Protein AF-A0A2G2WJI2-F1 (afdb_monomer)

Radius of gyration: 31.04 Å; Cα contacts (8 Å, |Δi|>4): 1264; chains: 1; bounding box: 67×62×105 Å

Foldseek 3Di:
DDDDDPVVVVVVVVVVVVPPDPPPDPWWKWFFADDDQQKTKTFTPPVDDAQFWKAWPVGWIWGFHDDDPGTTITGTQDDCPPGDGRTMMTTPPDHDDADADPVLQLFEAALNRHTPPVPDFLFEEEEEEAPPLCSVVVVLVVLLVCPPVQEAEEEFAAQAAPVVVVVSVVVCVVSVSVVRYHYQHDHVPHQLVSSLCRLVVSLVVQVVVLLVLTEYEYEANALQRNQVSQLVVCVVVVHQADPVRTDPCSLVSVLVRSVSFGFDDPVRRRGTYYYYHYYHDDQQDCVGPVNVSVCVNGPYYWYFYPVCCVVVNVNRTPDPDDDPVVPPPPPDDDDDDDDDDDDDDPPPPDDDDDADDDPDDAFAAEEEEEFDDDPPDRDDDLCLVLVVLLVLLVCVVSQEAEEEQAAQAAPVVLSVSSVSCVVSVSSSRYRYHDDHVPGRLVRSLSSLVSSLVNQVVVLLVLGEYEYEHNAVQNNQVSQLVSCVVVVHQADPVSGRPCSLVSLLVSCVSFAQDDVVSNRGGYHYYHYDYDYQQDCVDDVNVSNCVRTQWYWYRYRVQVVVPQPNRTDLVRTDGNCPCVSAQQLCCVQCVCLSVLLVVLVVLVVVVVVDPDDDPVSVLSVLLNLLSSLLNGDDRSPDDDPLLNSLSSNCSVVCVCSPPDSVCSNVLSVVLVVQCVPPPVVLVVCCSRVSHCDPVNVVSSVVSSVVSVVVSVVVVVD

Mean predicted aligned error: 16.75 Å

Solvent-accessible surface area (backbone atoms only — not comparable to full-atom values): 39321 Å² total; per-residue (Å²): 139,84,85,81,60,74,69,62,58,53,51,54,53,49,52,56,56,73,66,60,70,79,78,86,69,90,69,58,55,22,33,31,69,43,74,57,95,37,34,36,36,26,33,58,40,88,83,66,52,81,44,17,31,30,37,37,76,91,63,53,43,27,35,32,66,44,83,51,99,76,32,30,39,25,42,30,69,46,78,59,84,84,67,51,69,67,36,49,31,32,62,66,90,40,58,76,77,67,82,72,65,80,86,45,50,54,34,39,20,31,47,75,60,47,65,72,64,83,77,54,76,20,36,34,41,31,37,35,25,24,82,92,23,42,63,68,54,56,54,50,50,56,55,57,69,37,68,93,66,75,43,42,34,29,43,22,35,22,46,33,53,64,70,57,54,52,50,52,53,49,54,31,50,77,71,60,38,50,84,45,41,46,78,44,77,24,35,56,87,47,57,46,72,52,24,48,43,38,58,60,54,36,48,55,58,40,46,59,41,16,72,65,47,26,37,20,41,39,34,34,45,28,52,51,46,29,52,49,22,49,30,54,54,36,54,76,69,67,50,78,63,44,74,97,58,32,50,82,58,54,55,56,55,52,43,70,57,53,73,67,40,34,56,44,53,83,92,58,45,58,6,13,27,20,34,35,45,26,38,69,30,66,92,67,42,55,82,40,73,66,51,44,46,51,59,75,68,34,81,43,74,47,44,22,32,52,69,48,30,75,72,67,40,82,73,10,56,64,54,89,86,73,86,65,81,75,71,74,74,75,85,80,84,88,84,88,82,88,87,83,84,89,80,92,72,99,76,79,90,82,82,78,84,92,80,76,90,70,91,82,52,85,51,33,36,32,40,36,29,23,51,43,83,59,88,98,43,95,55,42,84,36,48,64,68,57,56,54,49,38,52,54,54,65,33,68,92,52,74,44,40,35,32,43,23,35,21,48,34,57,62,69,61,53,49,53,49,52,51,55,32,47,79,69,59,37,27,72,44,21,27,35,30,48,25,35,59,88,47,51,45,54,38,28,46,35,28,60,59,39,40,47,53,50,40,46,60,41,16,70,66,47,28,39,22,39,38,35,34,46,28,52,49,46,26,51,51,22,45,22,52,54,37,52,75,71,66,48,76,60,46,75,96,54,30,44,84,55,57,57,54,59,52,43,70,55,53,72,67,45,43,70,44,52,80,93,53,50,51,6,21,35,34,37,38,43,27,36,73,22,69,79,61,44,58,83,42,72,66,52,42,49,53,61,72,65,44,42,26,34,43,32,24,34,55,69,40,41,76,73,69,37,32,72,18,67,39,72,81,79,28,44,59,74,59,52,68,75,63,43,53,58,28,46,41,72,54,51,68,57,52,64,59,51,51,46,52,27,55,54,48,55,62,53,52,76,77,49,92,77,76,55,71,67,58,50,51,46,48,56,44,34,55,43,49,53,49,68,62,47,52,64,86,85,58,82,72,54,71,56,56,48,44,54,52,47,42,40,49,77,71,50,74,50,68,86,54,56,71,85,48,51,57,59,53,53,54,50,46,52,53,45,40,63,73,77,44,46,64,48,48,53,46,36,70,72,69,37,40,73,43,70,67,47,50,50,56,46,53,53,51,52,51,58,46,47,57,52,49,54,56,60,78,76,104

Sequence (715 aa):
MVTIRADEISNIICECIEQYNREVKIVNTGTVLQVGDAIARIHGLDEVMAGELVEFEEGTIGIALNLESNNVGVVLMGDGLLIQERSSVKEMGRIAQIPVSEAYLGRVVNALAKPIDGRGRGQRELIIGDRQTGKTAVATDTILNQQGQNVICVYVAIGQKASSVAQVVTTLQERGAMEYTIVVAETADSPATLQYLAPYTGAALAEYFMYRERHTLIIYDDLSKQAQAYRQMSLLLRRPPGREAYLGDVFYLHSRLLERDAKLSSSLGEGSMTALPIVETQSGDVSAYIPTNVISITDGQIFLSADLFNSGIRLAINVELEAFAQFASNLNKATQNQLARGQRLREFLKQSQLASLTVAEQIMTIYTGTNGYLDSLEVGQTGKTAVATDTILNQQGQNVICVYVAIGQKASSVAQVVTTLQERGAMEYTIVVAETADSPATLQYLAPYTGAALAEYFMYRERHTLIIYDDLSKQAQAYRQMSLLLRRPPGREAYPGDVFYLHSRLLERAAKLSSSLGEGSMTALPIVETQSGDVSAYIPTNVISITDGQIFLSADLFNSGIRPAINVGISVSRVGSAAQIKAMKQVAGKLKLELAQFAELEAFAQFASDLDKATQNQLARGQRLRELLKQSQSAPLTVAEQIMTIYTGTNGYLDSLEVGQVRKFLVELRTYLKTNKPQFQEIISSTKKFTEEAEALLKEAIQEQMDRFILQEQA

pLDDT: mean 78.1, std 19.61, range [19.11, 97.81]

Organism: Capsicum baccatum (NCBI:txid33114)

Nearest PDB structures (foldseek):
  7jg5-assembly1_A  TM=8.007E-01  e=1.938E-52  Mycolicibacterium smegmatis
  7jg6-assembly1_B  TM=8.075E-01  e=2.903E-51  Mycolicibacterium smegmatis
  7njs-assembly1_C  TM=8.031E-01  e=1.008E-50  Mycolicibacterium smegmatis MC2 155
  7njq-assembly1_C  TM=8.032E-01  e=1.733E-50  Mycolicibacterium smegmatis MC2 155
  8g0d-assembly1_B  TM=8.070E-01  e=2.531E-50  Mycolicibacterium smegmatis MC2 155

Secondary structure (DSSP, 8-state):
-----HHHHHHHHHHHHHT---------EEEEEEEETTEEEEEE-TTPPTTEEEEETTS-EEEEEEE-SS-EEEEESS--TTPPTT-EEEEEEEE------GGGTT-EE-TT--B-SS--TT-BEEEEEETTSSHHHHHHHHHHTTTTTTEEEEEEEEEE-HHHHHHHHHHHHHTTGGGSEEEEEEETTS-HHHHHHHHHHHHHHHHHHHTTT-EEEEEEETHHHHHHHHHHHHHHTTPPP-GGG--TTHHHHHHHHHTT--B--GGGTS-EEEEEEEEEESTT-TTSHHHHHHHTTSSEEEEE-HHHHHTT-SS-B-SSS-SSTTSSS--S-----------------S-------SS-S----EEEEEE-EETTEE----SHHHHHHHHHHTTTTTTEEEEEEEEEE-HHHHHHHHHHHHHTTGGGGEEEEEEETTS-HHHHHHHHHHHHHHHHHHHTTT-EEEEEEETHHHHHHHHHHHHHHTTPPB-GGG-BTTHHHHHHHHHTT--BPPGGGT--EEEEEEEEEEETT-TTSHHHHHHHHHSSEEEEEPHHHHHTT-SS-B-TTT-EESSGGGGS-HHHHHHHTTHHHHHHHHHHHHHHHTT-S---HHHHHHHHHHHHHHHHT---TT-PPPHHHHHHHHHHHHTTTTTTS-TTTHHHHHHHHHHHHHHH-THHHHHHHHH-S--HHHHHHHHHHHHHHHHHHHHHH--

Structure (mmCIF, N/CA/C/O backbone):
data_AF-A0A2G2WJI2-F1
#
_entry.id   AF-A0A2G2WJI2-F1
#
loop_
_atom_site.group_PDB
_atom_site.id
_atom_site.type_symbol
_atom_site.label_atom_id
_atom_site.label_alt_id
_atom_site.label_comp_id
_atom_site.label_asym_id
_atom_site.label_entity_id
_atom_site.label_seq_id
_atom_site.pdbx_PDB_ins_code
_atom_site.Cartn_x
_atom_site.Cartn_y
_atom_site.Cartn_z
_atom_site.occupancy
_atom_site.B_iso_or_equiv
_atom_site.auth_seq_id
_atom_site.auth_comp_id
_atom_site.auth_asym_id
_atom_site.auth_atom_id
_atom_site.pdbx_PDB_model_num
ATOM 1 N N . MET A 1 1 ? -21.566 -14.015 -47.306 1.00 33.00 1 MET A N 1
ATOM 2 C CA . MET A 1 1 ? -20.204 -13.882 -47.864 1.00 33.00 1 MET A CA 1
ATOM 3 C C . MET A 1 1 ? -20.125 -12.545 -48.573 1.00 33.00 1 MET A C 1
ATOM 5 O O . MET A 1 1 ? -20.773 -12.387 -49.597 1.00 33.00 1 MET A O 1
ATOM 9 N N . VAL A 1 2 ? -19.422 -11.575 -47.991 1.00 33.41 2 VAL A N 1
ATOM 10 C CA . VAL A 1 2 ? -19.117 -10.296 -48.647 1.00 33.41 2 VAL A CA 1
ATOM 11 C C . VAL A 1 2 ? -17.692 -10.430 -49.176 1.00 33.41 2 VAL A C 1
ATOM 13 O O . VAL A 1 2 ? -16.758 -10.585 -48.397 1.00 33.41 2 VAL A O 1
ATOM 16 N N . THR A 1 3 ? -17.542 -10.497 -50.494 1.00 36.81 3 THR A N 1
ATOM 17 C CA . THR A 1 3 ? -16.248 -10.549 -51.184 1.00 36.81 3 THR A CA 1
ATOM 18 C C . THR A 1 3 ? -15.599 -9.170 -51.149 1.00 36.81 3 THR A C 1
ATOM 20 O O . THR A 1 3 ? -16.089 -8.249 -51.801 1.00 36.81 3 THR A O 1
ATOM 23 N N . ILE A 1 4 ? -14.516 -9.046 -50.383 1.00 43.75 4 ILE A N 1
ATOM 24 C CA . ILE A 1 4 ? -13.667 -7.852 -50.305 1.00 43.75 4 ILE A CA 1
ATOM 25 C C . ILE A 1 4 ? -12.892 -7.716 -51.622 1.00 43.75 4 ILE A C 1
ATOM 27 O O . ILE A 1 4 ? -12.360 -8.704 -52.136 1.00 43.75 4 ILE A O 1
ATOM 31 N N . ARG A 1 5 ? -12.859 -6.506 -52.187 1.00 52.06 5 ARG A N 1
ATOM 32 C CA . ARG A 1 5 ? -12.122 -6.190 -53.420 1.00 52.06 5 ARG A CA 1
ATOM 33 C C . ARG A 1 5 ? -10.708 -5.725 -53.068 1.00 52.06 5 ARG A C 1
ATOM 35 O O . ARG A 1 5 ? -10.523 -4.988 -52.107 1.00 52.06 5 ARG A O 1
ATOM 42 N N . ALA A 1 6 ? -9.720 -6.144 -53.859 1.00 58.50 6 ALA A N 1
ATOM 43 C CA . ALA A 1 6 ? -8.302 -5.811 -53.664 1.00 58.50 6 ALA A CA 1
ATOM 44 C C . ALA A 1 6 ? -8.033 -4.292 -53.597 1.00 58.50 6 ALA A C 1
ATOM 46 O O . ALA A 1 6 ? -7.089 -3.847 -52.948 1.00 58.50 6 ALA A O 1
ATOM 47 N N . ASP A 1 7 ? -8.910 -3.510 -54.218 1.00 59.34 7 ASP A N 1
ATOM 48 C CA . ASP A 1 7 ? -8.833 -2.056 -54.324 1.00 59.34 7 ASP A CA 1
ATOM 49 C C . ASP A 1 7 ? -8.965 -1.358 -52.952 1.00 59.34 7 ASP A C 1
ATOM 51 O O . ASP A 1 7 ? -8.319 -0.341 -52.708 1.00 59.34 7 ASP A O 1
ATOM 55 N N . GLU A 1 8 ? -9.736 -1.929 -52.016 1.00 56.50 8 GLU A N 1
ATOM 56 C CA . GLU A 1 8 ? -9.908 -1.375 -50.660 1.00 56.50 8 GLU A CA 1
ATOM 57 C C . GLU A 1 8 ? -8.645 -1.547 -49.804 1.00 56.50 8 GLU A C 1
ATOM 59 O O . GLU A 1 8 ? -8.284 -0.658 -49.037 1.00 56.50 8 GLU A O 1
ATOM 64 N N . ILE A 1 9 ? -7.928 -2.661 -49.981 1.00 63.62 9 ILE A N 1
ATOM 65 C CA . ILE A 1 9 ? -6.676 -2.942 -49.263 1.00 63.62 9 ILE A CA 1
ATOM 66 C C . ILE A 1 9 ? -5.580 -1.978 -49.720 1.00 63.62 9 ILE A C 1
ATOM 68 O O . ILE A 1 9 ? -4.817 -1.469 -48.900 1.00 63.62 9 ILE A O 1
ATOM 72 N N . SER A 1 10 ? -5.516 -1.697 -51.023 1.00 60.59 10 SER A N 1
ATOM 73 C CA . SER A 1 10 ? -4.508 -0.787 -51.567 1.00 60.59 10 SER A CA 1
ATOM 74 C C . SER A 1 10 ? -4.698 0.644 -51.058 1.00 60.59 10 SER A C 1
ATOM 76 O O . SER A 1 10 ? -3.710 1.300 -50.741 1.00 60.59 10 SER A O 1
ATOM 78 N N . ASN A 1 11 ? -5.944 1.107 -50.918 1.00 67.31 11 ASN A N 1
ATOM 79 C CA . ASN A 1 11 ? -6.234 2.454 -50.420 1.00 67.31 11 ASN A CA 1
ATOM 80 C C . ASN A 1 11 ? -5.870 2.621 -48.939 1.00 67.31 11 ASN A C 1
ATOM 82 O O . ASN A 1 11 ? -5.268 3.627 -48.585 1.00 67.31 11 ASN A O 1
ATOM 86 N N . ILE A 1 12 ? -6.143 1.618 -48.097 1.00 69.25 12 ILE A N 1
ATOM 87 C CA . ILE A 1 12 ? -5.778 1.655 -46.669 1.00 69.25 12 ILE A CA 1
ATOM 88 C C . ILE A 1 12 ? -4.252 1.684 -46.496 1.00 69.25 12 ILE A C 1
ATOM 90 O O . ILE A 1 12 ? -3.728 2.427 -45.671 1.00 69.25 12 ILE A O 1
ATOM 94 N N . ILE A 1 13 ? -3.517 0.907 -47.299 1.00 71.50 13 ILE A N 1
ATOM 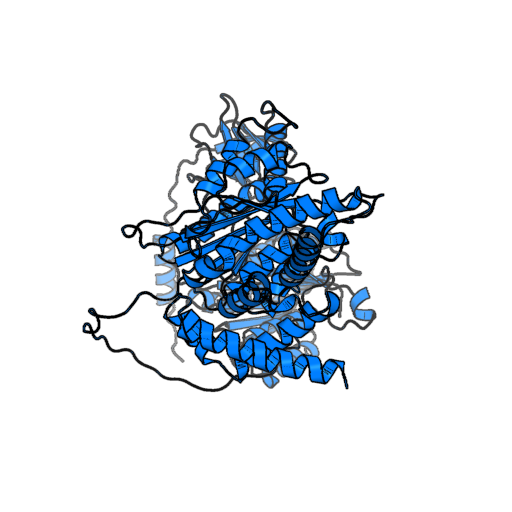95 C CA . ILE A 1 13 ? -2.048 0.914 -47.268 1.00 71.50 13 ILE A CA 1
ATOM 96 C C . ILE A 1 13 ? -1.506 2.271 -47.734 1.00 71.50 13 ILE A C 1
ATOM 98 O O . ILE A 1 13 ? -0.576 2.792 -47.120 1.00 71.50 13 ILE A O 1
ATOM 102 N N . CYS A 1 14 ? -2.092 2.862 -48.778 1.00 66.50 14 CYS A N 1
ATOM 103 C CA . CYS A 1 14 ? -1.733 4.206 -49.223 1.00 66.50 14 CYS A CA 1
ATOM 104 C C . CYS A 1 14 ? -2.005 5.257 -48.136 1.00 66.50 14 CYS A C 1
ATOM 106 O O . CYS A 1 14 ? -1.102 6.030 -47.840 1.00 66.50 14 CYS A O 1
ATOM 108 N N . GLU A 1 15 ? -3.163 5.226 -47.470 1.00 67.50 15 GLU A N 1
ATOM 109 C CA . GLU A 1 15 ? -3.482 6.144 -46.365 1.00 67.50 15 GLU A CA 1
ATOM 110 C C . GLU A 1 15 ? -2.514 5.992 -45.180 1.00 67.50 15 GLU A C 1
ATOM 112 O O . GLU A 1 15 ? -2.035 6.990 -44.643 1.00 67.50 15 GLU A O 1
ATOM 117 N N . CYS A 1 16 ? -2.154 4.763 -44.790 1.00 59.91 16 CYS A N 1
ATOM 118 C CA . CYS A 1 16 ? -1.183 4.533 -43.714 1.00 59.91 16 CYS A CA 1
ATOM 119 C C . CYS A 1 16 ? 0.234 5.009 -44.074 1.00 59.91 16 CYS A C 1
ATOM 121 O O . CYS A 1 16 ? 0.962 5.467 -43.194 1.00 59.91 16 CYS A O 1
ATOM 123 N N . ILE A 1 17 ? 0.637 4.907 -45.345 1.00 69.94 17 ILE A N 1
ATOM 124 C CA . ILE A 1 17 ? 1.936 5.407 -45.822 1.00 69.94 17 ILE A CA 1
ATOM 125 C C . ILE A 1 17 ? 1.921 6.938 -45.916 1.00 69.94 17 ILE A C 1
ATOM 127 O O . ILE A 1 17 ? 2.897 7.574 -45.526 1.00 69.94 17 ILE A O 1
ATOM 131 N N . GLU A 1 18 ? 0.818 7.535 -46.372 1.00 62.19 18 GLU A N 1
ATOM 132 C CA . GLU A 1 18 ? 0.636 8.992 -46.431 1.00 62.19 18 GLU A CA 1
ATOM 133 C C . GLU A 1 18 ? 0.606 9.632 -45.035 1.00 62.19 18 GLU A C 1
ATOM 135 O O . GLU A 1 18 ? 1.099 10.745 -44.856 1.00 62.19 18 GLU A O 1
ATOM 140 N N . GLN A 1 19 ? 0.093 8.919 -44.027 1.00 56.53 19 GLN A N 1
ATOM 141 C CA . GLN A 1 19 ? 0.108 9.355 -42.626 1.00 56.53 19 GLN A CA 1
ATOM 142 C C . GLN A 1 19 ? 1.445 9.096 -41.908 1.00 56.53 19 GLN A C 1
ATOM 144 O O . GLN A 1 19 ? 1.656 9.618 -40.811 1.00 56.53 19 GLN A O 1
ATOM 149 N N . TYR A 1 20 ? 2.372 8.334 -42.501 1.00 55.59 20 TYR A N 1
ATOM 150 C CA . TYR A 1 20 ? 3.681 8.037 -41.913 1.00 55.59 20 TYR A CA 1
ATOM 151 C C . TYR A 1 20 ? 4.663 9.205 -42.112 1.00 55.59 20 TYR A C 1
ATOM 153 O O . TYR A 1 20 ? 5.665 9.113 -42.822 1.00 55.59 20 TYR A O 1
ATOM 161 N N . ASN A 1 21 ? 4.387 10.332 -41.459 1.00 47.47 21 ASN A N 1
ATOM 162 C CA . ASN A 1 21 ? 5.330 11.441 -41.371 1.00 47.47 21 ASN A CA 1
ATOM 163 C C . ASN A 1 21 ? 6.411 11.116 -40.332 1.00 47.47 21 ASN A C 1
ATOM 165 O O . ASN A 1 21 ? 6.178 11.170 -39.126 1.00 47.47 21 ASN A O 1
ATOM 169 N N . ARG A 1 22 ? 7.630 10.812 -40.792 1.00 46.56 22 ARG A N 1
ATOM 170 C CA . ARG A 1 22 ? 8.820 10.892 -39.934 1.00 46.56 22 ARG A CA 1
ATOM 171 C C . ARG A 1 22 ? 9.129 12.363 -39.682 1.00 46.56 22 ARG A C 1
ATOM 173 O O . ARG A 1 22 ? 9.818 12.997 -40.477 1.00 46.56 22 ARG A O 1
ATOM 180 N N . GLU A 1 23 ? 8.652 12.898 -38.566 1.00 40.72 23 GLU A N 1
ATOM 181 C CA . GLU A 1 23 ? 9.215 14.132 -38.028 1.00 40.72 23 GLU A CA 1
ATOM 182 C C . GLU A 1 23 ? 10.673 13.859 -37.633 1.00 40.72 23 GLU A C 1
ATOM 184 O O . GLU A 1 23 ? 10.959 13.157 -36.662 1.00 40.72 23 GLU A O 1
ATOM 189 N N . VAL A 1 24 ? 11.622 14.375 -38.418 1.00 44.97 24 VAL A N 1
ATOM 190 C CA . VAL A 1 24 ? 13.041 14.377 -38.048 1.00 44.97 24 VAL A CA 1
ATOM 191 C C . VAL A 1 24 ? 13.217 15.438 -36.967 1.00 44.97 24 VAL A C 1
ATOM 193 O O . VAL A 1 24 ? 13.491 16.602 -37.252 1.00 44.97 24 VAL A O 1
ATOM 196 N N . LYS A 1 25 ? 12.996 15.045 -35.714 1.00 50.31 25 LYS A N 1
ATOM 197 C CA . LYS A 1 25 ? 13.274 15.888 -34.555 1.00 50.31 25 LYS A CA 1
ATOM 198 C C . LYS A 1 25 ? 14.765 15.770 -34.236 1.00 50.31 25 LYS A C 1
ATOM 200 O O . LYS A 1 25 ? 15.276 14.662 -34.091 1.00 50.31 25 LYS A O 1
ATOM 205 N N . ILE A 1 26 ? 15.473 16.896 -34.179 1.00 55.97 26 ILE A N 1
ATOM 206 C CA . ILE A 1 26 ? 16.844 16.932 -33.657 1.00 55.97 26 ILE A CA 1
ATOM 207 C C . ILE A 1 26 ? 16.716 16.634 -32.160 1.00 55.97 26 ILE A C 1
ATOM 209 O O . ILE A 1 26 ? 16.117 17.424 -31.438 1.00 55.97 26 ILE A O 1
ATOM 213 N N . VAL A 1 27 ? 17.167 15.455 -31.730 1.00 65.00 27 VAL A N 1
ATOM 214 C CA . VAL A 1 27 ? 17.128 15.027 -30.323 1.00 65.00 27 VAL A CA 1
ATOM 215 C C . VAL A 1 27 ? 18.495 15.302 -29.721 1.00 65.00 27 VAL A C 1
ATOM 217 O O . VAL A 1 27 ? 19.500 14.910 -30.321 1.00 65.00 27 VAL A O 1
ATOM 220 N N . ASN A 1 28 ? 18.551 15.956 -28.562 1.00 78.94 28 ASN A N 1
ATOM 221 C CA . ASN A 1 28 ? 19.806 16.099 -27.844 1.00 78.94 28 ASN A CA 1
ATOM 222 C C . ASN A 1 28 ? 20.250 14.729 -27.316 1.00 78.94 28 ASN A C 1
ATOM 224 O O . ASN A 1 28 ? 19.470 13.984 -26.713 1.00 78.94 28 ASN A O 1
ATOM 228 N N . THR A 1 29 ? 21.503 14.373 -27.573 1.00 86.88 29 THR A N 1
ATOM 229 C CA . THR A 1 29 ? 22.048 13.061 -27.221 1.00 86.88 29 THR A CA 1
ATOM 230 C C . THR A 1 29 ? 23.288 13.214 -26.363 1.00 86.88 29 THR A C 1
ATOM 232 O O . THR A 1 29 ? 24.150 14.040 -26.655 1.00 86.88 29 THR A O 1
ATOM 235 N N . GLY A 1 30 ? 23.404 12.376 -25.342 1.00 90.81 30 GLY A N 1
ATOM 236 C CA . GLY A 1 30 ? 24.598 12.231 -24.529 1.00 90.81 30 GLY A CA 1
ATOM 237 C C . GLY A 1 30 ? 25.306 10.901 -24.742 1.00 90.81 30 GLY A C 1
ATOM 238 O O . GLY A 1 30 ? 24.817 9.994 -25.417 1.00 90.81 30 GLY A O 1
ATOM 239 N N . THR A 1 31 ? 26.475 10.785 -24.126 1.00 92.69 31 THR A N 1
ATOM 240 C CA . THR A 1 31 ? 27.298 9.577 -24.109 1.00 92.69 31 THR A CA 1
ATOM 241 C C . THR A 1 31 ? 27.519 9.128 -22.674 1.00 92.69 31 THR A C 1
ATOM 243 O O . THR A 1 31 ? 27.943 9.921 -21.831 1.00 92.69 31 THR A O 1
ATOM 246 N N . VAL A 1 32 ? 27.271 7.851 -22.390 1.00 94.62 32 VAL A N 1
ATOM 247 C CA . VAL A 1 32 ? 27.538 7.263 -21.074 1.00 94.62 32 VAL A CA 1
ATOM 248 C C . VAL A 1 32 ? 29.041 7.303 -20.778 1.00 94.62 32 VAL A C 1
ATOM 250 O O . VAL A 1 32 ? 29.836 6.705 -21.498 1.00 94.62 32 VAL A O 1
ATOM 253 N N . LEU A 1 33 ? 29.445 7.990 -19.711 1.00 91.56 33 LEU A N 1
ATOM 254 C CA . LEU A 1 33 ? 30.828 8.010 -19.226 1.00 91.56 33 LEU A CA 1
ATOM 255 C C . LEU A 1 33 ? 31.111 6.868 -18.256 1.00 91.56 33 LEU A C 1
ATOM 257 O O . LEU A 1 33 ? 32.175 6.267 -18.313 1.00 91.56 33 LEU A O 1
ATOM 261 N N . GLN A 1 34 ? 30.179 6.627 -17.338 1.00 89.12 34 GLN A N 1
ATOM 262 C CA . GLN A 1 34 ? 30.317 5.658 -16.259 1.00 89.12 34 GLN A CA 1
ATOM 263 C C . GLN A 1 34 ? 28.932 5.160 -15.861 1.00 89.12 34 GLN A C 1
ATOM 265 O O . GLN A 1 34 ? 28.001 5.965 -15.801 1.00 89.12 34 GLN A O 1
ATOM 270 N N . VAL A 1 35 ? 28.822 3.875 -15.525 1.00 89.31 35 VAL A N 1
ATOM 271 C CA . VAL A 1 35 ? 27.631 3.276 -14.904 1.00 89.31 35 VAL A CA 1
ATOM 272 C C . VAL A 1 35 ? 28.052 2.437 -13.708 1.00 89.31 35 VAL A C 1
ATOM 274 O O . VAL A 1 35 ? 29.039 1.708 -13.772 1.00 89.31 35 VAL A O 1
ATOM 277 N N . GLY A 1 36 ? 27.315 2.545 -12.610 1.00 83.69 36 GLY A N 1
ATOM 278 C CA . GLY A 1 36 ? 27.488 1.696 -11.437 1.00 83.69 36 GLY A CA 1
ATOM 279 C C . GLY A 1 36 ? 26.389 1.944 -10.414 1.00 83.69 36 GLY A C 1
ATOM 280 O O . GLY A 1 36 ? 25.946 3.080 -10.255 1.00 83.69 36 GLY A O 1
ATOM 281 N N . ASP A 1 37 ? 25.947 0.881 -9.740 1.00 78.94 37 ASP A N 1
ATOM 282 C CA . ASP A 1 37 ? 24.975 0.932 -8.638 1.00 78.94 37 ASP A CA 1
ATOM 283 C C . ASP A 1 37 ? 23.715 1.764 -8.960 1.00 78.94 37 ASP A C 1
ATOM 285 O O . ASP A 1 37 ? 23.304 2.631 -8.191 1.00 78.94 37 ASP A O 1
ATOM 289 N N . ALA A 1 38 ? 23.109 1.523 -10.129 1.00 82.69 38 ALA A N 1
ATOM 290 C CA . ALA A 1 38 ? 21.939 2.249 -10.638 1.00 82.69 38 ALA A CA 1
ATOM 291 C C . ALA A 1 38 ? 22.155 3.760 -10.904 1.00 82.69 38 ALA A C 1
ATOM 293 O O . ALA A 1 38 ? 21.189 4.519 -11.008 1.00 82.69 38 ALA A O 1
ATOM 294 N N . ILE A 1 39 ? 23.402 4.219 -11.050 1.00 88.81 39 ILE A N 1
ATOM 295 C CA . ILE A 1 39 ? 23.738 5.597 -11.433 1.00 88.81 39 ILE A CA 1
ATOM 296 C C . ILE A 1 39 ? 24.586 5.606 -12.695 1.00 88.81 39 ILE A C 1
ATOM 298 O O . ILE A 1 39 ? 25.567 4.873 -12.807 1.00 88.81 39 ILE A O 1
ATOM 302 N N . ALA A 1 40 ? 24.240 6.500 -13.615 1.00 92.12 40 ALA A N 1
ATOM 303 C CA . ALA A 1 40 ? 25.021 6.789 -14.801 1.00 92.12 40 ALA A CA 1
ATOM 304 C C . ALA A 1 40 ? 25.496 8.248 -14.804 1.00 92.12 40 ALA A C 1
ATOM 306 O O . ALA A 1 40 ? 24.756 9.165 -14.447 1.00 92.12 40 ALA A O 1
ATOM 307 N N . ARG A 1 41 ? 26.737 8.474 -15.235 1.00 93.25 41 ARG A N 1
ATOM 308 C CA . ARG A 1 41 ? 27.253 9.810 -15.563 1.00 93.25 41 ARG A CA 1
ATOM 309 C C . ARG A 1 41 ? 27.263 9.961 -17.068 1.00 93.25 41 ARG A C 1
ATOM 311 O O . ARG A 1 41 ? 27.893 9.156 -17.748 1.00 93.25 41 ARG A O 1
ATOM 318 N N . ILE A 1 42 ? 26.589 10.979 -17.579 1.00 94.62 42 ILE A N 1
ATOM 319 C CA . ILE A 1 42 ? 26.400 11.192 -19.013 1.00 94.62 42 ILE A CA 1
ATOM 320 C C . ILE A 1 42 ? 27.120 12.469 -19.434 1.00 94.62 42 ILE A C 1
ATOM 322 O O . ILE A 1 42 ? 26.963 13.498 -18.794 1.00 94.62 42 ILE A O 1
ATOM 326 N N . HIS A 1 43 ? 27.916 12.423 -20.494 1.00 92.88 43 HIS A N 1
ATOM 327 C CA . HIS A 1 43 ? 28.468 13.617 -21.134 1.00 92.88 43 HIS A CA 1
ATOM 328 C C . HIS A 1 43 ? 27.509 14.130 -22.212 1.00 92.88 43 HIS A C 1
ATOM 330 O O . HIS A 1 43 ? 26.951 13.318 -22.948 1.00 92.88 43 HIS A O 1
ATOM 336 N N . GLY A 1 44 ? 27.372 15.448 -22.362 1.00 90.19 44 GLY A N 1
ATOM 337 C CA . GLY A 1 44 ? 26.375 16.068 -23.242 1.00 90.19 44 GLY A CA 1
ATOM 338 C C . GLY A 1 44 ? 25.025 16.202 -22.540 1.00 90.19 44 GLY A C 1
ATOM 339 O O . GLY A 1 44 ? 24.996 16.409 -21.328 1.00 90.19 44 GLY A O 1
ATOM 340 N N . LEU A 1 45 ? 23.923 16.041 -23.286 1.00 90.00 45 LEU A N 1
ATOM 341 C CA . LEU A 1 45 ? 22.570 16.373 -22.811 1.00 90.00 45 LEU A CA 1
ATOM 342 C C . LEU A 1 45 ? 22.472 17.836 -22.334 1.00 90.00 45 LEU A C 1
ATOM 344 O O . LEU A 1 45 ? 21.876 18.125 -21.303 1.00 90.00 45 LEU A O 1
ATOM 348 N N . ASP A 1 46 ? 23.065 18.767 -23.085 1.00 85.31 46 ASP A N 1
ATOM 349 C CA . ASP A 1 46 ? 23.239 20.171 -22.669 1.00 85.31 46 ASP A CA 1
ATOM 350 C C . ASP A 1 46 ? 21.919 20.939 -22.438 1.00 85.31 46 ASP A C 1
ATOM 352 O O . ASP A 1 46 ? 21.909 21.981 -21.783 1.00 85.31 46 ASP A O 1
ATOM 356 N N . GLU A 1 47 ? 20.808 20.430 -22.973 1.00 88.25 47 GLU A N 1
ATOM 357 C CA . GLU A 1 47 ? 19.470 21.031 -22.896 1.00 88.25 47 GLU A CA 1
ATOM 358 C C . GLU A 1 47 ? 18.536 20.275 -21.933 1.00 88.25 47 GLU A C 1
ATOM 360 O O . GLU A 1 47 ? 17.391 20.689 -21.747 1.00 88.25 47 GLU A O 1
ATOM 365 N N . VAL A 1 48 ? 19.021 19.210 -21.277 1.00 90.25 48 VAL A N 1
ATOM 366 C CA . VAL A 1 48 ? 18.190 18.384 -20.395 1.00 90.25 48 VAL A CA 1
ATOM 367 C C . VAL A 1 48 ? 17.766 19.153 -19.148 1.00 90.25 48 VAL A C 1
ATOM 369 O O . VAL A 1 48 ? 18.558 19.831 -18.486 1.00 90.25 48 VAL A O 1
ATOM 372 N N . MET A 1 49 ? 16.498 19.017 -18.779 1.00 90.31 49 MET A N 1
ATOM 373 C CA . MET A 1 49 ? 15.948 19.643 -17.585 1.00 90.31 49 MET A CA 1
ATOM 374 C C . MET A 1 49 ? 16.190 18.790 -16.332 1.00 90.31 49 MET A C 1
ATOM 376 O O . MET A 1 49 ? 16.249 17.559 -16.361 1.00 90.31 49 MET A O 1
ATOM 380 N N . ALA A 1 50 ? 16.267 19.445 -15.172 1.00 87.62 50 ALA A N 1
ATOM 381 C CA . ALA A 1 50 ? 16.304 18.739 -13.896 1.00 87.62 50 ALA A CA 1
ATOM 382 C C . ALA A 1 50 ? 14.983 17.977 -13.672 1.00 87.62 50 ALA A C 1
ATOM 384 O O . ALA A 1 50 ? 13.901 18.563 -13.714 1.00 87.62 50 ALA A O 1
ATOM 385 N N . GLY A 1 51 ? 15.071 16.672 -13.409 1.00 83.88 51 GLY A N 1
ATOM 386 C CA . GLY A 1 51 ? 13.920 15.775 -13.281 1.00 83.88 51 GLY A CA 1
ATOM 387 C C . GLY A 1 51 ? 13.392 15.225 -14.610 1.00 83.88 51 GLY A C 1
ATOM 388 O O . GLY A 1 51 ? 12.340 14.581 -14.620 1.00 83.88 51 GLY A O 1
ATOM 389 N N . GLU A 1 52 ? 14.087 15.470 -15.722 1.00 87.56 52 GLU A N 1
ATOM 390 C CA . GLU A 1 52 ? 13.725 14.929 -17.029 1.00 87.56 52 GLU A CA 1
ATOM 391 C C . GLU A 1 52 ? 14.014 13.433 -17.152 1.00 87.56 52 GLU A C 1
ATOM 393 O O . GLU A 1 52 ? 14.999 12.924 -16.607 1.00 87.56 52 GLU A O 1
ATOM 398 N N . LEU A 1 53 ? 13.132 12.731 -17.869 1.00 87.19 53 LEU A N 1
ATOM 399 C CA . LEU A 1 53 ? 13.359 11.350 -18.266 1.00 87.19 53 LEU A CA 1
ATOM 400 C C . LEU A 1 53 ? 14.374 11.291 -19.406 1.00 87.19 53 LEU A C 1
ATOM 402 O O . LEU A 1 53 ? 14.257 12.005 -20.402 1.00 87.19 53 LEU A O 1
ATOM 406 N N . VAL A 1 54 ? 15.322 10.375 -19.280 1.00 89.69 54 VAL A N 1
ATOM 407 C CA . VAL A 1 54 ? 16.283 10.044 -20.330 1.00 89.69 54 VAL A CA 1
ATOM 408 C C . VAL A 1 54 ? 16.172 8.564 -20.671 1.00 89.69 54 VAL A C 1
ATOM 410 O O . VAL A 1 54 ? 15.868 7.745 -19.803 1.00 89.69 54 VAL A O 1
ATOM 413 N N . GLU A 1 55 ? 16.397 8.223 -21.930 1.00 89.00 55 GLU A N 1
ATOM 414 C CA . GLU A 1 55 ? 16.337 6.857 -22.443 1.00 89.00 55 GLU A CA 1
ATOM 415 C C . GLU A 1 55 ? 17.727 6.420 -22.907 1.00 89.00 55 GLU A C 1
ATOM 417 O O . GLU A 1 55 ? 18.384 7.105 -23.696 1.00 89.00 55 GLU A O 1
ATOM 422 N N . PHE A 1 56 ? 18.187 5.289 -22.381 1.00 89.69 56 PHE A N 1
ATOM 423 C CA . PHE A 1 56 ? 19.451 4.662 -22.754 1.00 89.69 56 PHE A CA 1
ATOM 424 C C . PHE A 1 56 ? 19.285 3.841 -24.032 1.00 89.69 56 PHE A C 1
ATOM 426 O O . PHE A 1 56 ? 18.178 3.449 -24.392 1.00 89.69 56 PHE A O 1
ATOM 433 N N . GLU A 1 57 ? 20.389 3.560 -24.722 1.00 86.00 57 GLU A N 1
ATOM 434 C CA . GLU A 1 57 ? 20.378 2.838 -25.998 1.00 86.00 57 GLU A CA 1
ATOM 435 C C . GLU A 1 57 ? 19.702 1.459 -25.933 1.00 86.00 57 GLU A C 1
ATOM 437 O O . GLU A 1 57 ? 19.069 1.062 -26.911 1.00 86.00 57 GLU A O 1
ATOM 442 N N . GLU A 1 58 ? 19.773 0.747 -24.798 1.00 81.50 58 GLU A N 1
ATOM 443 C CA . GLU A 1 58 ? 19.067 -0.530 -24.634 1.00 81.50 58 GLU A CA 1
ATOM 444 C C . GLU A 1 58 ? 17.601 -0.399 -24.182 1.00 81.50 58 GLU A C 1
ATOM 446 O O . GLU A 1 58 ? 16.896 -1.404 -24.116 1.00 81.50 58 GLU A O 1
ATOM 451 N N . GLY A 1 59 ? 17.133 0.817 -23.882 1.00 79.19 59 GLY A N 1
ATOM 452 C CA . GLY A 1 59 ? 15.753 1.108 -23.479 1.00 79.19 59 GLY A CA 1
ATOM 453 C C . GLY A 1 59 ? 15.534 1.318 -21.977 1.00 79.19 59 GLY A C 1
ATOM 454 O O . GLY A 1 59 ? 14.405 1.592 -21.561 1.00 79.19 59 GLY A O 1
ATOM 455 N N . THR A 1 60 ? 16.574 1.231 -21.136 1.00 83.81 60 THR A N 1
ATOM 456 C CA . THR A 1 60 ? 16.449 1.625 -19.721 1.00 83.81 60 THR A CA 1
ATOM 457 C C . THR A 1 60 ? 16.091 3.104 -19.628 1.00 83.81 60 THR A C 1
ATOM 459 O O . THR A 1 60 ? 16.622 3.940 -20.357 1.00 83.81 60 THR A O 1
ATOM 462 N N . ILE A 1 61 ? 15.193 3.442 -18.704 1.00 84.25 61 ILE A N 1
ATOM 463 C CA . ILE A 1 61 ? 14.821 4.827 -18.415 1.00 84.25 61 ILE A CA 1
ATOM 464 C C . ILE A 1 61 ? 15.624 5.302 -17.206 1.00 84.25 61 ILE A C 1
ATOM 466 O O . ILE A 1 61 ? 15.782 4.573 -16.228 1.00 84.25 61 ILE A O 1
ATOM 470 N N . GLY A 1 62 ? 16.116 6.534 -17.254 1.00 86.75 62 GLY A N 1
ATOM 471 C CA . GLY A 1 62 ? 16.719 7.219 -16.119 1.00 86.75 62 GLY A CA 1
ATOM 472 C C . GLY A 1 62 ? 16.071 8.573 -15.856 1.00 86.75 62 GLY A C 1
ATOM 473 O O . GLY A 1 62 ? 15.323 9.092 -16.681 1.00 86.75 62 GLY A O 1
ATOM 474 N N . ILE A 1 63 ? 16.383 9.157 -14.702 1.00 88.50 63 ILE A N 1
ATOM 475 C CA . ILE A 1 63 ? 15.989 10.517 -14.328 1.00 88.50 63 ILE A CA 1
ATOM 476 C C . ILE A 1 63 ? 17.245 11.363 -14.149 1.00 88.50 63 ILE A C 1
ATOM 478 O O . ILE A 1 63 ? 18.114 11.027 -13.339 1.00 88.50 63 ILE A O 1
ATOM 482 N N . ALA A 1 64 ? 17.329 12.480 -14.871 1.00 90.44 64 ALA A N 1
ATOM 483 C CA . ALA A 1 64 ? 18.394 13.461 -14.704 1.00 90.44 64 ALA A CA 1
ATOM 484 C C . ALA A 1 64 ? 18.220 14.215 -13.375 1.00 90.44 64 ALA A C 1
ATOM 486 O O . ALA A 1 64 ? 17.213 14.892 -13.166 1.00 90.44 64 ALA A O 1
ATOM 487 N N . LEU A 1 65 ? 19.188 14.102 -12.456 1.00 87.94 65 LEU A N 1
ATOM 488 C CA . LEU A 1 65 ? 19.121 14.755 -11.139 1.00 87.94 65 LEU A CA 1
ATOM 489 C C . LEU A 1 65 ? 20.196 15.822 -10.944 1.00 87.94 65 LEU A C 1
ATOM 491 O O . LEU A 1 65 ? 19.878 16.933 -10.523 1.00 87.94 65 LEU A O 1
ATOM 495 N N . ASN A 1 66 ? 21.462 15.496 -11.212 1.00 89.38 66 ASN A N 1
ATOM 496 C CA . ASN A 1 66 ? 22.570 16.437 -11.047 1.00 89.38 66 ASN A CA 1
ATOM 497 C C . ASN A 1 66 ? 23.016 16.936 -12.421 1.00 89.38 66 ASN A C 1
ATOM 499 O O . ASN A 1 66 ? 23.592 16.165 -13.179 1.00 89.38 66 ASN A O 1
ATOM 503 N N . LEU A 1 67 ? 22.792 18.211 -12.728 1.00 92.31 67 LEU A N 1
ATOM 504 C CA . LEU A 1 67 ? 23.312 18.837 -13.945 1.00 92.31 67 LEU A CA 1
ATOM 505 C C . LEU A 1 67 ? 24.648 19.520 -13.603 1.00 92.31 67 LEU A C 1
ATOM 507 O O . LEU A 1 67 ? 24.664 20.660 -13.139 1.00 92.31 67 LEU A O 1
ATOM 511 N N . GLU A 1 68 ? 25.763 18.792 -13.714 1.00 90.81 68 GLU A N 1
ATOM 512 C CA . GLU A 1 68 ? 27.106 19.357 -13.519 1.00 90.81 68 GLU A CA 1
ATOM 513 C C . GLU A 1 68 ? 27.573 20.060 -14.807 1.00 90.81 68 GLU A C 1
ATOM 515 O O . GLU A 1 68 ? 27.040 19.831 -15.888 1.00 90.81 68 GLU A O 1
ATOM 520 N N . SER A 1 69 ? 28.614 20.895 -14.728 1.00 86.06 69 SER A N 1
ATOM 521 C CA . SER A 1 69 ? 29.101 21.644 -15.900 1.00 86.06 69 SER A CA 1
ATOM 522 C C . SER A 1 69 ? 29.629 20.761 -17.036 1.00 86.06 69 SER A C 1
ATOM 524 O O . SER A 1 69 ? 29.681 21.208 -18.176 1.00 86.06 69 SER A O 1
ATOM 526 N N . ASN A 1 70 ? 30.076 19.541 -16.715 1.00 84.81 70 ASN A N 1
ATOM 527 C CA . ASN A 1 70 ? 30.771 18.651 -17.650 1.00 84.81 70 ASN A CA 1
ATOM 528 C C . ASN A 1 70 ? 30.061 17.300 -17.835 1.00 84.81 70 ASN A C 1
ATOM 530 O O . ASN A 1 70 ? 30.491 16.494 -18.659 1.00 84.81 70 ASN A O 1
ATOM 534 N N . ASN A 1 71 ? 29.062 16.991 -17.004 1.00 91.69 71 ASN A N 1
ATOM 535 C CA . ASN A 1 71 ? 28.304 15.748 -17.077 1.00 91.69 71 ASN A CA 1
ATOM 536 C C . ASN A 1 71 ? 26.953 15.882 -16.362 1.00 91.69 71 ASN A C 1
ATOM 538 O O . ASN A 1 71 ? 26.757 16.749 -15.516 1.00 91.69 71 ASN A O 1
ATOM 542 N N . VAL A 1 72 ? 26.048 14.965 -16.668 1.00 93.50 72 VAL A N 1
ATOM 543 C CA . VAL A 1 72 ? 24.745 14.821 -16.037 1.00 93.50 72 VAL A CA 1
ATOM 544 C C . VAL A 1 72 ? 24.733 13.531 -15.224 1.00 93.50 72 VAL A C 1
ATOM 546 O O . VAL A 1 72 ? 24.966 12.441 -15.748 1.00 93.50 72 VAL A O 1
ATOM 549 N N . GLY A 1 73 ? 24.456 13.650 -13.929 1.00 92.62 73 GLY A N 1
ATOM 550 C CA . GLY A 1 73 ? 24.180 12.530 -13.041 1.00 92.62 73 GLY A CA 1
ATOM 551 C C . GLY A 1 73 ? 22.741 12.062 -13.217 1.00 92.62 73 GLY A C 1
ATOM 552 O O . GLY A 1 73 ? 21.802 12.741 -12.786 1.00 92.62 73 GLY A O 1
ATOM 553 N N . VAL A 1 74 ? 22.589 10.894 -13.833 1.00 91.81 74 VAL A N 1
ATOM 554 C CA . VAL A 1 74 ? 21.316 10.230 -14.100 1.00 91.81 74 VAL A CA 1
ATOM 555 C C . VAL A 1 74 ? 21.160 9.054 -13.151 1.00 91.81 74 VAL A C 1
ATOM 557 O O . VAL A 1 74 ? 22.064 8.232 -13.010 1.00 91.81 74 VAL A O 1
ATOM 560 N N . VAL A 1 75 ? 19.997 8.948 -12.520 1.00 89.75 75 VAL A N 1
ATOM 561 C CA . VAL A 1 75 ? 19.645 7.778 -11.716 1.00 89.75 75 VAL A CA 1
ATOM 562 C C . VAL A 1 75 ? 18.756 6.849 -12.540 1.00 89.75 75 VAL A C 1
ATOM 564 O O . VAL A 1 75 ? 17.765 7.290 -13.116 1.00 89.75 75 VAL A O 1
ATOM 567 N N . LEU A 1 76 ? 19.114 5.570 -12.598 1.00 89.19 76 LEU A N 1
ATOM 568 C CA . LEU A 1 76 ? 18.468 4.554 -13.423 1.00 89.19 76 LEU A CA 1
ATOM 569 C C . LEU A 1 76 ? 17.192 4.025 -12.761 1.00 89.19 76 LEU A C 1
ATOM 571 O O . LEU A 1 76 ? 17.153 3.787 -11.554 1.00 89.19 76 LEU A O 1
ATOM 575 N N . MET A 1 77 ? 16.148 3.816 -13.560 1.00 81.31 77 MET A N 1
ATOM 576 C CA . MET A 1 77 ? 14.863 3.224 -13.167 1.00 81.31 77 MET A CA 1
ATOM 577 C C . MET A 1 77 ? 14.817 1.728 -13.526 1.00 81.31 77 MET A C 1
ATOM 579 O O . MET A 1 77 ? 13.838 1.241 -14.087 1.00 81.31 77 MET A O 1
ATOM 583 N N . GLY A 1 78 ? 15.915 1.026 -13.248 1.00 77.81 78 GLY A N 1
ATOM 584 C CA . GLY A 1 78 ? 16.168 -0.378 -13.570 1.00 77.81 78 GLY A CA 1
ATOM 585 C C . GLY A 1 78 ? 17.603 -0.758 -13.191 1.00 77.81 78 GLY A C 1
ATOM 586 O O . GLY A 1 78 ? 18.362 0.091 -12.718 1.00 77.81 78 GLY A O 1
ATOM 587 N N . ASP A 1 79 ? 17.983 -2.016 -13.409 1.00 72.44 79 ASP A N 1
ATOM 588 C CA . ASP A 1 79 ? 19.245 -2.567 -12.887 1.00 72.44 79 ASP A CA 1
ATOM 589 C C . ASP A 1 79 ? 20.497 -2.062 -13.623 1.00 72.44 79 ASP A C 1
ATOM 591 O O . ASP A 1 79 ? 21.605 -2.127 -13.094 1.00 72.44 79 ASP A O 1
ATOM 595 N N . GLY A 1 80 ? 20.344 -1.554 -14.850 1.00 75.19 80 GLY A N 1
ATOM 596 C CA . GLY A 1 80 ? 21.432 -0.934 -15.615 1.00 75.19 80 GLY A CA 1
ATOM 597 C C . GLY A 1 80 ? 22.560 -1.878 -16.047 1.00 75.19 80 GLY A C 1
ATOM 598 O O . GLY A 1 80 ? 23.564 -1.413 -16.576 1.00 75.19 80 GLY A O 1
ATOM 599 N N . LEU A 1 81 ? 22.406 -3.194 -15.854 1.00 81.69 81 LEU A N 1
ATOM 600 C CA . LEU A 1 81 ? 23.432 -4.209 -16.142 1.00 81.69 81 LEU A CA 1
ATOM 601 C C . LEU A 1 81 ? 23.810 -4.302 -17.627 1.00 81.69 81 LEU A C 1
ATOM 603 O O . LEU A 1 81 ? 24.900 -4.761 -17.962 1.00 81.69 81 LEU A O 1
ATOM 607 N N . LEU A 1 82 ? 22.898 -3.900 -18.511 1.00 83.88 82 LEU A N 1
ATOM 608 C CA . LEU A 1 82 ? 23.080 -3.942 -19.961 1.00 83.88 82 LEU A CA 1
ATOM 609 C C . LEU A 1 82 ? 23.641 -2.631 -20.530 1.00 83.88 82 LEU A C 1
ATOM 611 O O . LEU A 1 82 ? 24.051 -2.610 -21.692 1.00 83.88 82 LEU A O 1
ATOM 615 N N . ILE A 1 83 ? 23.702 -1.563 -19.726 1.00 87.44 83 ILE A N 1
ATOM 616 C CA . ILE A 1 83 ? 24.197 -0.264 -20.180 1.00 87.44 83 ILE A CA 1
ATOM 617 C C . ILE A 1 83 ? 25.712 -0.345 -20.341 1.00 87.44 83 ILE A C 1
ATOM 619 O O . ILE A 1 83 ? 26.454 -0.605 -19.393 1.00 87.44 83 ILE A O 1
ATOM 623 N N . GLN A 1 84 ? 26.184 -0.065 -21.551 1.00 86.69 84 GLN A N 1
ATOM 624 C CA . GLN A 1 84 ? 27.610 -0.024 -21.847 1.00 86.69 84 GLN A CA 1
ATOM 625 C C . GLN A 1 84 ? 28.153 1.397 -21.710 1.00 86.69 84 GLN A C 1
ATOM 627 O O . GLN A 1 84 ? 27.518 2.368 -22.127 1.00 86.69 84 GLN A O 1
ATOM 632 N N . GLU A 1 85 ? 29.369 1.536 -21.185 1.00 90.25 85 GLU A N 1
ATOM 633 C CA . GLU A 1 85 ? 30.100 2.796 -21.315 1.00 90.25 85 GLU A CA 1
ATOM 634 C C . GLU A 1 85 ? 30.243 3.161 -22.796 1.00 90.25 85 GLU A C 1
ATOM 636 O O . GLU A 1 85 ? 30.451 2.301 -23.653 1.00 90.25 85 GLU A O 1
ATOM 641 N N . ARG A 1 86 ? 30.158 4.458 -23.090 1.00 89.31 86 ARG A N 1
ATOM 642 C CA . ARG A 1 86 ? 30.144 5.051 -24.434 1.00 89.31 86 ARG A CA 1
ATOM 643 C C . ARG A 1 86 ? 28.879 4.808 -25.259 1.00 89.31 86 ARG A C 1
ATOM 645 O O . ARG A 1 86 ? 28.817 5.318 -26.375 1.00 89.31 86 ARG A O 1
ATOM 652 N N . SER A 1 87 ? 27.886 4.092 -24.731 1.00 91.12 87 SER A N 1
ATOM 653 C CA . SER A 1 87 ? 26.566 4.015 -25.367 1.00 91.12 87 SER A CA 1
ATOM 654 C C . SER A 1 87 ? 25.875 5.380 -25.385 1.00 91.12 87 SER A C 1
ATOM 656 O O . SER A 1 87 ? 26.238 6.306 -24.643 1.00 91.12 87 SER A O 1
ATOM 658 N N . SER A 1 88 ? 24.909 5.519 -26.287 1.00 90.25 88 SER A N 1
ATOM 659 C CA . SER A 1 88 ? 24.139 6.748 -26.442 1.00 90.25 88 SER A CA 1
ATOM 660 C C . SER A 1 88 ? 22.990 6.841 -25.434 1.00 90.25 88 SER A C 1
ATOM 662 O O . SER A 1 88 ? 22.379 5.845 -25.052 1.00 90.25 88 SER A O 1
ATOM 664 N N . VAL A 1 89 ? 22.684 8.064 -25.006 1.00 92.56 89 VAL A N 1
ATOM 665 C CA . VAL A 1 89 ? 21.521 8.383 -24.167 1.00 92.56 89 VAL A CA 1
ATOM 666 C C . VAL A 1 89 ? 20.774 9.537 -24.806 1.00 92.56 89 VAL A C 1
ATOM 668 O O . VAL A 1 89 ? 21.394 10.465 -25.322 1.00 92.56 89 VAL A O 1
ATOM 671 N N . LYS A 1 90 ? 19.448 9.487 -24.794 1.00 91.56 90 LYS A N 1
ATOM 672 C CA . LYS A 1 90 ? 18.584 10.492 -25.415 1.00 91.56 90 LYS A CA 1
ATOM 673 C C . LYS A 1 90 ? 17.701 11.135 -24.361 1.00 91.56 90 LYS A C 1
ATOM 675 O O . LYS A 1 90 ? 17.198 10.451 -23.473 1.00 91.56 90 LYS A O 1
ATOM 680 N N . GLU A 1 91 ? 17.500 12.442 -24.460 1.00 88.56 91 GLU A N 1
ATOM 681 C CA . GLU A 1 91 ? 16.460 13.109 -23.676 1.00 88.56 91 GLU A CA 1
ATOM 682 C C . GLU A 1 91 ? 15.067 12.774 -24.231 1.00 88.56 91 GLU A C 1
ATOM 684 O O . GLU A 1 91 ? 14.892 12.578 -25.437 1.00 88.56 91 GLU A O 1
ATOM 689 N N . MET A 1 92 ? 14.064 12.703 -23.354 1.00 81.12 92 MET A N 1
ATOM 690 C CA . MET A 1 92 ? 12.683 12.391 -23.746 1.00 81.12 92 MET A CA 1
ATOM 691 C C . MET A 1 92 ? 11.807 13.640 -23.914 1.00 81.12 92 MET A C 1
ATOM 693 O O . MET A 1 92 ? 10.644 13.523 -24.311 1.00 81.12 92 MET A O 1
ATOM 697 N N . GLY A 1 93 ? 12.315 14.830 -23.584 1.00 81.00 93 GLY A N 1
ATOM 698 C CA . GLY A 1 93 ? 11.587 16.099 -23.634 1.00 81.00 93 GLY A CA 1
ATOM 699 C C . GLY A 1 93 ? 10.471 16.214 -22.594 1.00 81.00 93 GLY A C 1
ATOM 700 O O . GLY A 1 93 ? 9.567 17.038 -22.745 1.00 81.00 93 GLY A O 1
ATOM 701 N N . ARG A 1 94 ? 10.467 15.352 -21.567 1.00 78.12 94 ARG A N 1
ATOM 702 C CA . ARG A 1 94 ? 9.414 15.294 -20.543 1.00 78.12 94 ARG A CA 1
ATOM 703 C C . ARG A 1 94 ? 9.990 15.042 -19.153 1.00 78.12 94 ARG A C 1
ATOM 705 O O . ARG A 1 94 ? 10.686 14.056 -18.919 1.00 78.12 94 ARG A O 1
ATOM 712 N N . ILE A 1 95 ? 9.641 15.924 -18.217 1.00 81.19 95 ILE A N 1
ATOM 713 C CA . ILE A 1 95 ? 9.843 15.720 -16.773 1.00 81.19 95 ILE A CA 1
ATOM 714 C C . ILE A 1 95 ? 9.091 14.461 -16.350 1.00 81.19 95 ILE A C 1
ATOM 716 O O . ILE A 1 95 ? 8.040 14.197 -16.920 1.00 81.19 95 ILE A O 1
ATOM 720 N N . ALA A 1 96 ? 9.614 13.694 -15.389 1.00 74.50 96 ALA A N 1
ATOM 721 C CA . ALA A 1 96 ? 9.004 12.457 -14.895 1.00 74.50 96 ALA A CA 1
ATOM 722 C C . ALA A 1 96 ? 7.465 12.539 -14.802 1.00 74.50 96 ALA A C 1
ATOM 724 O O . ALA A 1 96 ? 6.911 13.328 -14.036 1.00 74.50 96 ALA A O 1
ATOM 725 N N . GLN A 1 97 ? 6.782 11.717 -15.606 1.00 71.31 97 GLN A N 1
ATOM 726 C CA . GLN A 1 97 ? 5.322 11.619 -15.657 1.00 71.31 97 GLN A CA 1
ATOM 727 C C . GLN A 1 97 ? 4.896 10.203 -15.314 1.00 71.31 97 GLN A C 1
ATOM 729 O O . GLN A 1 97 ? 5.608 9.241 -15.602 1.00 71.31 97 GLN A O 1
ATOM 734 N N . ILE A 1 98 ? 3.702 10.086 -14.748 1.00 74.94 98 ILE A N 1
ATOM 735 C CA . ILE A 1 98 ? 3.126 8.808 -14.354 1.00 74.94 98 ILE A CA 1
ATOM 736 C C . ILE A 1 98 ? 1.745 8.712 -14.998 1.00 74.94 98 ILE A C 1
ATOM 738 O O . ILE A 1 98 ? 0.954 9.652 -14.869 1.00 74.94 98 ILE A O 1
ATOM 742 N N . PRO A 1 99 ? 1.436 7.618 -15.712 1.00 72.19 99 PRO A N 1
ATOM 743 C CA . PRO A 1 99 ? 0.102 7.418 -16.249 1.00 72.19 99 PRO A CA 1
ATOM 744 C C . PRO A 1 99 ? -0.898 7.250 -15.100 1.00 72.19 99 PRO A C 1
ATOM 746 O O . PRO A 1 99 ? -0.727 6.383 -14.248 1.00 72.19 99 PRO A O 1
ATOM 749 N N . VAL A 1 100 ? -1.968 8.048 -15.102 1.00 74.00 100 VAL A N 1
ATOM 750 C CA . VAL A 1 100 ? -3.033 8.022 -14.087 1.00 74.00 100 VAL A CA 1
ATOM 751 C C . VAL A 1 100 ? -4.398 7.845 -14.750 1.00 74.00 100 VAL A C 1
ATOM 753 O O . VAL A 1 100 ? -4.682 8.442 -15.788 1.00 74.00 100 VAL A O 1
ATOM 756 N N . SER A 1 101 ? -5.241 6.982 -14.185 1.00 69.88 101 SER A N 1
ATOM 757 C CA . SER A 1 101 ? -6.604 6.732 -14.665 1.00 69.88 101 SER A CA 1
ATOM 758 C C . SER A 1 101 ? -7.421 5.943 -13.639 1.00 69.88 101 SER A C 1
ATOM 760 O O . SER A 1 101 ? -6.866 5.360 -12.709 1.00 69.88 101 SER A O 1
ATOM 762 N N . GLU A 1 102 ? -8.734 5.846 -13.847 1.00 75.62 102 GLU A N 1
ATOM 763 C CA . GLU A 1 102 ? -9.604 4.968 -13.049 1.00 75.62 102 GLU A CA 1
ATOM 764 C C . GLU A 1 102 ? -9.291 3.473 -13.249 1.00 75.62 102 GLU A C 1
ATOM 766 O O . GLU A 1 102 ? -9.604 2.661 -12.384 1.00 75.62 102 GLU A O 1
ATOM 771 N N . ALA A 1 103 ? -8.604 3.100 -14.337 1.00 73.06 103 ALA A N 1
ATOM 772 C CA . ALA A 1 103 ? -8.265 1.709 -14.653 1.00 73.06 103 ALA A CA 1
ATOM 773 C C . ALA A 1 103 ? -7.246 1.070 -13.687 1.00 73.06 103 ALA A C 1
ATOM 775 O O . ALA A 1 103 ? -6.987 -0.130 -13.781 1.00 73.06 103 ALA A O 1
ATOM 776 N N . TYR A 1 104 ? -6.661 1.860 -12.781 1.00 79.31 104 TYR A N 1
ATOM 777 C CA . TYR A 1 104 ? -5.760 1.374 -11.736 1.00 79.31 104 TYR A CA 1
ATOM 778 C C . TYR A 1 104 ? -6.481 0.861 -10.485 1.00 79.31 104 TYR A C 1
ATOM 780 O O . TYR A 1 104 ? -5.847 0.203 -9.663 1.00 79.31 104 TYR A O 1
ATOM 788 N N . LEU A 1 105 ? -7.784 1.122 -10.331 1.00 83.25 105 LEU A N 1
ATOM 789 C CA . LEU A 1 105 ? -8.565 0.569 -9.221 1.00 83.25 105 LEU A CA 1
ATOM 790 C C . LEU A 1 105 ? -8.547 -0.965 -9.267 1.00 83.25 105 LEU A C 1
ATOM 792 O O . LEU A 1 105 ? -8.783 -1.568 -10.314 1.00 83.25 105 LEU A O 1
ATOM 796 N N . GLY A 1 106 ? -8.227 -1.595 -8.136 1.00 83.94 106 GLY A N 1
ATOM 797 C CA . GLY A 1 106 ? -8.084 -3.046 -8.025 1.00 83.94 106 GLY A CA 1
ATOM 798 C C . GLY A 1 106 ? -6.807 -3.619 -8.621 1.00 83.94 106 GLY A C 1
ATOM 799 O O . GLY A 1 106 ? -6.724 -4.837 -8.793 1.00 83.94 106 GLY A O 1
ATOM 800 N N . ARG A 1 107 ? -5.823 -2.769 -8.938 1.00 82.56 107 ARG A N 1
ATOM 801 C CA . ARG A 1 107 ? -4.545 -3.180 -9.525 1.00 82.56 107 ARG A CA 1
ATOM 802 C C . ARG A 1 107 ? -3.396 -3.085 -8.532 1.00 82.56 107 ARG A C 1
ATOM 804 O O . ARG A 1 107 ? -3.374 -2.195 -7.679 1.00 82.56 107 ARG A O 1
ATOM 811 N N . VAL A 1 108 ? -2.419 -3.970 -8.714 1.00 87.38 108 VAL A N 1
ATOM 812 C CA . VAL A 1 108 ? -1.079 -3.833 -8.129 1.00 87.38 108 VAL A CA 1
ATOM 813 C C . VAL A 1 108 ? -0.138 -3.342 -9.223 1.00 87.38 108 VAL A C 1
ATOM 815 O O . VAL A 1 108 ? -0.026 -3.966 -10.281 1.00 87.38 108 VAL A O 1
ATOM 818 N N . VAL A 1 109 ? 0.516 -2.210 -8.987 1.00 86.44 109 VAL A N 1
ATOM 819 C CA . VAL A 1 109 ? 1.432 -1.562 -9.929 1.00 86.44 109 VAL A CA 1
ATOM 820 C C . VAL A 1 109 ? 2.776 -1.268 -9.279 1.00 86.44 109 VAL A C 1
ATOM 822 O O . VAL A 1 109 ? 2.866 -1.140 -8.063 1.00 86.44 109 VAL A O 1
ATOM 825 N N . ASN A 1 110 ? 3.813 -1.111 -10.091 1.00 87.94 110 ASN A N 1
ATOM 826 C CA . ASN A 1 110 ? 5.111 -0.612 -9.646 1.00 87.94 110 ASN A CA 1
ATOM 827 C C . ASN A 1 110 ? 5.150 0.938 -9.631 1.00 87.94 110 ASN A C 1
ATOM 829 O O . ASN A 1 110 ? 4.177 1.609 -9.986 1.00 87.94 110 ASN A O 1
ATOM 833 N N . ALA A 1 111 ? 6.280 1.534 -9.259 1.00 87.31 111 ALA A N 1
ATOM 834 C CA . ALA A 1 111 ? 6.527 2.980 -9.215 1.00 87.31 111 ALA A CA 1
ATOM 835 C C . ALA A 1 111 ? 6.532 3.655 -10.600 1.00 87.31 111 ALA A C 1
ATOM 837 O O . ALA A 1 111 ? 6.513 4.876 -10.703 1.00 87.31 111 ALA A O 1
ATOM 838 N N . LEU A 1 112 ? 6.529 2.879 -11.683 1.00 81.38 112 LEU A N 1
ATOM 839 C CA . LEU A 1 112 ? 6.304 3.375 -13.044 1.00 81.38 112 LEU A CA 1
ATOM 840 C C . LEU A 1 112 ? 4.826 3.293 -13.458 1.00 81.38 112 LEU A C 1
ATOM 842 O O . LEU A 1 112 ? 4.500 3.532 -14.620 1.00 81.38 112 LEU A O 1
ATOM 846 N N . ALA A 1 113 ? 3.940 2.926 -12.525 1.00 77.94 113 ALA A N 1
ATOM 847 C CA . ALA A 1 113 ? 2.540 2.588 -12.758 1.00 77.94 113 ALA A CA 1
ATOM 848 C C . ALA A 1 113 ? 2.341 1.469 -13.802 1.00 77.94 113 ALA A C 1
ATOM 850 O O . ALA A 1 113 ? 1.285 1.359 -14.425 1.00 77.94 113 ALA A O 1
ATOM 851 N N . LYS A 1 114 ? 3.338 0.594 -13.983 1.00 77.69 114 LYS A N 1
ATOM 852 C CA . LYS A 1 114 ? 3.178 -0.639 -14.760 1.00 77.69 114 LYS A CA 1
ATOM 853 C C . LYS A 1 114 ? 2.526 -1.699 -13.869 1.00 77.69 114 LYS A C 1
ATOM 855 O O . LYS A 1 114 ? 2.981 -1.876 -12.739 1.00 77.69 114 LYS A O 1
ATOM 860 N N . PRO A 1 115 ? 1.485 -2.407 -14.333 1.00 75.00 115 PRO A N 1
ATOM 861 C CA . PRO A 1 115 ? 0.882 -3.464 -13.537 1.00 75.00 115 PRO A CA 1
ATOM 862 C C . PRO A 1 115 ? 1.821 -4.650 -13.331 1.00 75.00 115 PRO A C 1
ATOM 864 O O . PRO A 1 115 ? 2.422 -5.127 -14.291 1.00 75.00 115 PRO A O 1
ATOM 867 N N . ILE A 1 116 ? 1.888 -5.130 -12.092 1.00 77.75 116 ILE A N 1
ATOM 868 C CA . ILE A 1 116 ? 2.707 -6.275 -11.658 1.00 77.75 116 ILE A CA 1
ATOM 869 C C . ILE A 1 116 ? 1.860 -7.400 -11.043 1.00 77.75 116 ILE A C 1
ATOM 871 O O . ILE A 1 116 ? 2.385 -8.389 -10.551 1.00 77.75 116 ILE A O 1
ATOM 875 N N . ASP A 1 117 ? 0.535 -7.260 -11.079 1.00 68.25 117 ASP A N 1
ATOM 876 C CA . ASP A 1 117 ? -0.438 -8.266 -10.633 1.00 68.25 117 ASP A CA 1
ATOM 877 C C . ASP A 1 117 ? -0.739 -9.352 -11.682 1.00 68.25 117 ASP A C 1
ATOM 879 O O . ASP A 1 117 ? -1.665 -10.142 -11.494 1.00 68.25 117 ASP A O 1
ATOM 883 N N . GLY A 1 118 ? -0.040 -9.355 -12.823 1.00 57.88 118 GLY A N 1
ATOM 884 C CA . GLY A 1 118 ? -0.313 -10.269 -13.938 1.00 57.88 118 GLY A CA 1
ATOM 885 C C . GLY A 1 118 ? -1.689 -10.072 -14.596 1.00 57.88 118 GLY A C 1
ATOM 886 O O . GLY A 1 118 ? -2.132 -10.913 -15.374 1.00 57.88 118 GLY A O 1
ATOM 887 N N . ARG A 1 119 ? -2.403 -8.971 -14.296 1.00 58.62 119 ARG A N 1
ATOM 888 C CA . ARG A 1 119 ? -3.724 -8.637 -14.876 1.00 58.62 119 ARG A CA 1
ATOM 889 C C . ARG A 1 119 ? -3.629 -7.587 -15.993 1.00 58.62 119 ARG A C 1
ATOM 891 O O . ARG A 1 119 ? -4.620 -6.934 -16.334 1.00 58.62 119 ARG A O 1
ATOM 898 N N . GLY A 1 120 ? -2.428 -7.300 -16.501 1.00 54.84 120 GLY A N 1
ATOM 899 C CA . GLY A 1 120 ? -2.199 -6.259 -17.503 1.00 54.84 120 GLY A CA 1
ATOM 900 C C . GLY A 1 120 ? -2.739 -6.632 -18.885 1.00 54.84 120 GLY A C 1
ATOM 901 O O . GLY A 1 120 ? -2.522 -7.724 -19.402 1.00 54.84 120 GLY A O 1
ATOM 902 N N . ARG A 1 121 ? -3.454 -5.692 -19.510 1.00 66.62 121 ARG A N 1
ATOM 903 C CA . ARG A 1 121 ? -3.867 -5.792 -20.916 1.00 66.62 121 ARG A CA 1
ATOM 904 C C . ARG A 1 121 ? -2.708 -5.354 -21.808 1.00 66.62 121 ARG A C 1
ATOM 906 O O . ARG A 1 121 ? -2.166 -4.278 -21.569 1.00 66.62 121 ARG A O 1
ATOM 913 N N . GLY A 1 122 ? -2.376 -6.140 -22.830 1.00 65.69 122 GLY A N 1
ATOM 914 C CA . GLY A 1 122 ? -1.229 -5.868 -23.702 1.00 65.69 122 GLY A CA 1
ATOM 915 C C . GLY A 1 122 ? 0.109 -6.407 -23.187 1.00 65.69 122 GLY A C 1
ATOM 916 O O . GLY A 1 122 ? 1.137 -5.932 -23.647 1.00 65.69 122 GLY A O 1
ATOM 917 N N . GLN A 1 123 ? 0.101 -7.303 -22.192 1.00 73.38 123 GLN A N 1
ATOM 918 C CA . GLN A 1 123 ? 1.313 -7.897 -21.609 1.00 73.38 123 GLN A CA 1
ATOM 919 C C . GLN A 1 123 ? 1.653 -9.248 -22.241 1.00 73.38 123 GLN A C 1
ATOM 921 O O . GLN A 1 123 ? 0.782 -9.931 -22.784 1.00 73.38 123 GLN A O 1
ATOM 926 N N . ARG A 1 124 ? 2.917 -9.645 -22.108 1.00 82.44 124 ARG A N 1
ATOM 927 C CA . ARG A 1 124 ? 3.459 -10.944 -22.510 1.00 82.44 124 ARG A CA 1
ATOM 928 C C . ARG A 1 124 ? 3.906 -11.693 -21.262 1.00 82.44 124 ARG A C 1
ATOM 930 O O . ARG A 1 124 ? 4.949 -11.371 -20.703 1.00 82.44 124 ARG A O 1
ATOM 937 N N . GLU A 1 125 ? 3.134 -12.683 -20.838 1.00 80.00 125 GLU A N 1
ATOM 938 C CA . GLU A 1 125 ? 3.414 -13.453 -19.623 1.00 80.00 125 GLU A CA 1
ATOM 939 C C . GLU A 1 125 ? 3.831 -14.882 -19.997 1.00 80.00 125 GLU A C 1
ATOM 941 O O . GLU A 1 125 ? 3.028 -15.683 -20.480 1.00 80.00 125 GLU A O 1
ATOM 946 N N . LEU A 1 126 ? 5.111 -15.203 -19.815 1.00 82.44 126 LEU A N 1
ATOM 947 C CA . LEU A 1 126 ? 5.682 -16.498 -20.180 1.00 82.44 126 LEU A CA 1
ATOM 948 C C . LEU A 1 126 ? 5.202 -17.608 -19.244 1.00 82.44 126 LEU A C 1
ATOM 950 O O . LEU A 1 126 ? 5.393 -17.517 -18.043 1.00 82.44 126 LEU A O 1
ATOM 954 N N . ILE A 1 127 ? 4.697 -18.723 -19.770 1.00 81.56 127 ILE A N 1
ATOM 955 C CA . ILE A 1 127 ? 4.508 -19.958 -18.996 1.00 81.56 127 ILE A CA 1
ATOM 956 C C . ILE A 1 127 ? 5.656 -20.908 -19.330 1.00 81.56 127 ILE A C 1
ATOM 958 O O . ILE A 1 127 ? 5.720 -21.467 -20.427 1.00 81.56 127 ILE A O 1
ATOM 962 N N . ILE A 1 128 ? 6.561 -21.126 -18.382 1.00 83.56 128 ILE A N 1
ATOM 963 C CA . ILE A 1 128 ? 7.767 -21.926 -18.590 1.00 83.56 128 ILE A CA 1
ATOM 964 C C . ILE A 1 128 ? 7.850 -23.078 -17.597 1.00 83.56 128 ILE A C 1
ATOM 966 O O . ILE A 1 128 ? 7.475 -22.946 -16.442 1.00 83.56 128 ILE A O 1
ATOM 970 N N . GLY A 1 129 ? 8.334 -24.235 -18.034 1.00 80.62 129 GLY A N 1
ATOM 971 C CA . GLY A 1 129 ? 8.595 -25.357 -17.138 1.00 80.62 129 GLY A CA 1
ATOM 972 C C . GLY A 1 129 ? 8.725 -26.680 -17.871 1.00 80.62 129 GLY A C 1
ATOM 973 O O . GLY A 1 129 ? 8.552 -26.763 -19.093 1.00 80.62 129 GLY A O 1
ATOM 974 N N . ASP A 1 130 ? 8.991 -27.739 -17.118 1.00 82.19 130 ASP A N 1
ATOM 975 C CA . ASP A 1 130 ? 9.289 -29.049 -17.693 1.00 82.19 130 ASP A CA 1
ATOM 976 C C . ASP A 1 130 ? 8.086 -29.696 -18.376 1.00 82.19 130 ASP A C 1
ATOM 978 O O . ASP A 1 130 ? 6.927 -29.281 -18.252 1.00 82.19 130 ASP A O 1
ATOM 982 N N . ARG A 1 131 ? 8.350 -30.737 -19.161 1.00 78.44 131 ARG A N 1
ATOM 983 C CA . ARG A 1 131 ? 7.291 -31.512 -19.800 1.00 78.44 131 ARG A CA 1
ATOM 984 C C . ARG A 1 131 ? 6.305 -32.042 -18.749 1.00 78.44 131 ARG A C 1
ATOM 986 O O . ARG A 1 131 ? 6.710 -32.542 -17.710 1.00 78.44 131 ARG A O 1
ATOM 993 N N . GLN A 1 132 ? 5.006 -31.965 -19.055 1.00 74.00 132 GLN A N 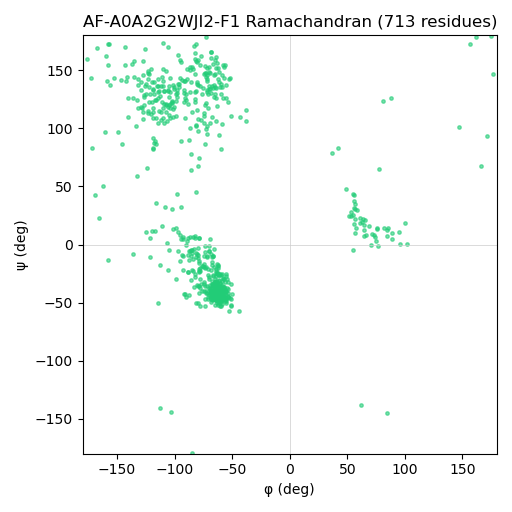1
ATOM 994 C CA . GLN A 1 132 ? 3.909 -32.450 -18.196 1.00 74.00 132 GLN A CA 1
ATOM 995 C C . GLN A 1 132 ? 3.720 -31.732 -16.841 1.00 74.00 132 GLN A C 1
ATOM 997 O O . GLN A 1 132 ? 3.024 -32.259 -15.987 1.00 74.00 132 GLN A O 1
ATOM 1002 N N . THR A 1 133 ? 4.209 -30.502 -16.658 1.00 72.12 133 THR A N 1
ATOM 1003 C CA . THR A 1 133 ? 4.022 -29.730 -15.406 1.00 72.12 133 THR A CA 1
ATOM 1004 C C . THR A 1 133 ? 2.705 -28.946 -15.292 1.00 72.12 133 THR A C 1
ATOM 1006 O O . THR A 1 133 ? 2.516 -28.191 -14.344 1.00 72.12 133 THR A O 1
ATOM 1009 N N . GLY A 1 134 ? 1.775 -29.102 -16.243 1.00 75.81 134 GLY A N 1
ATOM 1010 C CA . GLY A 1 134 ? 0.472 -28.415 -16.224 1.00 75.81 134 GLY A CA 1
ATOM 1011 C C . GLY A 1 134 ? 0.394 -27.100 -17.014 1.00 75.81 134 GLY A C 1
ATOM 1012 O O . GLY A 1 134 ? -0.620 -26.416 -16.930 1.00 75.81 134 GLY A O 1
ATOM 1013 N N . LYS A 1 135 ? 1.401 -26.763 -17.836 1.00 83.94 135 LYS A N 1
ATOM 1014 C CA . LYS A 1 135 ? 1.446 -25.518 -18.643 1.00 83.94 135 LYS A CA 1
ATOM 1015 C C . LYS A 1 135 ? 0.178 -25.272 -19.471 1.00 83.94 135 LYS A C 1
ATOM 1017 O O . LYS A 1 135 ? -0.449 -24.224 -19.358 1.00 83.94 135 LYS A O 1
ATOM 1022 N N . THR A 1 136 ? -0.249 -26.268 -20.247 1.00 85.19 136 THR A N 1
ATOM 1023 C CA . THR A 1 136 ? -1.476 -26.191 -21.057 1.00 85.19 136 THR A CA 1
ATOM 1024 C C . THR A 1 136 ? -2.739 -26.076 -20.198 1.00 85.19 136 THR A C 1
ATOM 1026 O O . THR A 1 136 ? -3.705 -25.452 -20.627 1.00 85.19 136 THR A O 1
ATOM 1029 N N . ALA A 1 137 ? -2.748 -26.639 -18.984 1.00 76.62 137 ALA A N 1
ATOM 1030 C CA . ALA A 1 137 ? -3.883 -26.511 -18.071 1.00 76.62 137 ALA A CA 1
ATOM 1031 C C . ALA A 1 137 ? -4.019 -25.067 -17.574 1.00 76.62 137 ALA A C 1
ATOM 1033 O O . ALA A 1 137 ? -5.102 -24.507 -17.689 1.00 76.62 137 ALA A O 1
ATOM 1034 N N . VAL A 1 138 ? -2.910 -24.437 -17.161 1.00 72.75 138 VAL A N 1
ATOM 1035 C CA . VAL A 1 138 ? -2.875 -23.006 -16.806 1.00 72.75 138 VAL A CA 1
ATOM 1036 C C . VAL A 1 138 ? -3.393 -22.157 -17.966 1.00 72.75 138 VAL A C 1
ATOM 1038 O O . VAL A 1 138 ? -4.280 -21.334 -17.780 1.00 72.75 138 VAL A O 1
ATOM 1041 N N . ALA A 1 139 ? -2.903 -22.401 -19.183 1.00 79.62 139 ALA A N 1
ATOM 1042 C CA . ALA A 1 139 ? -3.334 -21.646 -20.354 1.00 79.62 139 ALA A CA 1
ATOM 1043 C C . ALA A 1 139 ? -4.829 -21.842 -20.682 1.00 79.62 139 ALA A C 1
ATOM 1045 O O . ALA A 1 139 ? -5.534 -20.878 -20.978 1.00 79.62 139 ALA A O 1
ATOM 1046 N N . THR A 1 140 ? -5.331 -23.076 -20.589 1.00 82.88 140 THR A N 1
ATOM 1047 C CA . THR A 1 140 ? -6.752 -23.382 -20.820 1.00 82.88 140 THR A CA 1
ATOM 1048 C C . THR A 1 140 ? -7.631 -22.736 -19.749 1.00 82.88 140 THR A C 1
ATOM 1050 O O . THR A 1 140 ? -8.642 -22.125 -20.084 1.00 82.88 140 THR A O 1
ATOM 1053 N N . ASP A 1 141 ? -7.230 -22.792 -18.478 1.00 73.81 141 ASP A N 1
ATOM 1054 C CA . ASP A 1 141 ? -7.944 -22.132 -17.384 1.00 73.81 141 ASP A CA 1
ATOM 1055 C C . ASP A 1 141 ? -7.977 -20.612 -17.579 1.00 73.81 141 ASP A C 1
ATOM 1057 O O . ASP A 1 141 ? -9.027 -19.996 -17.389 1.00 73.81 141 ASP A O 1
ATOM 1061 N N . THR A 1 142 ? -6.891 -19.992 -18.054 1.00 74.06 142 THR A N 1
ATOM 1062 C CA . THR A 1 142 ? -6.898 -18.554 -18.355 1.00 74.06 142 THR A CA 1
ATOM 1063 C C . THR A 1 142 ? -7.929 -18.186 -19.425 1.00 74.06 142 THR A C 1
ATOM 1065 O O . THR A 1 142 ? -8.592 -17.159 -19.271 1.00 74.06 142 THR A O 1
ATOM 1068 N N . ILE A 1 143 ? -8.131 -19.023 -20.455 1.00 80.12 143 ILE A N 1
ATOM 1069 C CA . ILE A 1 143 ? -9.205 -18.845 -21.455 1.00 80.12 143 ILE A CA 1
ATOM 1070 C C . ILE A 1 143 ? -10.583 -18.960 -20.799 1.00 80.12 143 ILE A C 1
ATOM 1072 O O . ILE A 1 143 ? -11.457 -18.120 -21.026 1.00 80.12 143 ILE A O 1
ATOM 1076 N N . LEU A 1 144 ? -10.798 -19.992 -19.979 1.00 76.12 144 LEU A N 1
ATOM 1077 C CA . LEU A 1 144 ? -12.075 -20.204 -19.290 1.00 76.12 144 LEU A CA 1
ATOM 1078 C C . LEU A 1 144 ? -12.443 -18.995 -18.414 1.00 76.12 144 LEU A C 1
ATOM 1080 O O . LEU A 1 144 ? -13.598 -18.579 -18.376 1.00 76.12 144 LEU A O 1
ATOM 1084 N N . ASN A 1 145 ? -11.450 -18.363 -17.790 1.00 73.38 145 ASN A N 1
ATOM 1085 C CA . ASN A 1 145 ? -11.648 -17.191 -16.938 1.00 73.38 145 ASN A CA 1
ATOM 1086 C C . ASN A 1 145 ? -11.999 -15.900 -17.691 1.00 73.38 145 ASN A C 1
ATOM 1088 O O . ASN A 1 145 ? -12.399 -14.927 -17.055 1.00 73.38 145 ASN A O 1
ATOM 1092 N N . GLN A 1 146 ? -11.893 -15.870 -19.023 1.00 75.62 146 GLN A N 1
ATOM 1093 C CA . GLN A 1 146 ? -12.314 -14.713 -19.823 1.00 75.62 146 GLN A CA 1
ATOM 1094 C C . GLN A 1 146 ? -13.831 -14.650 -20.057 1.00 75.62 146 GLN A C 1
ATOM 1096 O O . GLN A 1 146 ? -14.329 -13.690 -20.656 1.00 75.62 146 GLN A O 1
ATOM 1101 N N . GLN A 1 147 ? -14.589 -15.644 -19.585 1.00 76.81 147 GLN A N 1
ATOM 1102 C CA . GLN A 1 147 ? -16.035 -15.692 -19.761 1.00 76.81 147 GLN A CA 1
ATOM 1103 C C . GLN A 1 147 ? -16.711 -14.422 -19.215 1.00 76.81 147 GLN A C 1
ATOM 1105 O O . GLN A 1 147 ? -16.514 -14.022 -18.070 1.00 76.81 147 GLN A O 1
ATOM 1110 N N . GLY A 1 148 ? -17.518 -13.766 -20.055 1.00 72.94 148 GLY A N 1
ATOM 1111 C CA . GLY A 1 148 ? -18.233 -12.536 -19.696 1.00 72.94 148 GLY A CA 1
ATOM 1112 C C . GLY A 1 148 ? -17.380 -11.259 -19.672 1.00 72.94 148 GLY A C 1
ATOM 1113 O O . GLY A 1 148 ? -17.933 -10.185 -19.451 1.00 72.94 148 GLY A O 1
ATOM 1114 N N . GLN A 1 149 ? -16.072 -11.333 -19.952 1.00 70.88 149 GLN A N 1
ATOM 1115 C CA . GLN A 1 149 ? -15.163 -10.175 -19.909 1.00 70.88 149 GLN A CA 1
ATOM 1116 C C . GLN A 1 149 ? -14.999 -9.447 -21.256 1.00 70.88 149 GLN A C 1
ATOM 1118 O O . GLN A 1 149 ? -14.213 -8.506 -21.358 1.00 70.88 149 GLN A O 1
ATOM 1123 N N . ASN A 1 150 ? -15.746 -9.856 -22.291 1.00 81.25 150 ASN A N 1
ATOM 1124 C CA . ASN A 1 150 ? -15.656 -9.315 -23.656 1.00 81.25 150 ASN A CA 1
ATOM 1125 C C . ASN A 1 150 ? -14.225 -9.382 -24.242 1.00 81.25 150 ASN A C 1
ATOM 1127 O O . ASN A 1 150 ? -13.741 -8.428 -24.854 1.00 81.25 150 ASN A O 1
ATOM 1131 N N . VAL A 1 151 ? -13.552 -10.519 -24.040 1.00 85.31 151 VAL A N 1
ATOM 1132 C CA . VAL A 1 151 ? -12.215 -10.820 -24.574 1.00 85.31 151 VAL A CA 1
ATOM 1133 C C . VAL A 1 151 ? -12.327 -11.956 -25.592 1.00 85.31 151 VAL A C 1
ATOM 1135 O O . VAL A 1 151 ? -12.952 -12.976 -25.307 1.00 85.31 151 VAL A O 1
ATOM 1138 N N . ILE A 1 152 ? -11.722 -11.797 -26.771 1.00 95.12 152 ILE A N 1
ATOM 1139 C CA . ILE A 1 152 ? -11.606 -12.880 -27.759 1.00 95.12 152 ILE A CA 1
ATOM 1140 C C . ILE A 1 152 ? -10.315 -13.653 -27.499 1.00 95.12 152 ILE A C 1
ATOM 1142 O O . ILE A 1 152 ? -9.230 -13.077 -27.477 1.00 95.12 152 ILE A O 1
ATOM 1146 N N . CYS A 1 153 ? -10.422 -14.962 -27.311 1.00 94.69 153 CYS A N 1
ATOM 1147 C CA . CYS A 1 153 ? -9.274 -15.822 -27.063 1.00 94.69 153 CYS A CA 1
ATOM 1148 C C . CYS A 1 153 ? -8.786 -16.471 -28.364 1.00 94.69 153 CYS A C 1
ATOM 1150 O O . CYS A 1 153 ? -9.589 -16.865 -29.209 1.00 94.69 153 CYS A O 1
ATOM 1152 N N . VAL A 1 154 ? -7.474 -16.624 -28.522 1.00 97.56 154 VAL A N 1
ATOM 1153 C CA . VAL A 1 154 ? -6.843 -17.360 -29.623 1.00 97.56 154 VAL A CA 1
ATOM 1154 C C . VAL A 1 154 ? -5.881 -18.383 -29.027 1.00 97.56 154 VAL A C 1
ATOM 1156 O O . VAL A 1 154 ? -4.886 -18.018 -28.414 1.00 97.56 154 VAL A O 1
ATOM 1159 N N . TYR A 1 155 ? -6.161 -19.671 -29.195 1.00 97.69 155 TYR A N 1
ATOM 1160 C CA . TYR A 1 155 ? -5.283 -20.752 -28.749 1.00 97.69 155 TYR A CA 1
ATOM 1161 C C . TYR A 1 155 ? -4.541 -21.344 -29.948 1.00 97.69 155 TYR A C 1
ATOM 1163 O O . TYR A 1 155 ? -5.167 -21.881 -30.865 1.00 97.69 155 TYR A O 1
ATOM 1171 N N . VAL A 1 156 ? -3.212 -21.241 -29.951 1.00 97.81 156 VAL A N 1
ATOM 1172 C CA . VAL A 1 156 ? -2.349 -21.733 -31.028 1.00 97.81 156 VAL A CA 1
ATOM 1173 C C . VAL A 1 156 ? -1.614 -22.990 -30.574 1.00 97.81 156 VAL A C 1
ATOM 1175 O O . VAL A 1 156 ? -0.657 -22.911 -29.809 1.00 97.81 156 VAL A O 1
ATOM 1178 N N . ALA A 1 157 ? -2.020 -24.149 -31.083 1.00 96.69 157 ALA A N 1
ATOM 1179 C CA . ALA A 1 157 ? -1.319 -25.410 -30.872 1.00 96.69 157 ALA A CA 1
ATOM 1180 C C . ALA A 1 157 ? -0.236 -25.616 -31.943 1.00 96.69 157 ALA A C 1
ATOM 1182 O O . ALA A 1 157 ? -0.539 -25.688 -33.135 1.00 96.69 157 ALA A O 1
ATOM 1183 N N . ILE A 1 158 ? 1.017 -25.753 -31.510 1.00 96.50 158 ILE A N 1
ATOM 1184 C CA . ILE A 1 158 ? 2.213 -25.845 -32.354 1.00 96.50 158 ILE A CA 1
ATOM 1185 C C . ILE A 1 158 ? 2.904 -27.176 -32.074 1.00 96.50 158 ILE A C 1
ATOM 1187 O O . ILE A 1 158 ? 3.392 -27.411 -30.972 1.00 96.50 158 ILE A O 1
ATOM 1191 N N . GLY A 1 159 ? 2.922 -28.088 -33.043 1.00 92.56 159 GLY A N 1
ATOM 1192 C CA . GLY A 1 159 ? 3.544 -29.407 -32.894 1.00 92.56 159 GLY A CA 1
ATOM 1193 C C . GLY A 1 159 ? 2.984 -30.225 -31.715 1.00 92.56 159 GLY A C 1
ATOM 1194 O O . GLY A 1 159 ? 3.665 -31.101 -31.170 1.00 92.56 159 GLY A O 1
ATOM 1195 N N . GLN A 1 160 ? 1.770 -29.924 -31.242 1.00 92.75 160 GLN A N 1
ATOM 1196 C CA . GLN A 1 160 ? 1.120 -30.670 -30.160 1.00 92.75 160 GLN A CA 1
ATOM 1197 C C . GLN A 1 160 ? 0.533 -31.983 -30.680 1.00 92.75 160 GLN A C 1
ATOM 1199 O O . GLN A 1 160 ? 0.208 -32.123 -31.860 1.00 92.75 160 GLN A O 1
ATOM 1204 N N . LYS A 1 161 ? 0.383 -32.976 -29.796 1.00 92.00 161 LYS A N 1
ATOM 1205 C CA . LYS A 1 161 ? -0.290 -34.229 -30.166 1.00 92.00 161 LYS A CA 1
ATOM 1206 C C . LYS A 1 161 ? -1.752 -33.934 -30.493 1.00 92.00 161 LYS A C 1
ATOM 1208 O O . LYS A 1 161 ? -2.417 -33.259 -29.709 1.00 92.00 161 LYS A O 1
ATOM 1213 N N . ALA A 1 162 ? -2.273 -34.507 -31.578 1.00 91.44 162 ALA A N 1
ATOM 1214 C CA . ALA A 1 162 ? -3.672 -34.327 -31.973 1.00 91.44 162 ALA A CA 1
ATOM 1215 C C . ALA A 1 162 ? -4.655 -34.664 -30.834 1.00 91.44 162 ALA A C 1
ATOM 1217 O O . ALA A 1 162 ? -5.617 -33.936 -30.607 1.00 91.44 162 ALA A O 1
ATOM 1218 N N . SER A 1 163 ? -4.363 -35.707 -30.046 1.00 92.06 163 SER A N 1
ATOM 1219 C CA . SER A 1 163 ? -5.155 -36.078 -28.866 1.00 92.06 163 SER A CA 1
ATOM 1220 C C . SER A 1 163 ? -5.171 -35.000 -27.776 1.00 92.06 163 SER A C 1
ATOM 1222 O O . SER A 1 163 ? -6.195 -34.807 -27.131 1.00 92.06 163 SER A O 1
ATOM 1224 N N . SER A 1 164 ? -4.056 -34.294 -27.566 1.00 88.88 164 SER A N 1
ATOM 1225 C CA . SER A 1 164 ? -3.952 -33.220 -26.570 1.00 88.88 164 SER A CA 1
ATOM 1226 C C . SER A 1 164 ? -4.728 -31.983 -27.013 1.00 88.88 164 SER A C 1
ATOM 1228 O O . SER A 1 164 ? -5.472 -31.416 -26.221 1.00 88.88 164 SER A O 1
ATOM 1230 N N . VAL A 1 165 ? -4.638 -31.616 -28.295 1.00 92.94 165 VAL A N 1
ATOM 1231 C CA . VAL A 1 165 ? -5.433 -30.510 -28.855 1.00 92.94 165 VAL A CA 1
ATOM 1232 C C . VAL A 1 165 ? -6.929 -30.824 -28.774 1.00 92.94 165 VAL A C 1
ATOM 1234 O O . VAL A 1 165 ? -7.713 -29.983 -28.343 1.00 92.94 165 VAL A O 1
ATOM 1237 N N . ALA A 1 166 ? -7.334 -32.055 -29.108 1.00 91.75 166 ALA A N 1
ATOM 1238 C CA . ALA A 1 166 ? -8.727 -32.487 -29.000 1.00 91.75 166 ALA A CA 1
ATOM 1239 C C . ALA A 1 166 ? -9.264 -32.407 -27.559 1.00 91.75 166 ALA A C 1
ATOM 1241 O O . ALA A 1 166 ? -10.411 -32.011 -27.356 1.00 91.75 166 ALA A O 1
ATOM 1242 N N . GLN A 1 167 ? -8.443 -32.731 -26.554 1.00 90.38 167 GLN A N 1
ATOM 1243 C CA . GLN A 1 167 ? -8.809 -32.582 -25.140 1.00 90.38 167 GLN A CA 1
ATOM 1244 C C . GLN A 1 167 ? -9.024 -31.116 -24.744 1.00 90.38 167 GLN A C 1
ATOM 1246 O O . GLN A 1 167 ? -10.005 -30.817 -24.061 1.00 90.38 167 GLN A O 1
ATOM 1251 N N . VAL A 1 168 ? -8.161 -30.201 -25.201 1.00 92.75 168 VAL A N 1
ATOM 1252 C CA . VAL A 1 168 ? -8.331 -28.755 -24.967 1.00 92.75 168 VAL A CA 1
ATOM 1253 C C . VAL A 1 168 ? -9.635 -28.266 -25.597 1.00 92.75 168 VAL A C 1
ATOM 1255 O O . VAL A 1 168 ? -10.457 -27.672 -24.907 1.00 92.75 168 VAL A O 1
ATOM 1258 N N . VAL A 1 169 ? -9.883 -28.592 -26.871 1.00 95.06 169 VAL A N 1
ATOM 1259 C CA . VAL A 1 169 ? -11.119 -28.203 -27.578 1.00 95.06 169 VAL A CA 1
ATOM 1260 C C . VAL A 1 169 ? -12.362 -28.749 -26.874 1.00 95.06 169 VAL A C 1
ATOM 1262 O O . VAL A 1 169 ? -13.323 -28.012 -26.675 1.00 95.06 169 VAL A O 1
ATOM 1265 N N . THR A 1 170 ? -12.333 -30.013 -26.445 1.00 94.19 170 THR A N 1
ATOM 1266 C CA . THR A 1 170 ? -13.445 -30.633 -25.707 1.00 94.19 170 THR A CA 1
ATOM 1267 C C . THR A 1 170 ? -13.703 -29.894 -24.394 1.00 94.19 170 THR A C 1
ATOM 1269 O O . THR A 1 170 ? -14.840 -29.532 -24.113 1.00 94.19 170 THR A O 1
ATOM 1272 N N . THR A 1 171 ? -12.648 -29.575 -23.637 1.00 89.44 171 THR A N 1
ATOM 1273 C CA . THR A 1 171 ? -12.751 -28.821 -22.375 1.00 89.44 171 THR A CA 1
ATOM 1274 C C . THR A 1 171 ? -13.361 -27.436 -22.597 1.00 89.44 171 THR A C 1
ATOM 1276 O O . THR A 1 171 ? -14.269 -27.029 -21.872 1.00 89.44 171 THR A O 1
ATOM 1279 N N . LEU A 1 172 ? -12.898 -26.715 -23.623 1.00 92.25 172 LEU A N 1
ATOM 1280 C CA . LEU A 1 172 ? -13.440 -25.404 -23.977 1.00 92.25 172 LEU A CA 1
ATOM 1281 C C . LEU A 1 172 ? -14.903 -25.500 -24.426 1.00 92.25 172 LEU A C 1
ATOM 1283 O O . LEU A 1 172 ? -15.696 -24.614 -24.118 1.00 92.25 172 LEU A O 1
ATOM 1287 N N . GLN A 1 173 ? -15.285 -26.562 -25.137 1.00 94.44 173 GLN A N 1
ATOM 1288 C CA . GLN A 1 173 ? -16.653 -26.760 -25.607 1.00 94.44 173 GLN A CA 1
ATOM 1289 C C . GLN A 1 173 ? -17.608 -27.103 -24.457 1.00 94.44 173 GLN A C 1
ATOM 1291 O O . GLN A 1 173 ? -18.665 -26.487 -24.341 1.00 94.44 173 GLN A O 1
ATOM 1296 N N . GLU A 1 174 ? -17.227 -28.033 -23.579 1.00 90.62 174 GLU A N 1
ATOM 1297 C CA . GLU A 1 174 ? -18.021 -28.439 -22.410 1.00 90.62 174 GLU A CA 1
ATOM 1298 C C . GLU A 1 174 ? -18.275 -27.279 -21.444 1.00 90.62 174 GLU A C 1
ATOM 1300 O O . GLU A 1 174 ? -19.333 -27.207 -20.820 1.00 90.62 174 GLU A O 1
ATOM 1305 N N . ARG A 1 175 ? -17.321 -26.347 -21.339 1.00 88.44 175 ARG A N 1
ATOM 1306 C CA . ARG A 1 175 ? -17.430 -25.166 -20.474 1.00 88.44 175 ARG A CA 1
ATOM 1307 C C . ARG A 1 175 ? -17.937 -23.908 -21.185 1.00 88.44 175 ARG A C 1
ATOM 1309 O O . ARG A 1 175 ? -17.922 -22.836 -20.591 1.00 88.44 175 ARG A O 1
ATOM 1316 N N . GLY A 1 176 ? -18.388 -24.020 -22.437 1.00 90.25 176 GLY A N 1
ATOM 1317 C CA . GLY A 1 176 ? -18.961 -22.906 -23.206 1.00 90.25 176 GLY A CA 1
ATOM 1318 C C . GLY A 1 176 ? -17.955 -21.843 -23.672 1.00 90.25 176 GLY A C 1
ATOM 1319 O O . GLY A 1 176 ? -18.353 -20.807 -24.194 1.00 90.25 176 GLY A O 1
ATOM 1320 N N . ALA A 1 177 ? -16.652 -22.082 -23.530 1.00 90.56 177 ALA A N 1
ATOM 1321 C CA . ALA A 1 177 ? -15.603 -21.139 -23.910 1.00 90.56 177 ALA A CA 1
ATOM 1322 C C . ALA A 1 177 ? -15.293 -21.102 -25.415 1.00 90.56 177 ALA A C 1
ATOM 1324 O O . ALA A 1 177 ? -14.701 -20.139 -25.906 1.00 90.56 177 ALA A O 1
ATOM 1325 N N . MET A 1 178 ? -15.731 -22.112 -26.175 1.00 95.38 178 MET A N 1
ATOM 1326 C CA . MET A 1 178 ? -15.618 -22.111 -27.642 1.00 95.38 178 MET A CA 1
ATOM 1327 C C . MET A 1 178 ? -16.409 -20.977 -28.317 1.00 95.38 178 MET A C 1
ATOM 1329 O O . MET A 1 178 ? -16.118 -20.652 -29.463 1.00 95.38 178 MET A O 1
ATOM 1333 N N . GLU A 1 179 ? -17.369 -20.340 -27.633 1.00 92.88 179 GLU A N 1
ATOM 1334 C CA . GLU A 1 179 ? -18.123 -19.199 -28.182 1.00 92.88 179 GLU A CA 1
ATOM 1335 C C . GLU A 1 179 ? -17.258 -17.951 -28.408 1.00 92.88 179 GLU A C 1
ATOM 1337 O O . GLU A 1 179 ? -17.566 -17.128 -29.271 1.00 92.88 179 GLU A O 1
ATOM 1342 N N . TYR A 1 180 ? -16.172 -17.809 -27.647 1.00 92.88 180 TYR A N 1
ATOM 1343 C CA . TYR A 1 180 ? -15.274 -16.654 -27.701 1.00 92.88 180 TYR A CA 1
ATOM 1344 C C . TYR A 1 180 ? -13.810 -17.045 -27.948 1.00 92.88 180 TYR A C 1
ATOM 1346 O O . TYR A 1 180 ? -12.928 -16.192 -27.842 1.00 92.88 180 TYR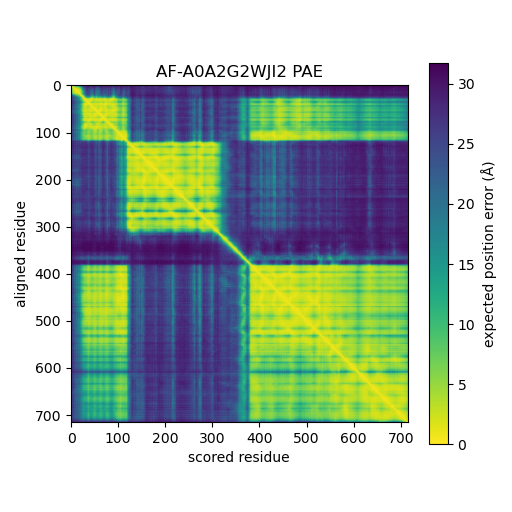 A O 1
ATOM 1354 N N . THR A 1 181 ? -13.543 -18.307 -28.301 1.00 96.94 181 THR A N 1
ATOM 1355 C CA . THR A 1 181 ? -12.187 -18.824 -28.533 1.00 96.94 181 THR A CA 1
ATOM 1356 C C . THR A 1 181 ? -12.004 -19.314 -29.966 1.00 96.94 181 THR A C 1
ATOM 1358 O O . THR A 1 181 ? -12.806 -20.091 -30.478 1.00 96.94 181 THR A O 1
ATOM 1361 N N . ILE A 1 182 ? -10.906 -18.906 -30.599 1.00 97.81 182 ILE A N 1
ATOM 1362 C CA . ILE A 1 182 ? -10.450 -19.397 -31.900 1.00 97.81 182 ILE A CA 1
ATOM 1363 C C . ILE A 1 182 ? -9.274 -20.343 -31.672 1.00 97.81 182 ILE A C 1
ATOM 1365 O O . ILE A 1 182 ? -8.331 -19.996 -30.966 1.00 97.81 182 ILE A O 1
ATOM 1369 N N . VAL A 1 183 ? -9.304 -21.527 -32.282 1.00 97.06 183 VAL A N 1
ATOM 1370 C CA . VAL A 1 183 ? -8.214 -22.506 -32.185 1.00 97.06 183 VAL A CA 1
ATOM 1371 C C . VAL A 1 183 ? -7.484 -22.595 -33.521 1.00 97.06 183 VAL A C 1
ATOM 1373 O O . VAL A 1 183 ? -8.084 -22.941 -34.538 1.00 97.06 183 VAL A O 1
ATOM 1376 N N . VAL A 1 184 ? -6.184 -22.304 -33.512 1.00 97.12 184 VAL A N 1
ATOM 1377 C CA . VAL A 1 184 ? -5.262 -22.529 -34.633 1.00 97.12 184 VAL A CA 1
ATOM 1378 C C . VAL A 1 184 ? -4.417 -23.743 -34.275 1.00 97.12 184 VAL A C 1
ATOM 1380 O O . VAL A 1 184 ? -3.741 -23.728 -33.252 1.00 97.12 184 VAL A O 1
ATOM 1383 N N . ALA A 1 185 ? -4.456 -24.810 -35.068 1.00 95.38 185 ALA A N 1
ATOM 1384 C CA . ALA A 1 185 ? -3.792 -26.057 -34.700 1.00 95.38 185 ALA A CA 1
ATOM 1385 C C . ALA A 1 185 ? -2.951 -26.625 -35.841 1.00 95.38 185 ALA A C 1
ATOM 1387 O O . ALA A 1 185 ? -3.486 -27.050 -36.860 1.00 95.38 185 ALA A O 1
ATOM 1388 N N . GLU A 1 186 ? -1.644 -26.714 -35.607 1.00 97.19 186 GLU A N 1
ATOM 1389 C CA . GLU A 1 186 ? -0.705 -27.485 -36.416 1.00 97.19 186 GLU A CA 1
ATOM 1390 C C . GLU A 1 186 ? -0.077 -28.554 -35.527 1.00 97.19 186 GLU A C 1
ATOM 1392 O O . GLU A 1 186 ? 0.674 -28.262 -34.598 1.00 97.19 186 GLU A O 1
ATOM 1397 N N . THR A 1 187 ? -0.446 -29.811 -35.758 1.00 93.44 187 THR A N 1
ATOM 1398 C CA . THR A 1 187 ? -0.101 -30.921 -34.857 1.00 93.44 187 THR A CA 1
ATOM 1399 C C . THR A 1 187 ? 1.315 -31.445 -35.098 1.00 93.44 187 THR A C 1
ATOM 1401 O O . THR A 1 187 ? 1.985 -31.057 -36.051 1.00 93.44 187 THR A O 1
ATOM 1404 N N . ALA A 1 188 ? 1.786 -32.350 -34.238 1.00 89.75 188 ALA A N 1
ATOM 1405 C CA . ALA A 1 188 ? 3.102 -32.982 -34.363 1.00 89.75 188 ALA A CA 1
ATOM 1406 C C . ALA A 1 188 ? 3.331 -33.675 -35.723 1.00 89.75 188 ALA A C 1
ATOM 1408 O O . ALA A 1 188 ? 4.473 -33.753 -36.169 1.00 89.75 188 ALA A O 1
ATOM 1409 N N . ASP A 1 189 ? 2.258 -34.130 -36.380 1.00 90.38 189 ASP A N 1
ATOM 1410 C CA . ASP A 1 189 ? 2.306 -34.780 -37.696 1.00 90.38 189 ASP A CA 1
ATOM 1411 C C . ASP A 1 189 ? 2.288 -33.771 -38.864 1.00 90.38 189 ASP A C 1
ATOM 1413 O O . ASP A 1 189 ? 2.516 -34.146 -40.016 1.00 90.38 189 ASP A O 1
ATOM 1417 N N . SER A 1 190 ? 2.035 -32.483 -38.589 1.00 93.44 190 SER A N 1
ATOM 1418 C CA . SER A 1 190 ? 2.074 -31.422 -39.599 1.00 93.44 190 SER A CA 1
ATOM 1419 C C . SER A 1 190 ? 3.512 -31.165 -40.081 1.00 93.44 190 SER A C 1
ATOM 1421 O O . SER A 1 190 ? 4.453 -31.233 -39.286 1.00 93.44 190 SER A O 1
ATOM 1423 N N . PRO A 1 191 ? 3.717 -30.781 -41.356 1.00 94.38 191 PRO A N 1
ATOM 1424 C CA . PRO A 1 191 ? 5.010 -30.309 -41.842 1.00 94.38 191 PRO A CA 1
ATOM 1425 C C . PRO A 1 191 ? 5.584 -29.168 -40.988 1.00 94.38 191 PRO A C 1
ATOM 1427 O O . PRO A 1 191 ? 4.858 -28.255 -40.590 1.00 94.38 191 PRO A O 1
ATOM 1430 N N . ALA A 1 192 ? 6.908 -29.162 -40.789 1.00 91.56 192 ALA A N 1
ATOM 1431 C CA . ALA A 1 192 ? 7.612 -28.122 -40.026 1.00 91.56 192 ALA A CA 1
ATOM 1432 C C . ALA A 1 192 ? 7.326 -26.698 -40.547 1.00 91.56 192 ALA A C 1
ATOM 1434 O O . ALA A 1 192 ? 7.288 -25.744 -39.777 1.00 91.56 192 ALA A O 1
ATOM 1435 N N . THR A 1 193 ? 7.058 -26.556 -41.848 1.00 92.69 193 THR A N 1
ATOM 1436 C CA . THR A 1 193 ? 6.671 -25.285 -42.473 1.00 92.69 193 THR A CA 1
ATOM 1437 C C . THR A 1 193 ? 5.348 -24.734 -41.947 1.00 92.69 193 THR A C 1
ATOM 1439 O O . THR A 1 193 ? 5.233 -23.525 -41.766 1.00 92.69 193 THR A O 1
ATOM 1442 N N . LEU A 1 194 ? 4.364 -25.590 -41.663 1.00 94.62 194 LEU A N 1
ATOM 1443 C CA . LEU A 1 194 ? 3.085 -25.169 -41.091 1.00 94.62 194 LEU A CA 1
ATOM 1444 C C . LEU A 1 194 ? 3.199 -24.915 -39.587 1.00 94.62 194 LEU A C 1
ATOM 1446 O O . LEU A 1 194 ? 2.736 -23.880 -39.116 1.00 94.62 194 LEU A O 1
ATOM 1450 N N . GLN A 1 195 ? 3.912 -25.777 -38.851 1.00 94.31 195 GLN A N 1
ATOM 1451 C CA . GLN A 1 195 ? 4.193 -25.551 -37.425 1.00 94.31 195 GLN A CA 1
ATOM 1452 C C . GLN A 1 195 ? 4.906 -24.206 -37.192 1.00 94.31 195 GLN A C 1
ATOM 1454 O O . GLN A 1 195 ? 4.595 -23.486 -36.248 1.00 94.31 195 GLN A O 1
ATOM 1459 N N . TYR A 1 196 ? 5.815 -23.826 -38.093 1.00 93.56 196 TYR A N 1
ATOM 1460 C CA . TYR A 1 196 ? 6.475 -22.522 -38.086 1.00 93.56 196 TYR A CA 1
ATOM 1461 C C . TYR A 1 196 ? 5.505 -21.338 -38.284 1.00 93.56 196 TYR A C 1
ATOM 1463 O O . TYR A 1 196 ? 5.673 -20.298 -37.644 1.00 93.56 196 TYR A O 1
ATOM 1471 N N . LEU A 1 197 ? 4.497 -21.482 -39.157 1.00 94.44 197 LEU A N 1
ATOM 1472 C CA . LEU A 1 197 ? 3.540 -20.424 -39.518 1.00 94.44 197 LEU A CA 1
ATOM 1473 C C . LEU A 1 197 ? 2.346 -20.294 -38.561 1.00 94.44 197 LEU A C 1
ATOM 1475 O O . LEU A 1 197 ? 1.725 -19.228 -38.515 1.00 94.44 197 LEU A O 1
ATOM 1479 N N . ALA A 1 198 ? 2.011 -21.344 -37.810 1.00 95.56 198 ALA A N 1
ATOM 1480 C CA . ALA A 1 198 ? 0.845 -21.366 -36.923 1.00 95.56 198 ALA A CA 1
ATOM 1481 C C . ALA A 1 198 ? 0.795 -20.158 -35.957 1.00 95.56 198 ALA A C 1
ATOM 1483 O O . ALA A 1 198 ? -0.246 -19.499 -35.890 1.00 95.56 198 ALA A O 1
ATOM 1484 N N . PRO A 1 199 ? 1.902 -19.779 -35.282 1.00 96.44 199 PRO A N 1
ATOM 1485 C CA . PRO A 1 199 ? 1.916 -18.632 -34.365 1.00 96.44 199 PRO A CA 1
ATOM 1486 C C . PRO A 1 199 ? 1.623 -17.303 -35.046 1.00 96.44 199 PRO A C 1
ATOM 1488 O O . PRO A 1 199 ? 0.832 -16.518 -34.536 1.00 96.44 199 PRO A O 1
ATOM 1491 N N . TYR A 1 200 ? 2.164 -17.081 -36.245 1.00 95.50 200 TYR A N 1
ATOM 1492 C CA . TYR A 1 200 ? 1.868 -15.877 -37.025 1.00 95.50 200 TYR A CA 1
ATOM 1493 C C . TYR A 1 200 ? 0.403 -15.808 -37.458 1.00 95.50 200 TYR A C 1
ATOM 1495 O O . TYR A 1 200 ? -0.181 -14.728 -37.494 1.00 95.50 200 TYR A O 1
ATOM 1503 N N . THR A 1 201 ? -0.201 -16.960 -37.754 1.00 96.12 201 THR A N 1
ATOM 1504 C CA . THR A 1 201 ? -1.629 -17.048 -38.090 1.00 96.12 201 THR A CA 1
ATOM 1505 C C . THR A 1 201 ? -2.492 -16.692 -36.882 1.00 96.12 201 THR A C 1
ATOM 1507 O O . THR A 1 201 ? -3.424 -15.902 -37.006 1.00 96.12 201 THR A O 1
ATOM 1510 N N . GLY A 1 202 ? -2.158 -17.228 -35.704 1.00 95.69 202 GLY A N 1
ATOM 1511 C CA . GLY A 1 202 ? -2.825 -16.863 -34.457 1.00 95.69 202 GLY A CA 1
ATOM 1512 C C . GLY A 1 202 ? -2.690 -15.377 -34.142 1.00 95.69 202 GLY A C 1
ATOM 1513 O O . GLY A 1 202 ? -3.693 -14.724 -33.857 1.00 95.69 202 GLY A O 1
ATOM 1514 N N . ALA A 1 203 ? -1.478 -14.832 -34.267 1.00 93.94 203 ALA A N 1
ATOM 1515 C CA . ALA A 1 203 ? -1.212 -13.424 -34.005 1.00 93.94 203 ALA A CA 1
ATOM 1516 C C . ALA A 1 203 ? -2.057 -12.511 -34.904 1.00 93.94 203 ALA A C 1
ATOM 1518 O O . ALA A 1 203 ? -2.749 -11.631 -34.405 1.00 93.94 203 ALA A O 1
ATOM 1519 N N . ALA A 1 204 ? -2.102 -12.789 -36.211 1.00 95.50 204 ALA A N 1
ATOM 1520 C CA . ALA A 1 204 ? -2.912 -12.021 -37.156 1.00 95.50 204 ALA A CA 1
ATOM 1521 C C . ALA A 1 204 ? -4.420 -12.055 -36.826 1.00 95.50 204 ALA A C 1
ATOM 1523 O O . ALA A 1 204 ? -5.127 -11.063 -37.009 1.00 95.50 204 ALA A O 1
ATOM 1524 N N . LEU A 1 205 ? -4.928 -13.189 -36.327 1.00 95.75 205 LEU A N 1
ATOM 1525 C CA . LEU A 1 205 ? -6.323 -13.310 -35.895 1.00 95.75 205 LEU A CA 1
ATOM 1526 C C . LEU A 1 205 ? -6.607 -12.479 -34.641 1.00 95.75 205 LEU A C 1
ATOM 1528 O O . LEU A 1 205 ? -7.646 -11.826 -34.578 1.00 95.75 205 LEU A O 1
ATOM 1532 N N . ALA A 1 206 ? -5.703 -12.486 -33.661 1.00 93.44 206 ALA A N 1
ATOM 1533 C CA . ALA A 1 206 ? -5.833 -11.677 -32.453 1.00 93.44 206 ALA A CA 1
ATOM 1534 C C . ALA A 1 206 ? -5.752 -10.171 -32.773 1.00 93.44 206 ALA A C 1
ATOM 1536 O O . ALA A 1 206 ? -6.635 -9.403 -32.382 1.00 93.44 206 ALA A O 1
ATOM 1537 N N . GLU A 1 207 ? -4.779 -9.765 -33.591 1.00 92.12 207 GLU A N 1
ATOM 1538 C CA . GLU A 1 207 ? -4.612 -8.383 -34.056 1.00 92.12 207 GLU A CA 1
ATOM 1539 C C . GLU A 1 207 ? -5.867 -7.839 -34.741 1.00 92.12 207 GLU A C 1
ATOM 1541 O O . GLU A 1 207 ? -6.269 -6.703 -34.497 1.00 92.12 207 GLU A O 1
ATOM 1546 N N . TYR A 1 208 ? -6.541 -8.649 -35.561 1.00 93.75 208 TYR A N 1
ATOM 1547 C CA . TYR A 1 208 ? -7.780 -8.234 -36.218 1.00 93.75 208 TYR A CA 1
ATOM 1548 C C . TYR A 1 208 ? -8.850 -7.751 -35.224 1.00 93.75 208 TYR A C 1
ATOM 1550 O O . TYR A 1 208 ? -9.558 -6.778 -35.498 1.00 93.75 208 TYR A O 1
ATOM 1558 N N . PHE A 1 209 ? -8.989 -8.414 -34.073 1.00 91.81 209 PHE A N 1
ATOM 1559 C CA . PHE A 1 209 ? -9.927 -7.980 -33.037 1.00 91.81 209 PHE A CA 1
ATOM 1560 C C . PHE A 1 209 ? -9.361 -6.832 -32.197 1.00 91.81 209 PHE A C 1
ATOM 1562 O O . PHE A 1 209 ? -10.125 -5.932 -31.850 1.00 91.81 209 PHE A O 1
ATOM 1569 N N . MET A 1 210 ? -8.049 -6.819 -31.934 1.00 90.44 210 MET A N 1
ATOM 1570 C CA . MET A 1 210 ? -7.357 -5.704 -31.277 1.00 90.44 210 MET A CA 1
ATOM 1571 C C . MET A 1 210 ? -7.591 -4.379 -32.012 1.00 90.44 210 MET A C 1
ATOM 1573 O O . MET A 1 210 ? -8.051 -3.417 -31.404 1.00 90.44 210 MET A O 1
ATOM 1577 N N . TYR A 1 211 ? -7.384 -4.340 -33.330 1.00 87.31 211 TYR A N 1
ATOM 1578 C CA . TYR A 1 211 ? -7.614 -3.149 -34.160 1.00 87.31 211 TYR A CA 1
ATOM 1579 C C . TYR A 1 211 ? -9.094 -2.778 -34.338 1.00 87.31 211 TYR A C 1
ATOM 1581 O O . TYR A 1 211 ? -9.410 -1.746 -34.922 1.00 87.31 211 TYR A O 1
ATOM 1589 N N . ARG A 1 212 ? -10.017 -3.601 -33.833 1.00 87.94 212 ARG A N 1
ATOM 1590 C CA . ARG A 1 212 ? -11.458 -3.319 -33.780 1.00 87.94 212 ARG A CA 1
ATOM 1591 C C . ARG A 1 212 ? -11.933 -3.029 -32.363 1.00 87.94 212 ARG A C 1
ATOM 1593 O O . ARG A 1 212 ? -13.061 -3.369 -32.010 1.00 87.94 212 ARG A O 1
ATOM 1600 N N . GLU A 1 213 ? -11.057 -2.431 -31.563 1.00 85.44 213 GLU A N 1
ATOM 1601 C CA . GLU A 1 213 ? -11.370 -1.954 -30.214 1.00 85.44 213 GLU A CA 1
ATOM 1602 C C . GLU A 1 213 ? -11.753 -3.072 -29.235 1.00 85.44 213 GLU A C 1
ATOM 1604 O O . GLU A 1 213 ? -12.429 -2.843 -28.232 1.00 85.44 213 GLU A O 1
ATOM 1609 N N . ARG A 1 214 ? -11.347 -4.317 -29.517 1.00 84.94 214 ARG A N 1
ATOM 1610 C CA . ARG A 1 214 ? -11.606 -5.462 -28.636 1.00 84.94 214 ARG A CA 1
ATOM 1611 C C . ARG A 1 214 ? -10.329 -5.956 -27.987 1.00 84.94 214 ARG A C 1
ATOM 1613 O O . ARG A 1 214 ? -9.234 -5.836 -28.525 1.00 84.94 214 ARG A O 1
ATOM 1620 N N . HIS A 1 215 ? -10.475 -6.523 -26.800 1.00 89.31 215 HIS A N 1
ATOM 1621 C CA . HIS A 1 215 ? -9.362 -7.143 -26.098 1.00 89.31 215 HIS A CA 1
ATOM 1622 C C . HIS A 1 215 ? -9.215 -8.586 -26.561 1.00 89.31 215 HIS A C 1
ATOM 1624 O O . HIS A 1 215 ? -10.207 -9.292 -26.757 1.00 89.31 215 HIS A O 1
ATOM 1630 N N . THR A 1 216 ? -7.975 -9.019 -26.726 1.00 91.75 216 THR A N 1
ATOM 1631 C CA . THR A 1 216 ? -7.629 -10.376 -27.116 1.00 91.75 216 THR A CA 1
ATOM 1632 C C . THR A 1 216 ? -6.626 -10.991 -26.162 1.00 91.75 216 THR A C 1
ATOM 1634 O O . THR A 1 216 ? -5.766 -10.301 -25.612 1.00 91.75 216 THR A O 1
ATOM 1637 N N . LEU A 1 217 ? -6.773 -12.297 -25.968 1.00 92.44 217 LEU A N 1
ATOM 1638 C CA . LEU A 1 217 ? -5.836 -13.148 -25.251 1.00 92.44 217 LEU A CA 1
ATOM 1639 C C . LEU A 1 217 ? -5.331 -14.205 -26.231 1.00 92.44 217 LEU A C 1
ATOM 1641 O O . LEU A 1 217 ? -6.130 -15.004 -26.713 1.00 92.44 217 LEU A O 1
ATOM 1645 N N . ILE A 1 218 ? -4.034 -14.233 -26.518 1.00 96.50 218 ILE A N 1
ATOM 1646 C CA . ILE A 1 218 ? -3.422 -15.258 -27.364 1.00 96.50 218 ILE A CA 1
ATOM 1647 C C . ILE A 1 218 ? -2.539 -16.197 -26.540 1.00 96.50 218 ILE A C 1
ATOM 1649 O O . ILE A 1 218 ? -1.782 -15.761 -25.682 1.00 96.50 218 ILE A O 1
ATOM 1653 N N . ILE A 1 219 ? -2.628 -17.499 -26.795 1.00 95.81 219 ILE A N 1
ATOM 1654 C CA . ILE A 1 219 ? -1.777 -18.529 -26.189 1.00 95.81 219 ILE A CA 1
ATOM 1655 C C . ILE A 1 219 ? -0.981 -19.217 -27.290 1.00 95.81 219 ILE A C 1
ATOM 1657 O O . ILE A 1 219 ? -1.568 -19.696 -28.262 1.00 95.81 219 ILE A O 1
ATOM 1661 N N . TYR A 1 220 ? 0.335 -19.327 -27.106 1.00 96.94 220 TYR A N 1
ATOM 1662 C CA . TYR A 1 220 ? 1.219 -20.072 -28.005 1.00 96.94 220 TYR A CA 1
ATOM 1663 C C . TYR A 1 220 ? 1.710 -21.353 -27.318 1.00 96.94 220 TYR A C 1
ATOM 1665 O O . TYR A 1 220 ? 2.584 -21.286 -26.460 1.00 96.94 220 TYR A O 1
ATOM 1673 N N . ASP A 1 221 ? 1.168 -22.516 -27.691 1.00 94.94 221 ASP A N 1
ATOM 1674 C CA . ASP A 1 221 ? 1.434 -23.824 -27.070 1.00 94.94 221 ASP A CA 1
ATOM 1675 C C . ASP A 1 221 ? 2.120 -24.788 -28.063 1.00 94.94 221 ASP A C 1
ATOM 1677 O O . ASP A 1 221 ? 1.466 -25.563 -28.758 1.00 94.94 221 ASP A O 1
ATOM 1681 N N . ASP A 1 222 ? 3.443 -24.802 -28.213 1.00 91.00 222 ASP A N 1
ATOM 1682 C CA . ASP A 1 222 ? 4.448 -24.036 -27.467 1.00 91.00 222 ASP A CA 1
ATOM 1683 C C . ASP A 1 222 ? 5.522 -23.456 -28.413 1.00 91.00 222 ASP A C 1
ATOM 1685 O O . ASP A 1 222 ? 5.756 -23.966 -29.516 1.00 91.00 222 ASP A O 1
ATOM 1689 N N . LEU A 1 223 ? 6.174 -22.363 -28.004 1.00 93.94 223 LEU A N 1
ATOM 1690 C CA . LEU A 1 223 ? 7.206 -21.699 -28.813 1.00 93.94 223 LEU A CA 1
ATOM 1691 C C . LEU A 1 223 ? 8.501 -22.520 -28.906 1.00 93.94 223 LEU A C 1
ATOM 1693 O O . LEU A 1 223 ? 9.257 -22.369 -29.870 1.00 93.94 223 LEU A O 1
ATOM 1697 N N . SER A 1 224 ? 8.747 -23.446 -27.970 1.00 92.62 224 SER A N 1
ATOM 1698 C CA . SER A 1 224 ? 9.877 -24.379 -28.074 1.00 92.62 224 SER A CA 1
ATOM 1699 C C . SER A 1 224 ? 9.767 -25.231 -29.341 1.00 92.62 224 SER A C 1
ATOM 1701 O O . SER A 1 224 ? 10.760 -25.431 -30.044 1.00 92.62 224 SER A O 1
ATOM 1703 N N . LYS A 1 225 ? 8.562 -25.684 -29.696 1.00 93.25 225 LYS A N 1
ATOM 1704 C CA . LYS A 1 225 ? 8.308 -26.446 -30.925 1.00 93.25 225 LYS A CA 1
ATOM 1705 C C . LYS A 1 225 ? 8.339 -25.592 -32.183 1.00 93.25 225 LYS A C 1
ATOM 1707 O O . LYS A 1 225 ? 8.811 -26.075 -33.212 1.00 93.25 225 LYS A O 1
ATOM 1712 N N . GLN A 1 226 ? 7.935 -24.323 -32.111 1.00 94.50 226 GLN A N 1
ATOM 1713 C CA . GLN A 1 226 ? 8.128 -23.400 -33.235 1.00 94.50 226 GLN A CA 1
ATOM 1714 C C . GLN A 1 226 ? 9.622 -23.249 -33.566 1.00 94.50 226 GLN A C 1
ATOM 1716 O O . GLN A 1 226 ? 10.021 -23.366 -34.729 1.00 94.50 226 GLN A O 1
ATOM 1721 N N . ALA A 1 227 ? 10.465 -23.069 -32.545 1.00 91.56 227 ALA A N 1
ATOM 1722 C CA . ALA A 1 227 ? 11.912 -22.998 -32.721 1.00 91.56 227 ALA A CA 1
ATOM 1723 C C . ALA A 1 227 ? 12.490 -24.302 -33.297 1.00 91.56 227 ALA A C 1
ATOM 1725 O O . ALA A 1 227 ? 13.356 -24.262 -34.176 1.00 91.56 227 ALA A O 1
ATOM 1726 N N . GLN A 1 228 ? 12.004 -25.467 -32.848 1.00 91.56 228 GLN A N 1
ATOM 1727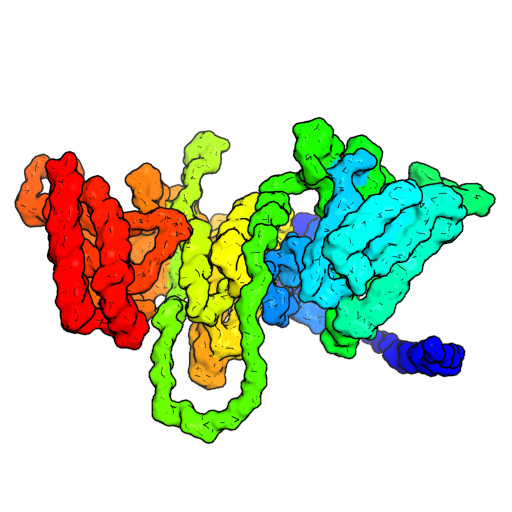 C CA . GLN A 1 228 ? 12.409 -26.770 -33.395 1.00 91.56 228 GLN A CA 1
ATOM 1728 C C . GLN A 1 228 ? 12.039 -26.916 -34.877 1.00 91.56 228 GLN A C 1
ATOM 1730 O O . GLN A 1 228 ? 12.872 -27.355 -35.674 1.00 91.56 228 GLN A O 1
ATOM 1735 N N . ALA A 1 229 ? 10.832 -26.501 -35.263 1.00 92.44 229 ALA A N 1
ATOM 1736 C CA . ALA A 1 229 ? 10.387 -26.508 -36.652 1.00 92.44 229 ALA A CA 1
ATOM 1737 C C . ALA A 1 229 ? 11.259 -25.589 -37.528 1.00 92.44 229 ALA A C 1
ATOM 1739 O O . ALA A 1 229 ? 11.739 -26.002 -38.590 1.00 92.44 229 ALA A O 1
ATOM 1740 N N . TYR A 1 230 ? 11.563 -24.379 -37.045 1.00 92.25 230 TYR A N 1
ATOM 1741 C CA . TYR A 1 230 ? 12.454 -23.446 -37.739 1.00 92.25 230 TYR A CA 1
ATOM 1742 C C . TYR A 1 230 ? 13.879 -23.999 -37.891 1.00 92.25 230 TYR A C 1
ATOM 1744 O O . TYR A 1 230 ? 14.486 -23.911 -38.966 1.00 92.25 230 TYR A O 1
ATOM 1752 N N . ARG A 1 231 ? 14.401 -24.646 -36.843 1.00 90.31 231 ARG A N 1
ATOM 1753 C CA . ARG A 1 231 ? 15.686 -25.354 -36.875 1.00 90.31 231 ARG A CA 1
ATOM 1754 C C . ARG A 1 231 ? 15.693 -26.453 -37.935 1.00 90.31 231 ARG A C 1
ATOM 1756 O O . ARG A 1 231 ? 16.632 -26.516 -38.727 1.00 90.31 231 ARG A O 1
ATOM 1763 N N . GLN A 1 232 ? 14.659 -27.294 -37.989 1.00 89.88 232 GLN A N 1
ATOM 1764 C CA . GLN A 1 232 ? 14.558 -28.371 -38.978 1.00 89.88 232 GLN A CA 1
ATOM 1765 C C . GLN A 1 232 ? 14.579 -27.823 -40.409 1.00 89.88 232 GLN A C 1
ATOM 1767 O O . GLN A 1 232 ? 15.356 -28.302 -41.238 1.00 89.88 232 GLN A O 1
ATOM 1772 N N . MET A 1 233 ? 13.776 -26.792 -40.692 1.00 90.25 233 MET A N 1
ATOM 1773 C CA . MET A 1 233 ? 13.763 -26.133 -42.002 1.00 90.25 233 MET A CA 1
ATOM 1774 C C . MET A 1 233 ? 15.147 -25.597 -42.374 1.00 90.25 233 MET A C 1
ATOM 1776 O O . MET A 1 233 ? 15.630 -25.797 -43.486 1.00 90.25 233 MET A O 1
ATOM 1780 N N . SER A 1 234 ? 15.813 -24.949 -41.426 1.00 88.00 234 SER A N 1
ATOM 1781 C CA . SER A 1 234 ? 17.100 -24.309 -41.661 1.00 88.00 234 SER A CA 1
ATOM 1782 C C . SER A 1 234 ? 18.239 -25.296 -41.910 1.00 88.00 234 SER A C 1
ATOM 1784 O O . SER A 1 234 ? 19.075 -25.060 -42.783 1.00 88.00 234 SER A O 1
ATOM 1786 N N . LEU A 1 235 ? 18.243 -26.428 -41.200 1.00 85.81 235 LEU A N 1
ATOM 1787 C CA . LEU A 1 235 ? 19.198 -27.514 -41.433 1.00 85.81 235 LEU A CA 1
ATOM 1788 C C . LEU A 1 235 ? 19.011 -28.142 -42.820 1.00 85.81 235 LEU A C 1
ATOM 1790 O O . LEU A 1 235 ? 19.997 -28.396 -43.512 1.00 85.81 235 LEU A O 1
ATOM 1794 N N . LEU A 1 236 ? 17.763 -28.329 -43.269 1.00 88.25 236 LEU A N 1
ATOM 1795 C CA . LEU A 1 236 ? 17.466 -28.798 -44.630 1.00 88.25 236 LEU A CA 1
ATOM 1796 C C . LEU A 1 236 ? 17.943 -27.805 -45.699 1.00 88.25 236 LEU A C 1
ATOM 1798 O O . LEU A 1 236 ? 18.450 -28.212 -46.743 1.00 88.25 236 LEU A O 1
ATOM 1802 N N . LEU A 1 237 ? 17.852 -26.505 -45.407 1.00 88.19 237 LEU A N 1
ATOM 1803 C CA . LEU A 1 237 ? 18.373 -25.424 -46.248 1.00 88.19 237 LEU A CA 1
ATOM 1804 C C . LEU A 1 237 ? 19.892 -25.217 -46.114 1.00 88.19 237 LEU A C 1
ATOM 1806 O O . LEU A 1 237 ? 20.433 -24.284 -46.705 1.00 88.19 237 LEU A O 1
ATOM 1810 N N . ARG A 1 238 ? 20.588 -26.078 -45.358 1.00 87.75 238 ARG A N 1
ATOM 1811 C CA . ARG A 1 238 ? 22.040 -26.023 -45.115 1.00 87.75 238 ARG A CA 1
ATOM 1812 C C . ARG A 1 238 ? 22.513 -24.690 -44.528 1.00 87.75 238 ARG A C 1
ATOM 1814 O O . ARG A 1 238 ? 23.640 -24.263 -44.780 1.00 87.75 238 ARG A O 1
ATOM 1821 N N . ARG A 1 239 ? 21.666 -24.026 -43.737 1.00 84.25 239 ARG A N 1
ATOM 1822 C CA . ARG A 1 239 ? 22.074 -22.846 -42.971 1.00 84.25 239 ARG A CA 1
ATOM 1823 C C . ARG A 1 239 ? 22.982 -23.268 -41.806 1.00 84.25 239 ARG A C 1
ATOM 1825 O O . ARG A 1 239 ? 22.718 -24.300 -41.186 1.00 84.25 239 ARG A O 1
ATOM 1832 N N . PRO A 1 240 ? 24.042 -22.499 -41.503 1.00 79.94 240 PRO A N 1
ATOM 1833 C CA . PRO A 1 240 ? 24.969 -22.843 -40.433 1.00 79.94 240 PRO A CA 1
ATOM 1834 C C . PRO A 1 240 ? 24.261 -22.813 -39.064 1.00 79.94 240 PRO A C 1
ATOM 1836 O O . PRO A 1 240 ? 23.591 -21.826 -38.752 1.00 79.94 240 PRO A O 1
ATOM 1839 N N . PRO A 1 241 ? 24.387 -23.874 -38.246 1.00 79.38 241 PRO A N 1
ATOM 1840 C CA . PRO A 1 241 ? 23.823 -23.908 -36.902 1.00 79.38 241 PRO A CA 1
ATOM 1841 C C . PRO A 1 241 ? 24.640 -23.047 -35.924 1.00 79.38 241 PRO A C 1
ATOM 1843 O O . PRO A 1 241 ? 25.862 -22.964 -36.030 1.00 79.38 241 PRO A O 1
ATOM 1846 N N . GLY A 1 242 ? 23.963 -22.439 -34.952 1.00 76.94 242 GLY A N 1
ATOM 1847 C CA . GLY A 1 242 ? 24.549 -21.743 -33.8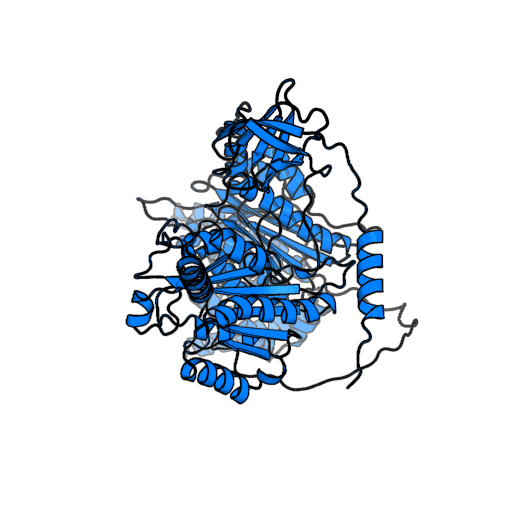05 1.00 76.94 242 GLY A CA 1
ATOM 1848 C C . GLY A 1 242 ? 24.476 -22.576 -32.518 1.00 76.94 242 GLY A C 1
ATOM 1849 O O . GLY A 1 242 ? 24.611 -23.804 -32.544 1.00 76.94 242 GLY A O 1
ATOM 1850 N N . ARG A 1 243 ? 24.265 -21.910 -31.373 1.00 75.19 243 ARG A N 1
ATOM 1851 C CA . ARG A 1 243 ? 24.161 -22.553 -30.048 1.00 75.19 243 ARG A CA 1
ATOM 1852 C C . ARG A 1 243 ? 23.011 -23.568 -30.025 1.00 75.19 243 ARG A C 1
ATOM 1854 O O . ARG A 1 243 ? 21.938 -23.305 -30.559 1.00 75.19 243 ARG A O 1
ATOM 1861 N N . GLU A 1 244 ? 23.258 -24.748 -29.446 1.00 68.44 244 GLU A N 1
ATOM 1862 C CA . GLU A 1 244 ? 22.286 -25.862 -29.370 1.00 68.44 244 GLU A CA 1
ATOM 1863 C C . GLU A 1 244 ? 21.699 -26.271 -30.740 1.00 68.44 244 GLU A C 1
ATOM 1865 O O . GLU A 1 244 ? 20.617 -26.847 -30.846 1.00 68.44 244 GLU A O 1
ATOM 1870 N N . ALA A 1 245 ? 22.445 -25.990 -31.815 1.00 74.00 245 ALA A N 1
ATOM 1871 C CA . ALA A 1 245 ? 22.055 -26.189 -33.205 1.00 74.00 245 ALA A CA 1
ATOM 1872 C C . ALA A 1 245 ? 20.817 -25.398 -33.672 1.00 74.00 245 ALA A C 1
ATOM 1874 O O . ALA A 1 245 ? 20.245 -25.738 -34.710 1.00 74.00 245 ALA A O 1
ATOM 1875 N N . TYR A 1 246 ? 20.432 -24.343 -32.954 1.00 80.06 246 TYR A N 1
ATOM 1876 C CA . TYR A 1 246 ? 19.498 -23.314 -33.413 1.00 80.06 246 TYR A CA 1
ATOM 1877 C C . TYR A 1 246 ? 20.245 -22.217 -34.178 1.00 80.06 246 TYR A C 1
ATOM 1879 O O . TYR A 1 246 ? 21.430 -21.993 -33.935 1.00 80.06 246 TYR A O 1
ATOM 1887 N N . LEU A 1 247 ? 19.585 -21.518 -35.107 1.00 75.75 247 LEU A N 1
ATOM 1888 C CA . LEU A 1 247 ? 20.188 -20.312 -35.678 1.00 75.75 247 LEU A CA 1
ATOM 1889 C C . LEU A 1 247 ? 20.164 -19.151 -34.681 1.00 75.75 247 LEU A C 1
ATOM 1891 O O . LEU A 1 247 ? 19.264 -19.048 -33.852 1.00 75.75 247 LEU A O 1
ATOM 1895 N N . GLY A 1 248 ? 21.121 -18.233 -34.838 1.00 70.62 248 GLY A N 1
ATOM 1896 C CA . GLY A 1 248 ? 21.190 -17.003 -34.047 1.00 70.62 248 GLY A CA 1
ATOM 1897 C C . GLY A 1 248 ? 19.999 -16.052 -34.235 1.00 70.62 248 GLY A C 1
ATOM 1898 O O . GLY A 1 248 ? 19.791 -15.181 -33.399 1.00 70.62 248 GLY A O 1
ATOM 1899 N N . ASP A 1 249 ? 19.199 -16.217 -35.293 1.00 79.31 249 ASP A N 1
ATOM 1900 C CA . ASP A 1 249 ? 18.016 -15.396 -35.587 1.00 79.31 249 ASP A CA 1
ATOM 1901 C C . ASP A 1 249 ? 16.717 -15.936 -34.956 1.00 79.31 249 ASP A C 1
ATOM 1903 O O . ASP A 1 249 ? 15.661 -15.334 -35.131 1.00 79.31 249 ASP A O 1
ATOM 1907 N N . VAL A 1 250 ? 16.762 -17.017 -34.167 1.00 82.25 250 VAL A N 1
ATOM 1908 C CA . VAL A 1 250 ? 15.578 -17.511 -33.429 1.00 82.25 250 VAL A CA 1
ATOM 1909 C C . VAL A 1 250 ? 15.112 -16.505 -32.373 1.00 82.25 250 VAL A C 1
ATOM 1911 O O . VAL A 1 250 ? 13.912 -16.352 -32.164 1.00 82.25 250 VAL A O 1
ATOM 1914 N N . PHE A 1 251 ? 16.033 -15.756 -31.759 1.00 78.75 251 PHE A N 1
ATOM 1915 C CA . PHE A 1 251 ? 15.669 -14.615 -30.913 1.00 78.75 251 PHE A CA 1
ATOM 1916 C C . PHE A 1 251 ? 14.812 -13.604 -31.691 1.00 78.75 251 PHE A C 1
ATOM 1918 O O . PHE A 1 251 ? 13.758 -13.179 -31.229 1.00 78.75 251 PHE A O 1
ATOM 1925 N N . TYR A 1 252 ? 15.227 -13.290 -32.922 1.00 80.06 252 TYR A N 1
ATOM 1926 C CA . TYR A 1 252 ? 14.520 -12.361 -33.798 1.00 80.06 252 TYR A CA 1
ATOM 1927 C C . TYR A 1 252 ? 13.157 -12.889 -34.267 1.00 80.06 252 TYR A C 1
ATOM 1929 O O . TYR A 1 252 ? 12.224 -12.117 -34.485 1.00 80.06 252 TYR A O 1
ATOM 1937 N N . LEU A 1 253 ? 13.032 -14.211 -34.414 1.00 86.56 253 LEU A N 1
ATOM 1938 C CA . LEU A 1 253 ? 11.775 -14.877 -34.739 1.00 86.56 253 LEU A CA 1
ATOM 1939 C C . LEU A 1 253 ? 10.717 -14.629 -33.658 1.00 86.56 253 LEU A C 1
ATOM 1941 O O . LEU A 1 253 ? 9.613 -14.179 -33.972 1.00 86.56 253 LEU A O 1
ATOM 1945 N N . HIS A 1 254 ? 11.063 -14.914 -32.399 1.00 91.25 254 HIS A N 1
ATOM 1946 C CA . HIS A 1 254 ? 10.147 -14.761 -31.271 1.00 91.25 254 HIS A CA 1
ATOM 1947 C C . HIS A 1 254 ? 9.921 -13.293 -30.912 1.00 91.25 254 HIS A C 1
ATOM 1949 O O . HIS A 1 254 ? 8.788 -12.933 -30.608 1.00 91.25 254 HIS A O 1
ATOM 1955 N N . SER A 1 255 ? 10.932 -12.424 -31.024 1.00 81.69 255 SER A N 1
ATOM 1956 C CA . SER A 1 255 ? 10.741 -10.993 -30.759 1.00 81.69 255 SER A CA 1
ATOM 1957 C C . SER A 1 255 ? 9.782 -10.362 -31.763 1.00 81.69 255 SER A C 1
ATOM 1959 O O . SER A 1 255 ? 8.831 -9.707 -31.363 1.00 81.69 255 SER A O 1
ATOM 1961 N N . ARG A 1 256 ? 9.912 -10.656 -33.064 1.00 84.69 256 ARG A N 1
ATOM 1962 C CA . ARG A 1 256 ? 8.944 -10.196 -34.078 1.00 84.69 256 ARG A CA 1
ATOM 1963 C C . ARG A 1 256 ? 7.523 -10.708 -33.867 1.00 84.69 256 ARG A C 1
ATOM 1965 O O . ARG A 1 256 ? 6.595 -10.114 -34.411 1.00 84.69 256 ARG A O 1
ATOM 1972 N N . LEU A 1 257 ? 7.365 -11.850 -33.206 1.00 90.44 257 LEU A N 1
ATOM 1973 C CA . LEU A 1 257 ? 6.057 -12.416 -32.906 1.00 90.44 257 LEU A CA 1
ATOM 1974 C C . LEU A 1 257 ? 5.448 -11.740 -31.673 1.00 90.44 257 LEU A C 1
ATOM 1976 O O . LEU A 1 257 ? 4.311 -11.294 -31.752 1.00 90.44 257 LEU A O 1
ATOM 1980 N N . LEU A 1 258 ? 6.207 -11.649 -30.579 1.00 88.12 258 LEU A N 1
ATOM 1981 C CA . LEU A 1 258 ? 5.718 -11.178 -29.283 1.00 88.12 258 LEU A CA 1
ATOM 1982 C C . LEU A 1 258 ? 5.684 -9.648 -29.165 1.00 88.12 258 LEU A C 1
ATOM 1984 O O . LEU A 1 258 ? 4.821 -9.113 -28.494 1.00 88.12 258 LEU A O 1
ATOM 1988 N N . GLU A 1 259 ? 6.534 -8.895 -29.869 1.00 81.62 259 GLU A N 1
ATOM 1989 C CA . GLU A 1 259 ? 6.448 -7.415 -29.916 1.00 81.62 259 GLU A CA 1
ATOM 1990 C C . GLU A 1 259 ? 5.171 -6.891 -30.603 1.00 81.62 259 GLU A C 1
ATOM 1992 O O . GLU A 1 259 ? 4.930 -5.688 -30.667 1.00 81.62 259 GLU A O 1
ATOM 1997 N N . ARG A 1 260 ? 4.341 -7.789 -31.141 1.00 84.38 260 ARG A N 1
ATOM 1998 C CA . ARG A 1 260 ? 3.014 -7.464 -31.680 1.00 84.38 260 ARG A CA 1
ATOM 1999 C C . ARG A 1 260 ? 1.974 -7.311 -30.568 1.00 84.38 260 ARG A C 1
ATOM 2001 O O . ARG A 1 260 ? 0.964 -6.639 -30.765 1.00 84.38 260 ARG A O 1
ATOM 2008 N N . ASP A 1 261 ? 2.227 -7.921 -29.412 1.00 83.12 261 ASP A N 1
ATOM 2009 C CA . ASP A 1 261 ? 1.358 -7.879 -28.244 1.00 83.12 261 ASP A CA 1
ATOM 2010 C C . ASP A 1 261 ? 1.473 -6.507 -27.570 1.00 83.12 261 ASP A C 1
ATOM 2012 O O . ASP A 1 261 ? 2.527 -6.128 -27.063 1.00 83.12 261 ASP A O 1
ATOM 2016 N N . ALA A 1 262 ? 0.391 -5.729 -27.595 1.00 78.25 262 ALA A N 1
ATOM 2017 C CA . ALA A 1 262 ? 0.368 -4.391 -27.018 1.00 78.25 262 ALA A CA 1
ATOM 2018 C C . ALA A 1 262 ? -1.054 -3.946 -26.660 1.00 78.25 262 ALA A C 1
ATOM 2020 O O . ALA A 1 262 ? -2.054 -4.583 -27.003 1.00 78.25 262 ALA A O 1
ATOM 2021 N N . LYS A 1 263 ? -1.163 -2.802 -25.979 1.00 77.69 263 LYS A N 1
ATOM 2022 C CA . LYS A 1 263 ? -2.420 -2.063 -25.820 1.00 77.69 263 LYS A CA 1
ATOM 2023 C C . LYS A 1 263 ? -2.399 -0.832 -26.725 1.00 77.69 263 LYS A C 1
ATOM 2025 O O . LYS A 1 263 ? -1.476 -0.024 -26.641 1.00 77.69 263 LYS A O 1
ATOM 2030 N N . LEU A 1 264 ? -3.424 -0.678 -27.560 1.00 71.25 264 LEU A N 1
ATOM 2031 C CA . LEU A 1 264 ? -3.597 0.501 -28.404 1.00 71.25 264 LEU A CA 1
ATOM 2032 C C . LEU A 1 264 ? -3.835 1.751 -27.550 1.00 71.25 264 LEU A C 1
ATOM 2034 O O . LEU A 1 264 ? -4.458 1.700 -26.485 1.00 71.25 264 LEU A O 1
ATOM 2038 N N . SER A 1 265 ? -3.349 2.894 -28.036 1.00 63.50 265 SER A N 1
ATOM 2039 C CA . SER A 1 265 ? -3.630 4.196 -27.434 1.00 63.50 265 SER A CA 1
ATOM 2040 C C . SER A 1 265 ? -5.122 4.532 -27.522 1.00 63.50 265 SER A C 1
ATOM 2042 O O . SER A 1 265 ? -5.858 4.002 -28.356 1.00 63.50 265 SER A O 1
ATOM 2044 N N . SER A 1 266 ? -5.573 5.477 -26.697 1.00 55.78 266 SER A N 1
ATOM 2045 C CA . SER A 1 266 ? -6.959 5.968 -26.723 1.00 55.78 266 SER A CA 1
ATOM 2046 C C . SER A 1 266 ? -7.368 6.562 -28.079 1.00 55.78 266 SER A C 1
ATOM 2048 O O . SER A 1 266 ? -8.541 6.528 -28.430 1.00 55.78 266 SER A O 1
ATOM 2050 N N . SER A 1 267 ? -6.413 7.054 -28.874 1.00 54.25 267 SER A N 1
ATOM 2051 C CA . SER A 1 267 ? -6.637 7.538 -30.244 1.00 54.25 267 SER A CA 1
ATOM 2052 C C . SER A 1 267 ? -6.857 6.433 -31.285 1.00 54.25 267 SER A C 1
ATOM 2054 O O . SER A 1 267 ? -7.325 6.732 -32.378 1.00 54.25 267 SER A O 1
ATOM 2056 N N . LEU A 1 268 ? -6.505 5.184 -30.966 1.00 55.12 268 LEU A N 1
ATOM 2057 C CA . LEU A 1 268 ? -6.547 4.027 -31.870 1.00 55.12 268 LEU A CA 1
ATOM 2058 C C . LEU A 1 268 ? -7.534 2.942 -31.397 1.00 55.12 268 LEU A C 1
ATOM 2060 O O . LEU A 1 268 ? -7.516 1.835 -31.928 1.00 55.12 268 LEU A O 1
ATOM 2064 N N . GLY A 1 269 ? -8.390 3.249 -30.412 1.00 58.44 269 GLY A N 1
ATOM 2065 C CA . GLY A 1 269 ? -9.540 2.409 -30.066 1.00 58.44 269 GLY A CA 1
ATOM 2066 C C . GLY A 1 269 ? -9.393 1.486 -28.850 1.00 58.44 269 GLY A C 1
ATOM 2067 O O . GLY A 1 269 ? -10.149 0.537 -28.724 1.00 58.44 269 GLY A O 1
ATOM 2068 N N . GLU A 1 270 ? -8.441 1.721 -27.940 1.00 73.75 270 GLU A N 1
ATOM 2069 C CA . GLU A 1 270 ? -8.245 0.996 -26.656 1.00 73.75 270 GLU A CA 1
ATOM 2070 C C . GLU A 1 270 ? -8.089 -0.544 -26.696 1.00 73.75 270 GLU A C 1
ATOM 2072 O O . GLU A 1 270 ? -7.807 -1.151 -25.655 1.00 73.75 270 GLU A O 1
ATOM 2077 N N . GLY A 1 271 ? -8.222 -1.189 -27.858 1.00 81.31 271 GLY A N 1
ATOM 2078 C CA . GLY A 1 271 ? -8.056 -2.629 -28.029 1.00 81.31 271 GLY A CA 1
ATOM 2079 C C . GLY A 1 271 ? -6.680 -3.105 -27.569 1.00 81.31 271 GLY A C 1
ATOM 2080 O O . GLY A 1 271 ? -5.704 -2.354 -27.552 1.00 81.31 271 GLY A O 1
ATOM 2081 N N . SER A 1 272 ? -6.586 -4.363 -27.151 1.00 85.62 272 SER A N 1
ATOM 2082 C CA . SER A 1 272 ? -5.327 -4.911 -26.635 1.00 85.62 272 SER A CA 1
ATOM 2083 C C . SER A 1 272 ? -5.126 -6.356 -27.041 1.00 85.62 272 SER A C 1
ATOM 2085 O O . SER A 1 272 ? -6.099 -7.088 -27.205 1.00 85.62 272 SER A O 1
ATOM 2087 N N . MET A 1 273 ? -3.874 -6.781 -27.101 1.00 90.56 273 MET A N 1
ATOM 2088 C CA . MET A 1 273 ? -3.476 -8.164 -27.318 1.00 90.56 273 MET A CA 1
ATOM 2089 C C . MET A 1 273 ? -2.509 -8.577 -26.217 1.00 90.56 273 MET A C 1
ATOM 2091 O O . MET A 1 273 ? -1.397 -8.073 -26.143 1.00 90.56 273 MET A O 1
ATOM 2095 N N . THR A 1 274 ? -2.985 -9.428 -25.309 1.00 87.19 274 THR A N 1
ATOM 2096 C CA . THR A 1 274 ? -2.181 -10.033 -24.240 1.00 87.19 274 THR A CA 1
ATOM 2097 C C . THR A 1 274 ? -1.755 -11.427 -24.689 1.00 87.19 274 THR A C 1
ATOM 2099 O O . THR A 1 274 ? -2.611 -12.197 -25.130 1.00 87.19 274 THR A O 1
ATOM 2102 N N . ALA A 1 275 ? -0.480 -11.779 -24.535 1.00 90.81 275 ALA A N 1
ATOM 2103 C CA . ALA A 1 275 ? 0.048 -13.082 -24.921 1.00 90.81 275 ALA A CA 1
ATOM 2104 C C . ALA A 1 275 ? 0.524 -13.929 -23.746 1.00 90.81 275 ALA A C 1
ATOM 2106 O O . ALA A 1 275 ? 1.178 -13.444 -22.827 1.00 90.81 275 ALA A O 1
ATOM 2107 N N . LEU A 1 276 ? 0.263 -15.230 -23.856 1.00 90.25 276 LEU A N 1
ATOM 2108 C CA . LEU A 1 276 ? 0.788 -16.286 -23.001 1.00 90.25 276 LEU A CA 1
ATOM 2109 C C . LEU A 1 276 ? 1.620 -17.266 -23.838 1.00 90.25 276 LEU A C 1
ATOM 2111 O O . LEU A 1 276 ? 1.101 -18.296 -24.294 1.00 90.25 276 LEU A O 1
ATOM 2115 N N . PRO A 1 277 ? 2.899 -16.959 -24.110 1.00 93.12 277 PRO A N 1
ATOM 2116 C CA . PRO A 1 277 ? 3.789 -17.927 -24.726 1.00 93.12 277 PRO A CA 1
ATOM 2117 C C . PRO A 1 277 ? 4.107 -19.062 -23.752 1.00 93.12 277 PRO A C 1
ATOM 2119 O O . PRO A 1 277 ? 4.444 -18.824 -22.597 1.00 93.12 277 PRO A O 1
ATOM 2122 N N . ILE A 1 278 ? 4.036 -20.305 -24.226 1.00 93.56 278 ILE A N 1
ATOM 2123 C CA . ILE A 1 278 ? 4.466 -21.484 -23.476 1.00 93.56 278 ILE A CA 1
ATOM 2124 C C . ILE A 1 278 ? 5.853 -21.905 -23.961 1.00 93.56 278 ILE A C 1
ATOM 2126 O O . ILE A 1 278 ? 6.097 -21.992 -25.166 1.00 93.56 278 ILE A O 1
ATOM 2130 N N . VAL A 1 279 ? 6.757 -22.196 -23.026 1.00 92.06 279 VAL A N 1
ATOM 2131 C CA . VAL A 1 279 ? 8.095 -22.734 -23.302 1.00 92.06 279 VAL A CA 1
ATOM 2132 C C . VAL A 1 279 ? 8.343 -23.969 -22.443 1.00 92.06 279 VAL A C 1
ATOM 2134 O O . VAL A 1 279 ? 8.089 -23.998 -21.239 1.00 92.06 279 VAL A O 1
ATOM 2137 N N . GLU A 1 280 ? 8.843 -25.025 -23.075 1.00 88.31 280 GLU A N 1
ATOM 2138 C CA . GLU A 1 280 ? 9.276 -26.240 -22.387 1.00 88.31 280 GLU A CA 1
ATOM 2139 C C . GLU A 1 280 ? 10.767 -26.167 -22.029 1.00 88.31 280 GLU A C 1
ATOM 2141 O O . GLU A 1 280 ? 11.595 -25.878 -22.897 1.00 88.31 280 GLU A O 1
ATOM 2146 N N . THR A 1 281 ? 11.093 -26.458 -20.767 1.00 84.44 281 THR A N 1
ATOM 2147 C CA . THR A 1 281 ? 12.464 -26.669 -20.270 1.00 84.44 281 THR A CA 1
ATOM 2148 C C . THR A 1 281 ? 12.806 -28.156 -20.211 1.00 84.44 281 THR A C 1
ATOM 2150 O O . THR A 1 281 ? 11.927 -29.022 -20.250 1.00 84.44 281 THR A O 1
ATOM 2153 N N . GLN A 1 282 ? 14.102 -28.458 -20.125 1.00 78.00 282 GLN A N 1
ATOM 2154 C CA . GLN A 1 282 ? 14.599 -29.798 -19.816 1.00 78.00 282 GLN A CA 1
ATOM 2155 C C . GLN A 1 282 ? 15.205 -29.775 -18.413 1.00 78.00 282 GLN A C 1
ATOM 2157 O O . GLN A 1 282 ? 16.182 -29.067 -18.186 1.00 78.00 282 GLN A O 1
ATOM 2162 N N . SER A 1 283 ? 14.635 -30.542 -17.482 1.00 71.06 283 SER A N 1
ATOM 2163 C CA . SER A 1 283 ? 15.112 -30.643 -16.091 1.00 71.06 283 SER A CA 1
ATOM 2164 C C . SER A 1 283 ? 15.182 -29.296 -15.351 1.00 71.06 283 SER A C 1
ATOM 2166 O O . SER A 1 283 ? 16.105 -29.054 -14.578 1.00 71.06 283 SER A O 1
ATOM 2168 N N . GLY A 1 284 ? 14.245 -28.393 -15.631 1.00 65.31 284 GLY A N 1
ATOM 2169 C CA . GLY A 1 284 ? 14.159 -27.059 -15.045 1.00 65.31 284 GLY A CA 1
ATOM 2170 C C . GLY A 1 284 ? 15.210 -26.069 -15.549 1.00 65.31 284 GLY A C 1
ATOM 2171 O O . GLY A 1 284 ? 15.301 -24.970 -15.006 1.00 65.31 284 GLY A O 1
ATOM 2172 N N . ASP A 1 285 ? 16.002 -26.421 -16.569 1.00 74.06 285 ASP A N 1
ATOM 2173 C CA . ASP A 1 285 ? 17.065 -25.552 -17.074 1.00 74.06 285 ASP A CA 1
ATOM 2174 C C . ASP A 1 285 ? 16.509 -24.352 -17.859 1.00 74.06 285 ASP A C 1
ATOM 2176 O O . ASP A 1 285 ? 16.172 -24.439 -19.044 1.00 74.06 285 ASP A O 1
ATOM 2180 N N . VAL A 1 286 ? 16.441 -23.205 -17.182 1.00 73.56 286 VAL A N 1
ATOM 2181 C CA . VAL A 1 286 ? 16.073 -21.902 -17.760 1.00 73.56 286 VAL A CA 1
ATOM 2182 C C . VAL A 1 286 ? 17.239 -21.197 -18.468 1.00 73.56 286 VAL A C 1
ATOM 2184 O O . VAL A 1 286 ? 17.031 -20.181 -19.134 1.00 73.56 286 VAL A O 1
ATOM 2187 N N . SER A 1 287 ? 18.463 -21.731 -18.363 1.00 71.75 287 SER A N 1
ATOM 2188 C CA . SER A 1 287 ? 19.666 -21.191 -19.019 1.00 71.75 287 SER A CA 1
ATOM 2189 C C . SER A 1 287 ? 19.871 -21.705 -20.454 1.00 71.75 287 SER A C 1
ATOM 2191 O O . SER A 1 287 ? 20.778 -21.254 -21.169 1.00 71.75 287 SER A O 1
ATOM 2193 N N . ALA A 1 288 ? 19.021 -22.644 -20.883 1.00 76.31 288 ALA A N 1
ATOM 2194 C CA . ALA A 1 288 ? 18.971 -23.144 -22.249 1.00 76.31 288 ALA A CA 1
ATOM 2195 C C . ALA A 1 288 ? 18.569 -22.039 -23.241 1.00 76.31 288 ALA A C 1
ATOM 2197 O O . ALA A 1 288 ? 17.840 -21.099 -22.908 1.00 76.31 288 ALA A O 1
ATOM 2198 N N . TYR A 1 289 ? 19.019 -22.170 -24.493 1.00 80.19 289 TYR A N 1
ATOM 2199 C CA . TYR A 1 289 ? 18.956 -21.087 -25.481 1.00 80.19 289 TYR A CA 1
ATOM 2200 C C . TYR A 1 289 ? 17.540 -20.529 -25.714 1.00 80.19 289 TYR A C 1
ATOM 2202 O O . TYR A 1 289 ? 17.364 -19.315 -25.788 1.00 80.19 289 TYR A O 1
ATOM 2210 N N . ILE A 1 290 ? 16.518 -21.389 -25.812 1.00 86.06 290 ILE A N 1
ATOM 2211 C CA . ILE A 1 290 ? 15.133 -20.952 -26.062 1.00 86.06 290 ILE A CA 1
ATOM 2212 C C . ILE A 1 290 ? 14.491 -20.297 -24.826 1.00 86.06 290 ILE A C 1
ATOM 2214 O O . ILE A 1 290 ? 14.029 -19.165 -24.974 1.00 86.06 290 ILE A O 1
ATOM 2218 N N . PRO A 1 291 ? 14.490 -20.926 -23.631 1.00 82.44 291 PRO A N 1
ATOM 2219 C CA . PRO A 1 291 ? 14.110 -20.274 -22.378 1.00 82.44 291 PRO A CA 1
ATOM 2220 C C . PRO A 1 291 ? 14.697 -18.879 -22.196 1.00 82.44 291 PRO A C 1
ATOM 2222 O O . PRO A 1 291 ? 13.942 -17.919 -22.099 1.00 82.44 291 PRO A O 1
ATOM 2225 N N . THR A 1 292 ? 16.024 -18.742 -22.243 1.00 76.62 292 THR A N 1
ATOM 2226 C CA . THR A 1 292 ? 16.695 -17.455 -22.015 1.00 76.62 292 THR A CA 1
ATOM 2227 C C . THR A 1 292 ? 16.250 -16.386 -23.021 1.00 76.62 292 THR A C 1
ATOM 2229 O O . THR A 1 292 ? 15.999 -15.238 -22.649 1.00 76.62 292 THR A O 1
ATOM 2232 N N . ASN A 1 293 ? 16.090 -16.759 -24.295 1.00 80.50 293 ASN A N 1
ATOM 2233 C CA . ASN A 1 293 ? 15.620 -15.833 -25.324 1.00 80.50 293 ASN A CA 1
ATOM 2234 C C . ASN A 1 293 ? 14.181 -15.375 -25.076 1.00 80.50 293 ASN A C 1
ATOM 2236 O O . ASN A 1 293 ? 13.903 -14.196 -25.217 1.00 80.50 293 ASN A O 1
ATOM 2240 N N . VAL A 1 294 ? 13.263 -16.276 -24.722 1.00 80.75 294 VAL A N 1
ATOM 2241 C CA . VAL A 1 294 ? 11.858 -15.889 -24.518 1.00 80.75 294 VAL A CA 1
ATOM 2242 C C . VAL A 1 294 ? 11.688 -15.097 -23.221 1.00 80.75 294 VAL A C 1
ATOM 2244 O O . VAL A 1 294 ? 11.007 -14.080 -23.249 1.00 80.75 294 VAL A O 1
ATOM 2247 N N . ILE A 1 295 ? 12.380 -15.480 -22.139 1.00 73.19 295 ILE A N 1
ATOM 2248 C CA . ILE A 1 295 ? 12.384 -14.753 -20.854 1.00 73.19 295 ILE A CA 1
ATOM 2249 C C . ILE A 1 295 ? 12.768 -13.281 -21.052 1.00 73.19 295 ILE A C 1
ATOM 2251 O O . ILE A 1 295 ? 12.152 -12.401 -20.466 1.00 73.19 295 ILE A O 1
ATOM 2255 N N . SER A 1 296 ? 13.760 -13.006 -21.904 1.00 71.50 296 SER A N 1
ATOM 2256 C CA . SER A 1 296 ? 14.221 -11.634 -22.173 1.00 71.50 296 SER A CA 1
ATOM 2257 C C . SER A 1 296 ? 13.279 -10.791 -23.045 1.00 71.50 296 SER A C 1
ATOM 2259 O O . SER A 1 296 ? 13.503 -9.591 -23.171 1.00 71.50 296 SER A O 1
ATOM 2261 N N . ILE A 1 297 ? 12.248 -11.391 -23.649 1.00 76.81 297 ILE A N 1
ATOM 2262 C CA . ILE A 1 297 ? 11.276 -10.710 -24.526 1.00 76.81 297 ILE A CA 1
ATOM 2263 C C . ILE A 1 297 ? 9.921 -10.520 -23.815 1.00 76.81 297 ILE A C 1
ATOM 2265 O O . ILE A 1 297 ? 9.124 -9.669 -24.205 1.00 76.81 297 ILE A O 1
ATOM 2269 N N . THR A 1 298 ? 9.630 -11.319 -22.788 1.00 70.38 298 THR A N 1
ATOM 2270 C CA . THR A 1 298 ? 8.361 -11.279 -22.048 1.00 70.38 298 THR A CA 1
ATOM 2271 C C . THR A 1 298 ? 8.390 -10.299 -20.875 1.00 70.38 298 THR A C 1
ATOM 2273 O O . THR A 1 298 ? 9.435 -10.074 -20.275 1.00 70.38 298 THR A O 1
ATOM 2276 N N . ASP A 1 299 ? 7.230 -9.735 -20.529 1.00 61.91 299 ASP A N 1
ATOM 2277 C CA . ASP A 1 299 ? 7.078 -8.757 -19.441 1.00 61.91 299 ASP A CA 1
ATOM 2278 C C . ASP A 1 299 ? 7.078 -9.415 -18.047 1.00 61.91 299 ASP A C 1
ATOM 2280 O O . ASP A 1 299 ? 7.394 -8.758 -17.054 1.00 61.91 299 ASP A O 1
ATOM 2284 N N . GLY A 1 300 ? 6.735 -10.705 -17.981 1.00 59.06 300 GLY A N 1
ATOM 2285 C CA . GLY A 1 300 ? 6.707 -11.525 -16.770 1.00 59.06 300 GLY A CA 1
ATOM 2286 C C . GLY A 1 300 ? 6.803 -13.022 -17.084 1.00 59.06 300 GLY A C 1
ATOM 2287 O O . GLY A 1 300 ? 6.794 -13.426 -18.253 1.00 59.06 300 GLY A O 1
ATOM 2288 N N . GLN A 1 301 ? 6.942 -13.854 -16.045 1.00 65.19 301 GLN A N 1
ATOM 2289 C CA . GLN A 1 301 ? 7.053 -15.307 -16.184 1.00 65.19 301 GLN A CA 1
ATOM 2290 C C . GLN A 1 301 ? 6.417 -16.094 -15.025 1.00 65.19 301 GLN A C 1
ATOM 2292 O O . GLN A 1 301 ? 6.591 -15.791 -13.847 1.00 65.19 301 GLN A O 1
ATOM 2297 N N . ILE A 1 302 ? 5.778 -17.203 -15.383 1.00 64.88 302 ILE A N 1
ATOM 2298 C CA . ILE A 1 302 ? 5.192 -18.227 -14.525 1.00 64.88 302 ILE A CA 1
ATOM 2299 C C . ILE A 1 302 ? 6.030 -19.499 -14.691 1.00 64.88 302 ILE A C 1
ATOM 2301 O O . ILE A 1 302 ? 5.950 -20.175 -15.721 1.00 64.88 302 ILE A O 1
ATOM 2305 N N . PHE A 1 303 ? 6.831 -19.841 -13.679 1.00 67.62 303 PHE A N 1
ATOM 2306 C CA . PHE A 1 303 ? 7.668 -21.044 -13.696 1.00 67.62 303 PHE A CA 1
ATOM 2307 C C . PHE A 1 303 ? 6.942 -22.247 -13.084 1.00 67.62 303 PHE A C 1
ATOM 2309 O O . PHE A 1 303 ? 6.494 -22.187 -11.940 1.00 67.62 303 PHE A O 1
ATOM 2316 N N . LEU A 1 304 ? 6.856 -23.364 -13.812 1.00 65.88 304 LEU A N 1
ATOM 2317 C CA . LEU A 1 304 ? 6.257 -24.612 -13.347 1.00 65.88 304 LEU A CA 1
ATOM 2318 C C . LEU A 1 304 ? 7.314 -25.678 -13.022 1.00 65.88 304 LEU A C 1
ATOM 2320 O O . LEU A 1 304 ? 8.031 -26.139 -13.913 1.00 65.88 304 LEU A O 1
ATOM 2324 N N . SER A 1 305 ? 7.368 -26.119 -11.762 1.00 64.94 305 SER A N 1
ATOM 2325 C CA . SER A 1 305 ? 8.351 -27.094 -11.265 1.00 64.94 305 SER A CA 1
ATOM 2326 C C . SER A 1 305 ? 7.865 -28.541 -11.399 1.00 64.94 305 SER A C 1
ATOM 2328 O O . SER A 1 305 ? 6.787 -28.896 -10.925 1.00 64.94 305 SER A O 1
ATOM 2330 N N . ALA A 1 306 ? 8.688 -29.417 -11.981 1.00 65.19 306 ALA A N 1
ATOM 2331 C CA . ALA A 1 306 ? 8.403 -30.854 -12.039 1.00 65.19 306 ALA A CA 1
ATOM 2332 C C . ALA A 1 306 ? 8.371 -31.514 -10.651 1.00 65.19 306 ALA A C 1
ATOM 2334 O O . ALA A 1 306 ? 7.541 -32.394 -10.412 1.00 65.19 306 ALA A O 1
ATOM 2335 N N . ASP A 1 307 ? 9.224 -31.070 -9.726 1.00 57.81 307 ASP A N 1
ATOM 2336 C CA . ASP A 1 307 ? 9.324 -31.643 -8.378 1.00 57.81 307 ASP A CA 1
ATOM 2337 C C . ASP A 1 307 ? 8.046 -31.393 -7.571 1.00 57.81 307 ASP A C 1
ATOM 2339 O O . ASP A 1 307 ? 7.498 -32.309 -6.950 1.00 57.81 307 ASP A O 1
ATOM 2343 N N . LEU A 1 308 ? 7.506 -30.171 -7.655 1.00 52.56 308 LEU A N 1
ATOM 2344 C CA . LEU A 1 308 ? 6.230 -29.823 -7.028 1.00 52.56 308 LEU A CA 1
ATOM 2345 C C . LEU A 1 308 ? 5.070 -30.608 -7.664 1.00 52.56 308 LEU A C 1
ATOM 2347 O O . LEU A 1 308 ? 4.207 -31.107 -6.941 1.00 52.56 308 LEU A O 1
ATOM 2351 N N . PHE A 1 309 ? 5.084 -30.820 -8.983 1.00 52.44 309 PHE A N 1
ATOM 2352 C CA . PHE A 1 309 ? 4.035 -31.570 -9.687 1.00 52.44 309 PHE A CA 1
ATOM 2353 C C . PHE A 1 309 ? 3.994 -33.037 -9.266 1.00 52.44 309 PHE A C 1
ATOM 2355 O O . PHE A 1 309 ? 2.938 -33.577 -8.925 1.00 52.44 309 PHE A O 1
ATOM 2362 N N . ASN A 1 310 ? 5.166 -33.668 -9.228 1.00 54.59 310 ASN A N 1
ATOM 2363 C CA . ASN A 1 310 ? 5.321 -35.073 -8.867 1.00 54.59 310 ASN A CA 1
ATOM 2364 C C . ASN A 1 310 ? 5.018 -35.340 -7.383 1.00 54.59 310 ASN A C 1
ATOM 2366 O O . ASN A 1 310 ? 4.644 -36.458 -7.033 1.00 54.59 310 ASN A O 1
ATOM 2370 N N . SER A 1 311 ? 5.096 -34.318 -6.521 1.00 51.28 311 SER A N 1
ATOM 2371 C CA . SER A 1 311 ? 4.682 -34.396 -5.110 1.00 51.28 311 SER A CA 1
ATOM 2372 C C . SER A 1 311 ? 3.155 -34.427 -4.896 1.00 51.28 311 SER A C 1
ATOM 2374 O O . SER A 1 311 ? 2.688 -34.543 -3.764 1.00 51.28 311 SER A O 1
ATOM 2376 N N . GLY A 1 312 ? 2.360 -34.361 -5.974 1.00 42.75 312 GLY A N 1
ATOM 2377 C CA . GLY A 1 312 ? 0.894 -34.403 -5.935 1.00 42.75 312 GLY A CA 1
ATOM 2378 C C . GLY A 1 312 ? 0.217 -33.027 -5.941 1.00 42.75 312 GLY A C 1
ATOM 2379 O O . GLY A 1 312 ? -1.015 -32.957 -5.946 1.00 42.75 312 GLY A O 1
ATOM 2380 N N . ILE A 1 313 ? 0.988 -31.936 -5.998 1.00 42.84 313 ILE A N 1
ATOM 2381 C CA . ILE A 1 313 ? 0.480 -30.566 -6.141 1.00 42.84 313 ILE A CA 1
ATOM 2382 C C . ILE A 1 313 ? 0.133 -30.346 -7.622 1.00 42.84 313 ILE A C 1
ATOM 2384 O O . ILE A 1 313 ? 0.993 -30.082 -8.456 1.00 42.84 313 ILE A O 1
ATOM 2388 N N . ARG A 1 314 ? -1.152 -30.507 -7.970 1.00 37.78 314 ARG A N 1
ATOM 2389 C CA . ARG A 1 314 ? -1.632 -30.554 -9.370 1.00 37.78 314 ARG A CA 1
ATOM 2390 C C . ARG A 1 314 ? -1.519 -29.238 -10.155 1.00 37.78 314 ARG A C 1
ATOM 2392 O O . ARG A 1 314 ? -1.667 -29.275 -11.372 1.00 37.78 314 ARG A O 1
ATOM 2399 N N . LEU A 1 315 ? -1.212 -28.119 -9.498 1.00 39.25 315 LEU A N 1
ATOM 2400 C CA . LEU A 1 315 ? -0.666 -26.928 -10.151 1.00 39.25 315 LEU A CA 1
ATOM 2401 C C . LEU A 1 315 ? 0.700 -26.636 -9.574 1.00 39.25 315 LEU A C 1
ATOM 2403 O O . LEU A 1 315 ? 0.853 -25.955 -8.564 1.00 39.25 315 LEU A O 1
ATOM 2407 N N . ALA A 1 316 ? 1.698 -27.194 -10.230 1.00 30.47 316 ALA A N 1
ATOM 2408 C CA . ALA A 1 316 ? 3.069 -27.049 -9.822 1.00 30.47 316 ALA A CA 1
ATOM 2409 C C . ALA A 1 316 ? 3.659 -25.774 -10.394 1.00 30.47 316 ALA A C 1
ATOM 2411 O O . ALA A 1 316 ? 4.560 -25.830 -11.216 1.00 30.47 316 ALA A O 1
ATOM 2412 N N . ILE A 1 317 ? 3.125 -24.630 -9.987 1.00 31.02 317 ILE A N 1
ATOM 2413 C CA . ILE A 1 317 ? 3.794 -23.353 -10.183 1.00 31.02 317 ILE A CA 1
ATOM 2414 C C . ILE A 1 317 ? 4.797 -23.222 -9.032 1.00 31.02 317 ILE A C 1
ATOM 2416 O O . ILE A 1 317 ? 4.398 -23.295 -7.872 1.00 31.02 317 ILE A O 1
ATOM 2420 N N . ASN A 1 318 ? 6.088 -23.050 -9.321 1.00 29.16 318 ASN A N 1
ATOM 2421 C CA . ASN A 1 318 ? 7.030 -22.550 -8.322 1.00 29.16 318 ASN A CA 1
ATOM 2422 C C . ASN A 1 318 ? 6.830 -21.031 -8.250 1.00 29.16 318 ASN A C 1
ATOM 2424 O O . ASN A 1 318 ? 7.595 -20.257 -8.816 1.00 29.16 318 ASN A O 1
ATOM 2428 N N . VAL A 1 319 ? 5.723 -20.625 -7.631 1.00 27.02 319 VAL A N 1
ATOM 2429 C CA . VAL A 1 319 ? 5.591 -19.282 -7.069 1.00 27.02 319 VAL A CA 1
ATOM 2430 C C . VAL A 1 319 ? 6.044 -19.409 -5.626 1.00 27.02 319 VAL A C 1
ATOM 2432 O O . VAL A 1 319 ? 5.676 -20.370 -4.946 1.00 27.02 319 VAL A O 1
ATOM 2435 N N . GLU A 1 320 ? 6.763 -18.413 -5.128 1.00 29.19 320 GLU A N 1
ATOM 2436 C CA . GLU A 1 320 ? 6.571 -18.013 -3.738 1.00 29.19 320 GLU A CA 1
ATOM 2437 C C . GLU A 1 320 ? 5.048 -17.983 -3.466 1.00 29.19 320 GLU A C 1
ATOM 2439 O O . GLU A 1 320 ? 4.299 -17.237 -4.087 1.00 29.19 320 GLU A O 1
ATOM 2444 N N . LEU A 1 321 ? 4.571 -18.943 -2.671 1.00 24.55 321 LEU A N 1
ATOM 2445 C CA . LEU A 1 321 ? 3.170 -19.366 -2.568 1.00 24.55 321 LEU A CA 1
ATOM 2446 C C . LEU A 1 321 ? 2.181 -18.208 -2.344 1.00 24.55 321 LEU A C 1
ATOM 2448 O O . LEU A 1 321 ? 2.112 -17.715 -1.226 1.00 24.55 321 LEU A O 1
ATOM 2452 N N . GLU A 1 322 ? 1.335 -17.873 -3.332 1.00 28.92 322 GLU A N 1
ATOM 2453 C CA . GLU A 1 322 ? 0.077 -17.131 -3.076 1.00 28.92 322 GLU A CA 1
ATOM 2454 C C . GLU A 1 322 ? -1.049 -17.254 -4.134 1.00 28.92 322 GLU A C 1
ATOM 2456 O O . GLU A 1 322 ? -2.204 -16.961 -3.842 1.00 28.92 322 GLU A O 1
ATOM 2461 N N . ALA A 1 323 ? -0.813 -17.769 -5.342 1.00 26.22 323 ALA A N 1
ATOM 2462 C CA . ALA A 1 323 ? -1.793 -17.592 -6.427 1.00 26.22 323 ALA A CA 1
ATOM 2463 C C . ALA A 1 323 ? -2.958 -18.612 -6.522 1.00 26.22 323 ALA A C 1
ATOM 2465 O O . ALA A 1 323 ? -3.825 -18.437 -7.376 1.00 26.22 323 ALA A O 1
ATOM 2466 N N . PHE A 1 324 ? -3.031 -19.681 -5.707 1.00 25.27 324 PHE A N 1
ATOM 2467 C CA . PHE A 1 324 ? -3.938 -20.810 -6.025 1.00 25.27 324 PHE A CA 1
ATOM 2468 C C . PHE A 1 324 ? -5.145 -21.048 -5.098 1.00 25.27 324 PHE A C 1
ATOM 2470 O O . PHE A 1 324 ? -6.128 -21.659 -5.522 1.00 25.27 324 PHE A O 1
ATOM 2477 N N . ALA A 1 325 ? -5.174 -20.508 -3.876 1.00 26.03 325 ALA A N 1
ATOM 2478 C CA . ALA A 1 325 ? -6.371 -20.625 -3.022 1.00 26.03 325 ALA A CA 1
ATOM 2479 C C . ALA A 1 325 ? -7.577 -19.829 -3.576 1.00 26.03 325 ALA A C 1
ATOM 2481 O O . ALA A 1 325 ? -8.730 -20.096 -3.239 1.00 26.03 325 ALA A O 1
ATOM 2482 N N . GLN A 1 326 ? -7.301 -18.898 -4.491 1.00 33.84 326 GLN A N 1
ATOM 2483 C CA . GLN A 1 326 ? -8.249 -17.972 -5.102 1.00 33.84 326 GLN A CA 1
ATOM 2484 C C . GLN A 1 326 ? -9.100 -18.583 -6.229 1.00 33.84 326 GLN A C 1
ATOM 2486 O O . GLN A 1 326 ? -10.081 -17.976 -6.655 1.00 33.84 326 GLN A O 1
ATOM 2491 N N . PHE A 1 327 ? -8.762 -19.786 -6.707 1.00 25.81 327 PHE A N 1
ATOM 2492 C CA . PHE A 1 327 ? -9.430 -20.380 -7.868 1.00 25.81 327 PHE A CA 1
ATOM 2493 C C . PHE A 1 327 ? -10.675 -21.213 -7.519 1.00 25.81 327 PHE A C 1
ATOM 2495 O O . PHE A 1 327 ? -11.577 -21.365 -8.339 1.00 25.81 327 PHE A O 1
ATOM 2502 N N . ALA A 1 328 ? -10.774 -21.732 -6.290 1.00 23.03 328 ALA A N 1
ATOM 2503 C CA . ALA A 1 328 ? -11.806 -22.709 -5.931 1.00 23.03 328 ALA A CA 1
ATOM 2504 C C . ALA A 1 328 ? -13.074 -22.118 -5.276 1.00 23.03 328 ALA A C 1
ATOM 2506 O O . ALA A 1 328 ? -14.083 -22.818 -5.195 1.00 23.03 328 ALA A O 1
ATOM 2507 N N . SER A 1 329 ? -13.073 -20.858 -4.821 1.00 26.58 329 SER A N 1
ATOM 2508 C CA . SER A 1 329 ? -14.206 -20.287 -4.063 1.00 26.58 329 SER A CA 1
ATOM 2509 C C . SER A 1 329 ? -15.242 -19.529 -4.906 1.00 26.58 329 SER A C 1
ATOM 2511 O O . SER A 1 329 ? -16.323 -19.228 -4.407 1.00 26.58 329 SER A O 1
ATOM 2513 N N . ASN A 1 330 ? -14.976 -19.282 -6.194 1.00 25.45 330 ASN A N 1
ATOM 2514 C CA . ASN A 1 330 ? -15.852 -18.481 -7.065 1.00 25.45 330 ASN A CA 1
ATOM 2515 C C . ASN A 1 330 ? -16.984 -19.271 -7.756 1.00 25.45 330 ASN A C 1
ATOM 2517 O O . ASN A 1 330 ? -17.740 -18.720 -8.557 1.00 25.45 330 ASN A O 1
ATOM 2521 N N . LEU A 1 331 ? -17.172 -20.548 -7.417 1.00 22.61 331 LEU A N 1
ATOM 2522 C CA . LEU A 1 331 ? -18.309 -21.349 -7.876 1.00 22.61 331 LEU A CA 1
ATOM 2523 C C . LEU A 1 331 ? -19.514 -21.144 -6.952 1.00 22.61 331 LEU A C 1
ATOM 2525 O O . LEU A 1 331 ? -19.789 -21.976 -6.093 1.00 22.61 331 LEU A O 1
ATOM 2529 N N . ASN A 1 332 ? -20.204 -20.013 -7.130 1.00 25.44 332 ASN A N 1
ATOM 2530 C CA . ASN A 1 332 ? -21.665 -19.840 -7.032 1.00 25.44 332 ASN A CA 1
ATOM 2531 C C . ASN A 1 332 ? -22.031 -18.453 -6.495 1.00 25.44 332 ASN A C 1
ATOM 2533 O O . ASN A 1 332 ? -22.080 -18.248 -5.282 1.00 25.44 332 ASN A O 1
ATOM 2537 N N . LYS A 1 333 ? -22.419 -17.550 -7.403 1.00 24.33 333 LYS A N 1
ATOM 2538 C CA . LYS A 1 333 ? -23.729 -16.865 -7.400 1.00 24.33 333 LYS A CA 1
ATOM 2539 C C . LYS A 1 333 ? -23.737 -15.749 -8.443 1.00 24.33 333 LYS A C 1
ATOM 2541 O O . LYS A 1 333 ? -23.408 -14.604 -8.165 1.00 24.33 333 LYS A O 1
ATOM 2546 N N . ALA A 1 334 ? -24.209 -16.094 -9.634 1.00 23.11 334 ALA A N 1
ATOM 2547 C CA . ALA A 1 334 ? -24.811 -15.144 -10.553 1.00 23.11 334 ALA A CA 1
ATOM 2548 C C . ALA A 1 334 ? -26.291 -15.508 -10.687 1.00 23.11 334 ALA A C 1
ATOM 2550 O O . ALA A 1 334 ? -26.587 -16.601 -11.166 1.00 23.11 334 ALA A O 1
ATOM 2551 N N . THR A 1 335 ? -27.207 -14.637 -10.242 1.00 23.19 335 THR A N 1
ATOM 2552 C CA . THR A 1 335 ? -28.386 -14.180 -11.018 1.00 23.19 335 THR A CA 1
ATOM 2553 C C . THR A 1 335 ? -29.317 -13.246 -10.223 1.00 23.19 335 THR A C 1
ATOM 2555 O O . THR A 1 335 ? -29.547 -13.451 -9.036 1.00 23.19 335 THR A O 1
ATOM 2558 N N . GLN A 1 336 ? -29.919 -12.311 -10.982 1.00 21.97 336 GLN A N 1
ATOM 2559 C CA . GLN A 1 336 ? -31.048 -11.391 -10.708 1.00 21.97 336 GLN A CA 1
ATOM 2560 C C . GLN A 1 336 ? -30.686 -10.030 -10.071 1.00 21.97 336 GLN A C 1
ATOM 2562 O O . GLN A 1 336 ? -30.060 -9.988 -9.027 1.00 21.97 336 GLN A O 1
ATOM 2567 N N . ASN A 1 337 ? -31.066 -8.858 -10.599 1.00 23.27 337 ASN A N 1
ATOM 2568 C CA . ASN A 1 337 ? -31.941 -8.507 -11.722 1.00 23.27 337 ASN A CA 1
ATOM 2569 C C . ASN A 1 337 ? -31.621 -7.095 -12.257 1.00 23.27 337 ASN A C 1
ATOM 2571 O O . ASN A 1 337 ? -31.141 -6.225 -11.536 1.00 23.27 337 ASN A O 1
ATOM 2575 N N . GLN A 1 338 ? -31.954 -6.897 -13.534 1.00 21.81 338 GLN A N 1
ATOM 2576 C CA . GLN A 1 338 ? -31.963 -5.638 -14.282 1.00 21.81 338 GLN A CA 1
ATOM 2577 C C . GLN A 1 338 ? -32.955 -4.611 -13.714 1.00 21.81 338 GLN A C 1
ATOM 2579 O O . GLN A 1 338 ? -34.038 -4.993 -13.280 1.00 21.81 338 GLN A O 1
ATOM 2584 N N . LEU A 1 339 ? -32.668 -3.317 -13.900 1.00 20.52 339 LEU A N 1
ATOM 2585 C CA . LEU A 1 339 ? -33.653 -2.336 -14.377 1.00 20.52 339 LEU A CA 1
ATOM 2586 C C . LEU A 1 339 ? -32.954 -1.111 -14.980 1.00 20.52 339 LEU A C 1
ATOM 2588 O O . LEU A 1 339 ? -31.896 -0.673 -14.539 1.00 20.52 339 LEU A O 1
ATOM 2592 N N . ALA A 1 340 ? -33.548 -0.627 -16.063 1.00 21.64 340 ALA A N 1
ATOM 2593 C CA . ALA A 1 340 ? -32.976 0.279 -17.040 1.00 21.64 340 ALA A CA 1
ATOM 2594 C C . ALA A 1 340 ? -33.520 1.716 -16.926 1.00 21.64 340 ALA A C 1
ATOM 2596 O O . ALA A 1 340 ? -34.585 1.943 -16.363 1.00 21.64 340 ALA A O 1
ATOM 2597 N N . ARG A 1 341 ? -32.842 2.606 -17.670 1.00 19.11 341 ARG A N 1
ATOM 2598 C CA . ARG A 1 341 ? -33.290 3.889 -18.256 1.00 19.11 341 ARG A CA 1
ATOM 2599 C C . ARG A 1 341 ? -33.320 5.129 -17.361 1.00 19.11 341 ARG A C 1
ATOM 2601 O O . ARG A 1 341 ? -34.030 5.220 -16.371 1.00 19.11 341 ARG A O 1
ATOM 2608 N N . GLY A 1 342 ? -32.595 6.141 -17.839 1.00 21.91 342 GLY A N 1
ATOM 2609 C CA . GLY A 1 342 ? -32.641 7.500 -17.324 1.00 21.91 342 GLY A CA 1
ATOM 2610 C C . GLY A 1 342 ? -33.869 8.294 -17.765 1.00 21.91 342 GLY A C 1
ATOM 2611 O O . GLY A 1 342 ? -34.506 7.989 -18.769 1.00 21.91 342 GLY A O 1
ATOM 2612 N N . GLN A 1 343 ? -34.117 9.378 -17.034 1.00 21.28 343 GLN A N 1
ATOM 2613 C CA . GLN A 1 343 ? -34.791 10.592 -17.484 1.00 21.28 343 GLN A CA 1
ATOM 2614 C C . GLN A 1 343 ? -34.345 11.751 -16.577 1.00 21.28 343 GLN A C 1
ATO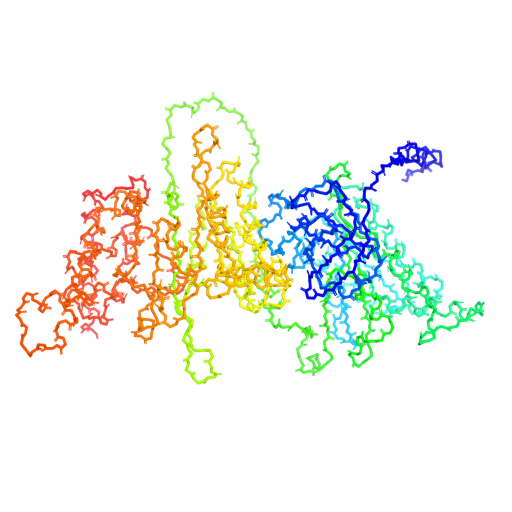M 2616 O O . GLN A 1 343 ? -34.201 11.598 -15.367 1.00 21.28 343 GLN A O 1
ATOM 2621 N N . ARG A 1 344 ? -34.066 12.906 -17.191 1.00 27.77 344 ARG A N 1
ATOM 2622 C CA . ARG A 1 344 ? -33.690 14.165 -16.530 1.00 27.77 344 ARG A CA 1
ATOM 2623 C C . ARG A 1 344 ? -34.866 14.699 -15.708 1.00 27.77 344 ARG A C 1
ATOM 2625 O O . ARG A 1 344 ? -35.953 14.803 -16.263 1.00 27.77 344 ARG A O 1
ATOM 2632 N N . LEU A 1 345 ? -34.624 15.195 -14.493 1.00 19.88 345 LEU A N 1
ATOM 2633 C CA . LEU A 1 345 ? -35.508 16.196 -13.887 1.00 19.88 345 LEU A CA 1
ATOM 2634 C C . LEU A 1 345 ? -34.750 17.145 -12.950 1.00 19.88 345 LEU A C 1
ATOM 2636 O O . LEU A 1 345 ? -34.505 16.885 -11.775 1.00 19.88 345 LEU A O 1
ATOM 2640 N N . ARG A 1 346 ? -34.396 18.294 -13.537 1.00 22.14 346 ARG A N 1
ATOM 2641 C CA . ARG A 1 346 ? -34.132 19.561 -12.856 1.00 22.14 346 ARG A CA 1
ATOM 2642 C C . ARG A 1 346 ? -35.403 19.985 -12.107 1.00 22.14 346 ARG A C 1
ATOM 2644 O O . ARG A 1 346 ? -36.163 20.769 -12.649 1.00 22.14 346 ARG A O 1
ATOM 2651 N N . GLU A 1 347 ? -35.638 19.455 -10.909 1.00 22.62 347 GLU A N 1
ATOM 2652 C CA . GLU A 1 347 ? -36.563 20.061 -9.928 1.00 22.62 347 GLU A CA 1
ATOM 2653 C C . GLU A 1 347 ? -36.448 19.501 -8.496 1.00 22.62 347 GLU A C 1
ATOM 2655 O O . GLU A 1 347 ? -37.348 19.677 -7.685 1.00 22.62 347 GLU A O 1
ATOM 2660 N N . PHE A 1 348 ? -35.306 18.907 -8.124 1.00 22.25 348 PHE A N 1
ATOM 2661 C CA . PHE A 1 348 ? -34.999 18.561 -6.723 1.00 22.25 348 PHE A CA 1
ATOM 2662 C C . PHE A 1 348 ? -33.782 19.328 -6.183 1.00 22.25 348 PHE A C 1
ATOM 2664 O O . PHE A 1 348 ? -32.972 18.830 -5.413 1.00 22.25 348 PHE A O 1
ATOM 2671 N N . LEU A 1 349 ? -33.652 20.584 -6.617 1.00 23.50 349 LEU A N 1
ATOM 2672 C CA . LEU A 1 349 ? -32.566 21.503 -6.266 1.00 23.50 349 LEU A CA 1
ATOM 2673 C C . LEU A 1 349 ? -32.903 22.423 -5.074 1.00 23.50 349 LEU A C 1
ATOM 2675 O O . LEU A 1 349 ? -32.439 23.561 -5.042 1.00 23.50 349 LEU A O 1
ATOM 2679 N N . LYS A 1 350 ? -33.707 21.988 -4.088 1.00 22.55 350 LYS A N 1
ATOM 2680 C CA . LYS A 1 350 ? -33.999 22.852 -2.921 1.00 22.55 350 LYS A CA 1
ATOM 2681 C C . LYS A 1 350 ? -33.962 22.252 -1.516 1.00 22.55 350 LYS A C 1
ATOM 2683 O O . LYS A 1 350 ? -33.971 23.054 -0.593 1.00 22.55 350 LYS A O 1
ATOM 2688 N N . GLN A 1 351 ? -33.833 20.944 -1.292 1.00 23.42 351 GLN A N 1
ATOM 2689 C CA . GLN A 1 351 ? -33.764 20.393 0.076 1.00 23.42 351 GLN A CA 1
ATOM 2690 C C . GLN A 1 351 ? -33.155 18.978 0.088 1.00 23.42 351 GLN A C 1
ATOM 2692 O O . GLN A 1 351 ? -33.863 18.005 -0.132 1.00 23.42 351 GLN A O 1
ATOM 2697 N N . SER A 1 352 ? -31.852 18.859 0.356 1.00 20.89 352 SER A N 1
ATOM 2698 C CA . SER A 1 352 ? -31.195 17.602 0.777 1.00 20.89 352 SER A CA 1
ATOM 2699 C C . SER A 1 352 ? -29.750 17.918 1.189 1.00 20.89 352 SER A C 1
ATOM 2701 O O . SER A 1 352 ? -28.864 18.043 0.353 1.00 20.89 352 SER A O 1
ATOM 2703 N N . GLN A 1 353 ? -29.526 18.374 2.423 1.00 23.14 353 GLN A N 1
ATOM 2704 C CA . GLN A 1 353 ? -28.930 17.549 3.485 1.00 23.14 353 GLN A CA 1
ATOM 2705 C C . GLN A 1 353 ? -27.755 16.678 3.001 1.00 23.14 353 GLN A C 1
ATOM 2707 O O . GLN A 1 353 ? -27.895 15.494 2.718 1.00 23.14 353 GLN A O 1
ATOM 2712 N N . LEU A 1 354 ? -26.579 17.311 2.953 1.00 22.41 354 LEU A N 1
ATOM 2713 C CA . LEU A 1 354 ? -25.262 16.677 2.924 1.00 22.41 354 LEU A CA 1
ATOM 2714 C C . LEU A 1 354 ? -25.084 15.805 4.175 1.00 22.41 354 LEU A C 1
ATOM 2716 O O . LEU A 1 354 ? -24.843 16.319 5.270 1.00 22.41 354 LEU A O 1
ATOM 2720 N N . ALA A 1 355 ? -25.203 14.488 4.026 1.00 23.64 355 ALA A N 1
ATOM 2721 C CA . ALA A 1 355 ? -25.018 13.549 5.124 1.00 23.64 355 ALA A CA 1
ATOM 2722 C C . ALA A 1 355 ? -24.386 12.230 4.655 1.00 23.64 355 ALA A C 1
ATOM 2724 O O . ALA A 1 355 ? -25.092 11.264 4.418 1.00 23.64 355 ALA A O 1
ATOM 2725 N N . SER A 1 356 ? -23.047 12.180 4.607 1.00 23.50 356 SER A N 1
ATOM 2726 C CA . SER A 1 356 ? -22.254 10.951 4.845 1.00 23.50 356 SER A CA 1
ATOM 2727 C C . SER A 1 356 ? -20.742 11.223 4.998 1.00 23.50 356 SER A C 1
ATOM 2729 O O . SER A 1 356 ? -19.905 10.510 4.473 1.00 23.50 356 SER A O 1
ATOM 2731 N N . LEU A 1 357 ? -20.356 12.272 5.732 1.00 25.81 357 LEU A N 1
ATOM 2732 C CA . LEU A 1 357 ? -19.012 12.377 6.323 1.00 25.81 357 LEU A CA 1
ATOM 2733 C C . LEU A 1 357 ? -18.832 11.349 7.453 1.00 25.81 357 LEU A C 1
ATOM 2735 O O . LEU A 1 357 ? -19.362 11.568 8.549 1.00 25.81 357 LEU A O 1
ATOM 2739 N N . THR A 1 358 ? -18.088 10.281 7.172 1.00 26.17 358 THR A N 1
ATOM 2740 C CA . THR A 1 358 ? -17.341 9.473 8.145 1.00 26.17 358 THR A CA 1
ATOM 2741 C C . THR A 1 358 ? -16.001 9.092 7.503 1.00 26.17 358 THR A C 1
ATOM 2743 O O . THR A 1 358 ? -15.964 8.319 6.556 1.00 26.17 358 THR A O 1
ATOM 2746 N N . VAL A 1 359 ? -14.921 9.689 8.031 1.00 27.91 359 VAL A N 1
ATOM 2747 C CA . VAL A 1 359 ? -13.520 9.717 7.540 1.00 27.91 359 VAL A CA 1
ATOM 2748 C C . VAL A 1 359 ? -13.252 10.693 6.376 1.00 27.91 359 VAL A C 1
ATOM 2750 O O . VAL A 1 359 ? -12.905 10.267 5.283 1.00 27.91 359 VAL A O 1
ATOM 2753 N N . ALA A 1 360 ? -13.390 12.010 6.595 1.00 27.81 360 ALA A N 1
ATOM 2754 C CA . ALA A 1 360 ? -12.799 13.025 5.697 1.00 27.81 360 ALA A CA 1
ATOM 2755 C C . ALA A 1 360 ? -12.698 14.428 6.337 1.00 27.81 360 ALA A C 1
ATOM 2757 O O . ALA A 1 360 ? -13.108 15.428 5.747 1.00 27.81 360 ALA A O 1
ATOM 2758 N N . GLU A 1 361 ? -12.142 14.524 7.542 1.00 28.62 361 GLU A N 1
ATOM 2759 C CA . GLU A 1 361 ? -11.566 15.785 8.021 1.00 28.62 361 GLU A CA 1
ATOM 2760 C C . GLU A 1 361 ? -10.061 15.556 8.133 1.00 28.62 361 GLU A C 1
ATOM 2762 O O . GLU A 1 361 ? -9.643 14.529 8.657 1.00 28.62 361 GLU A O 1
ATOM 2767 N N . GLN A 1 362 ? -9.285 16.454 7.521 1.00 35.31 362 GLN A N 1
ATOM 2768 C CA . GLN A 1 362 ? -7.832 16.404 7.349 1.00 35.31 362 GLN A CA 1
ATOM 2769 C C . GLN A 1 362 ? -7.140 15.839 8.587 1.00 35.31 362 GLN A C 1
ATOM 2771 O O . GLN A 1 362 ? -7.055 16.516 9.606 1.00 35.31 362 GLN A O 1
ATOM 2776 N N . ILE A 1 363 ? -6.650 14.607 8.513 1.00 32.62 363 ILE A N 1
ATOM 2777 C CA . ILE A 1 363 ? -5.710 14.116 9.505 1.00 32.62 363 ILE A CA 1
ATOM 2778 C C . ILE A 1 363 ? -4.571 13.432 8.757 1.00 32.62 363 ILE A C 1
ATOM 2780 O O . ILE A 1 363 ? -4.688 12.275 8.357 1.00 32.62 363 ILE A O 1
ATOM 2784 N N . MET A 1 364 ? -3.440 14.124 8.636 1.00 29.88 364 MET A N 1
ATOM 2785 C CA . MET A 1 364 ? -2.167 13.435 8.477 1.00 29.88 364 MET A CA 1
ATOM 2786 C C . MET A 1 364 ? -1.768 12.838 9.826 1.00 29.88 364 MET A C 1
ATOM 2788 O O . MET A 1 364 ? -1.365 13.568 10.727 1.00 29.88 364 MET A O 1
ATOM 2792 N N . THR A 1 365 ? -1.917 11.523 9.997 1.00 31.22 365 THR A N 1
ATOM 2793 C CA . THR A 1 365 ? -1.452 10.819 11.204 1.00 31.22 365 THR A CA 1
ATOM 2794 C C . THR A 1 365 ? -0.369 9.825 10.845 1.00 31.22 365 THR A C 1
ATOM 2796 O O . THR A 1 365 ? -0.589 8.936 10.027 1.00 31.22 365 THR A O 1
ATOM 2799 N N . ILE A 1 366 ? 0.788 9.945 11.493 1.00 32.69 366 ILE A N 1
ATOM 2800 C CA . ILE A 1 366 ? 1.866 8.962 11.351 1.00 32.69 366 ILE A CA 1
ATOM 2801 C C . ILE A 1 366 ? 1.572 7.746 12.212 1.00 32.69 366 ILE A C 1
ATOM 2803 O O . ILE A 1 366 ? 1.270 7.914 13.389 1.00 32.69 366 ILE A O 1
ATOM 2807 N N . TYR A 1 367 ? 1.787 6.539 11.700 1.00 41.53 367 TYR A N 1
ATOM 2808 C CA . TYR A 1 367 ? 2.014 5.374 12.554 1.00 41.53 367 TYR A CA 1
ATOM 2809 C C . TYR A 1 367 ? 3.508 5.213 12.807 1.00 41.53 367 TYR A C 1
ATOM 2811 O O . TYR A 1 367 ? 4.273 4.845 11.919 1.00 41.53 367 TYR A O 1
ATOM 2819 N N . THR A 1 368 ? 3.922 5.502 14.033 1.00 32.34 368 THR A N 1
ATOM 2820 C CA . THR A 1 368 ? 5.287 5.271 14.516 1.00 32.34 368 THR A CA 1
ATOM 2821 C C . THR A 1 368 ? 5.297 4.012 15.366 1.00 32.34 368 THR A C 1
ATOM 2823 O O . THR A 1 368 ? 4.381 3.800 16.153 1.00 32.34 368 THR A O 1
ATOM 2826 N N . GLY A 1 369 ? 6.295 3.147 15.220 1.00 34.56 369 GLY A N 1
ATOM 2827 C CA . GLY A 1 369 ? 6.373 1.945 16.049 1.00 34.56 369 GLY A CA 1
ATOM 2828 C C . GLY A 1 369 ? 7.625 1.124 15.803 1.00 34.56 369 GLY A C 1
ATOM 2829 O O . GLY A 1 369 ? 8.251 1.216 14.745 1.00 34.56 369 GLY A O 1
ATOM 2830 N N . THR A 1 370 ? 7.963 0.291 16.777 1.00 33.59 370 THR A N 1
ATOM 2831 C CA . THR A 1 370 ? 9.241 -0.424 16.829 1.00 33.59 370 THR A CA 1
ATOM 2832 C C . THR A 1 370 ? 9.233 -1.705 16.012 1.00 33.59 370 THR A C 1
ATOM 2834 O O . THR A 1 370 ? 8.182 -2.341 15.879 1.00 33.59 370 THR A O 1
ATOM 2837 N N . ASN A 1 371 ? 10.411 -2.078 15.510 1.00 39.94 371 ASN A N 1
ATOM 2838 C CA . ASN A 1 371 ? 10.774 -3.468 15.247 1.00 39.94 371 ASN A CA 1
ATOM 2839 C C . ASN A 1 371 ? 11.800 -3.851 16.331 1.00 39.94 371 ASN A C 1
ATOM 2841 O O . ASN A 1 371 ? 12.800 -3.157 16.509 1.00 39.94 371 ASN A O 1
ATOM 2845 N N . GLY A 1 372 ? 11.505 -4.868 17.141 1.00 26.34 372 GLY A N 1
ATOM 2846 C CA . GLY A 1 372 ? 12.419 -5.353 18.176 1.00 26.34 372 GLY A CA 1
ATOM 2847 C C . GLY A 1 372 ? 13.482 -6.267 17.567 1.00 26.34 372 GLY A C 1
ATOM 2848 O O . GLY A 1 372 ? 13.163 -7.106 16.728 1.00 26.34 372 GLY A O 1
ATOM 2849 N N . TYR A 1 373 ? 14.735 -6.115 17.997 1.00 27.59 373 TYR A N 1
ATOM 2850 C CA . TYR A 1 373 ? 15.802 -7.085 17.747 1.00 27.59 373 TYR A CA 1
ATOM 2851 C C . TYR A 1 373 ? 16.184 -7.739 19.077 1.00 27.59 373 TYR A C 1
ATOM 2853 O O . TYR A 1 373 ? 16.709 -7.078 19.970 1.00 27.59 373 TYR A O 1
ATOM 2861 N N . LEU A 1 374 ? 15.924 -9.038 19.195 1.00 24.73 374 LEU A N 1
ATOM 2862 C CA . LEU A 1 374 ? 16.488 -9.920 20.216 1.00 24.73 374 LEU A CA 1
ATOM 2863 C C . LEU A 1 374 ? 17.070 -11.120 19.464 1.00 24.73 374 LEU A C 1
ATOM 2865 O O . LEU A 1 374 ? 16.340 -11.796 18.746 1.00 24.73 374 LEU A O 1
ATOM 2869 N N . ASP A 1 375 ? 18.388 -11.309 19.566 1.00 26.81 375 ASP A N 1
ATOM 2870 C CA . ASP A 1 375 ? 19.160 -12.449 19.050 1.00 26.81 375 ASP A CA 1
ATOM 2871 C C . ASP A 1 375 ? 18.688 -13.027 17.703 1.00 26.81 375 ASP A C 1
ATOM 2873 O O . ASP A 1 375 ? 18.093 -14.099 17.621 1.00 26.81 375 ASP A O 1
ATOM 2877 N N . SER A 1 376 ? 19.045 -12.352 16.604 1.00 26.80 376 SER A N 1
ATOM 2878 C CA . SER A 1 376 ? 19.018 -12.899 15.229 1.00 26.80 376 SER A CA 1
ATOM 2879 C C . SER A 1 376 ? 17.673 -13.441 14.698 1.00 26.80 376 SER A C 1
ATOM 2881 O O . SER A 1 376 ? 17.646 -14.067 13.641 1.00 26.80 376 SER A O 1
ATOM 2883 N N . LEU A 1 377 ? 16.551 -13.143 15.359 1.00 23.41 377 LEU A N 1
ATOM 2884 C CA . LEU A 1 377 ? 15.190 -13.429 14.895 1.00 23.41 377 LEU A CA 1
ATOM 2885 C C . LEU A 1 377 ? 14.381 -12.120 14.876 1.00 23.41 377 LEU A C 1
ATOM 2887 O O . LEU A 1 377 ? 14.362 -11.385 15.861 1.00 23.41 377 LEU A O 1
ATOM 2891 N N . GLU A 1 378 ? 13.717 -11.809 13.754 1.00 29.44 378 GLU A N 1
ATOM 2892 C CA . GLU A 1 378 ? 12.762 -10.691 13.647 1.00 29.44 378 GLU A CA 1
ATOM 2893 C C . GLU A 1 378 ? 11.594 -10.923 14.623 1.00 29.44 378 GLU A C 1
ATOM 2895 O O . GLU A 1 378 ? 10.616 -11.598 14.303 1.00 29.44 378 GLU A O 1
ATOM 2900 N N . VAL A 1 379 ? 11.678 -10.364 15.830 1.00 29.64 379 VAL A N 1
ATOM 2901 C CA . VAL A 1 379 ? 10.591 -10.383 16.813 1.00 29.64 379 VAL A CA 1
ATOM 2902 C C . VAL A 1 379 ? 10.167 -8.944 17.074 1.00 29.64 379 VAL A C 1
ATOM 2904 O O . VAL A 1 379 ? 10.671 -8.268 17.966 1.00 29.64 379 VAL A O 1
ATOM 2907 N N . GLY A 1 380 ? 9.210 -8.453 16.285 1.00 42.16 380 GLY A N 1
ATOM 2908 C CA . GLY A 1 380 ? 8.578 -7.170 16.585 1.00 42.16 380 GLY A CA 1
ATOM 2909 C C . GLY A 1 380 ? 7.751 -6.577 15.457 1.00 42.16 380 GLY A C 1
ATOM 2910 O O . GLY A 1 380 ? 8.090 -5.519 14.949 1.00 42.16 380 GLY A O 1
ATOM 2911 N N . GLN A 1 381 ? 6.633 -7.202 15.093 1.00 59.00 381 GLN A N 1
ATOM 2912 C CA . GLN A 1 381 ? 5.594 -6.507 14.332 1.00 59.00 381 GLN A CA 1
ATOM 2913 C C . GLN A 1 381 ? 4.663 -5.787 15.317 1.00 59.00 381 GLN A C 1
ATOM 2915 O O . GLN A 1 381 ? 3.774 -6.393 15.904 1.00 59.00 381 GLN A O 1
ATOM 2920 N N . THR A 1 382 ? 4.837 -4.475 15.499 1.00 58.72 382 THR A N 1
ATOM 2921 C CA . THR A 1 382 ? 3.966 -3.630 16.353 1.00 58.72 382 THR A CA 1
ATOM 2922 C C . THR A 1 382 ? 2.545 -3.425 15.796 1.00 58.72 382 THR A C 1
ATOM 2924 O O . THR A 1 382 ? 1.752 -2.688 16.379 1.00 58.72 382 THR A O 1
ATOM 2927 N N . GLY A 1 383 ? 2.194 -4.079 14.681 1.00 69.25 383 GLY A N 1
ATOM 2928 C CA . GLY A 1 383 ? 0.861 -4.029 14.071 1.00 69.25 383 GLY A CA 1
ATOM 2929 C C . GLY A 1 383 ? 0.593 -2.804 13.188 1.00 69.25 383 GLY A C 1
ATOM 2930 O O . GLY A 1 383 ? -0.562 -2.559 12.860 1.00 69.25 383 GLY A O 1
ATOM 2931 N N . LYS A 1 384 ? 1.623 -2.041 12.788 1.00 78.25 384 LYS A N 1
ATOM 2932 C CA . LYS A 1 384 ? 1.500 -0.815 11.964 1.00 78.25 384 LYS A CA 1
ATOM 2933 C C . LYS A 1 384 ? 0.688 -1.058 10.681 1.00 78.25 384 LYS A C 1
ATOM 2935 O O . LYS A 1 384 ? -0.367 -0.455 10.490 1.00 78.25 384 LYS A O 1
ATOM 2940 N N . THR A 1 385 ? 1.127 -2.017 9.867 1.00 80.31 385 THR A N 1
ATOM 2941 C CA . THR A 1 385 ? 0.462 -2.420 8.618 1.00 80.31 385 THR A CA 1
ATOM 2942 C C . THR A 1 385 ? -0.939 -2.986 8.854 1.00 80.31 385 THR A C 1
ATOM 2944 O O . THR A 1 385 ? -1.838 -2.763 8.048 1.00 80.31 385 THR A O 1
ATOM 2947 N N . ALA A 1 386 ? -1.173 -3.662 9.984 1.00 78.56 386 ALA A N 1
ATOM 2948 C CA . ALA A 1 386 ? -2.499 -4.172 10.330 1.00 78.56 386 ALA A CA 1
ATOM 2949 C C . ALA A 1 386 ? -3.497 -3.030 10.576 1.00 78.56 386 ALA A C 1
ATOM 2951 O O . ALA A 1 386 ? -4.605 -3.071 10.052 1.00 78.56 386 ALA A O 1
ATOM 2952 N N . VAL A 1 387 ? -3.092 -1.973 11.291 1.00 74.25 387 VAL A N 1
ATOM 2953 C CA . VAL A 1 387 ? -3.956 -0.798 11.496 1.00 74.25 387 VAL A CA 1
ATOM 2954 C C . VAL A 1 387 ? -4.224 -0.068 10.176 1.00 74.25 387 VAL A C 1
ATOM 2956 O O . VAL A 1 387 ? -5.355 0.341 9.913 1.00 74.25 387 VAL A O 1
ATOM 2959 N N . ALA A 1 388 ? -3.208 0.062 9.322 1.00 80.50 388 ALA A N 1
ATOM 2960 C CA . ALA A 1 388 ? -3.362 0.618 7.981 1.00 80.50 388 ALA A CA 1
ATOM 2961 C C . ALA A 1 388 ? -4.354 -0.188 7.123 1.00 80.50 388 ALA A C 1
ATOM 2963 O O . ALA A 1 388 ? -5.280 0.380 6.544 1.00 80.50 388 ALA A O 1
ATOM 2964 N N . THR A 1 389 ? -4.206 -1.513 7.099 1.00 84.44 389 THR A N 1
ATOM 2965 C CA . THR A 1 389 ? -5.090 -2.425 6.359 1.00 84.44 389 THR A CA 1
ATOM 2966 C C . THR A 1 389 ? -6.521 -2.330 6.880 1.00 84.44 389 THR A C 1
ATOM 2968 O O . THR A 1 389 ? -7.444 -2.120 6.098 1.00 84.44 389 THR A O 1
ATOM 2971 N N . ASP A 1 390 ? -6.719 -2.377 8.200 1.00 80.38 390 ASP A N 1
ATOM 2972 C CA . ASP A 1 390 ? -8.042 -2.246 8.820 1.00 80.38 390 ASP A CA 1
ATOM 2973 C C . ASP A 1 390 ? -8.688 -0.884 8.522 1.00 80.38 390 ASP A C 1
ATOM 2975 O O . ASP A 1 390 ? -9.908 -0.798 8.367 1.00 80.38 390 ASP A O 1
ATOM 2979 N N . THR A 1 391 ? -7.883 0.173 8.368 1.00 78.44 391 THR A N 1
ATOM 2980 C CA . THR A 1 391 ? -8.376 1.485 7.934 1.00 78.44 391 THR A CA 1
ATOM 2981 C C . THR A 1 391 ? -8.916 1.424 6.507 1.00 78.44 391 THR A C 1
ATOM 2983 O O . THR A 1 391 ? -10.012 1.920 6.273 1.00 78.44 391 THR A O 1
ATOM 2986 N N . ILE A 1 392 ? -8.216 0.769 5.571 1.00 83.94 392 ILE A N 1
ATOM 2987 C CA . ILE A 1 392 ? -8.703 0.560 4.194 1.00 83.94 392 ILE A CA 1
ATOM 2988 C C . ILE A 1 392 ? -9.999 -0.262 4.193 1.00 83.94 392 ILE A C 1
ATOM 2990 O O . ILE A 1 392 ? -10.960 0.103 3.513 1.00 83.94 392 ILE A O 1
ATOM 2994 N N . LEU A 1 393 ? -10.065 -1.341 4.981 1.00 85.19 393 LEU A N 1
ATOM 2995 C CA . LEU A 1 393 ? -11.267 -2.177 5.097 1.00 85.19 393 LEU A CA 1
ATOM 2996 C C . LEU A 1 393 ? -12.481 -1.377 5.593 1.00 85.19 393 LEU A C 1
ATOM 2998 O O . LEU A 1 393 ? -13.603 -1.590 5.139 1.00 85.19 393 LEU A O 1
ATOM 3002 N N . ASN A 1 394 ? -12.263 -0.421 6.497 1.00 80.56 394 ASN A N 1
ATOM 3003 C CA . ASN A 1 394 ? -13.325 0.421 7.041 1.00 80.56 394 ASN A CA 1
ATOM 3004 C C . ASN A 1 394 ? -13.867 1.464 6.037 1.00 80.56 394 ASN A C 1
ATOM 3006 O O . ASN A 1 394 ? -14.897 2.086 6.299 1.00 80.56 394 ASN A O 1
ATOM 3010 N N . GLN A 1 395 ? -13.217 1.639 4.880 1.00 81.06 395 GLN A N 1
ATOM 3011 C CA . GLN A 1 395 ? -13.686 2.539 3.821 1.00 81.06 395 GLN A CA 1
ATOM 3012 C C . GLN A 1 395 ? -14.750 1.917 2.905 1.00 81.06 395 GLN A C 1
ATOM 3014 O O . GLN A 1 395 ? -15.314 2.627 2.065 1.00 81.06 395 GLN A O 1
ATOM 3019 N N . GLN A 1 396 ? -15.089 0.634 3.084 1.00 82.69 396 GLN A N 1
ATOM 3020 C CA . GLN A 1 396 ? -16.185 -0.011 2.360 1.00 82.69 396 GLN A CA 1
ATOM 3021 C C . GLN A 1 396 ? -17.482 0.804 2.520 1.00 82.69 396 GLN A C 1
ATOM 3023 O O . GLN A 1 396 ? -17.950 1.064 3.629 1.00 82.69 396 GLN A O 1
ATOM 3028 N N . GLY A 1 397 ? -18.072 1.226 1.399 1.00 78.75 397 GLY A N 1
ATOM 3029 C CA . GLY A 1 397 ? -19.309 2.017 1.394 1.00 78.75 397 GLY A CA 1
ATOM 3030 C C . GLY A 1 397 ? -19.157 3.492 1.802 1.00 78.75 397 GLY A C 1
ATOM 3031 O O . GLY A 1 397 ? -20.157 4.202 1.824 1.00 78.75 397 GLY A O 1
ATOM 3032 N N . GLN A 1 398 ? -17.939 3.982 2.075 1.00 76.81 398 GLN A N 1
ATOM 3033 C CA . GLN A 1 398 ? -17.677 5.394 2.416 1.00 76.81 398 GLN A CA 1
ATOM 3034 C C . GLN A 1 398 ? -17.381 6.278 1.191 1.00 76.81 398 GLN A C 1
ATOM 3036 O O . GLN A 1 398 ? -17.152 7.475 1.336 1.00 76.81 398 GLN A O 1
ATOM 3041 N N . ASN A 1 399 ? -17.381 5.708 -0.021 1.00 87.31 399 ASN A N 1
ATOM 3042 C CA . ASN A 1 399 ? -17.035 6.406 -1.267 1.00 87.31 399 ASN A CA 1
ATOM 3043 C C . ASN A 1 399 ? -15.635 7.065 -1.236 1.00 87.31 399 ASN A C 1
ATOM 3045 O O . ASN A 1 399 ? -15.430 8.153 -1.780 1.00 87.31 399 ASN A O 1
ATOM 3049 N N . VAL A 1 400 ? -14.671 6.393 -0.600 1.00 84.06 400 VAL A N 1
ATOM 3050 C CA . VAL A 1 400 ? -13.263 6.805 -0.542 1.00 84.06 400 VAL A CA 1
ATOM 3051 C C . VAL A 1 400 ? -12.429 5.852 -1.392 1.00 84.06 400 VAL A C 1
ATOM 3053 O O . VAL A 1 400 ? -12.576 4.639 -1.275 1.00 84.06 400 VAL A O 1
ATOM 3056 N N . ILE A 1 401 ? -11.559 6.397 -2.241 1.00 92.19 401 ILE A N 1
ATOM 3057 C CA . ILE A 1 401 ? -10.574 5.616 -2.998 1.00 92.19 401 ILE A CA 1
ATOM 3058 C C . ILE A 1 401 ? -9.315 5.443 -2.151 1.00 92.19 401 ILE A C 1
ATOM 3060 O O . ILE A 1 401 ? -8.786 6.415 -1.615 1.00 92.19 401 ILE A O 1
ATOM 3064 N N . CYS A 1 402 ? -8.811 4.224 -2.041 1.00 93.62 402 CYS A N 1
ATOM 3065 C CA . CYS A 1 402 ? -7.630 3.916 -1.250 1.00 93.62 402 CYS A CA 1
ATOM 3066 C C . CYS A 1 402 ? -6.402 3.705 -2.145 1.00 93.62 402 CYS A C 1
ATOM 3068 O O . CYS A 1 402 ? -6.487 3.130 -3.226 1.00 93.62 402 CYS A O 1
ATOM 3070 N N . VAL A 1 403 ? -5.239 4.153 -1.683 1.00 96.69 403 VAL A N 1
ATOM 3071 C CA . VAL A 1 403 ? -3.938 3.889 -2.300 1.00 96.69 403 VAL A CA 1
ATOM 3072 C C . VAL A 1 403 ? -3.006 3.361 -1.216 1.00 96.69 403 VAL A C 1
ATOM 3074 O O . VAL A 1 403 ? -2.739 4.053 -0.237 1.00 96.69 403 VAL A O 1
ATOM 3077 N N . TYR A 1 404 ? -2.515 2.139 -1.371 1.00 97.75 404 TYR A N 1
ATOM 3078 C CA . TYR A 1 404 ? -1.553 1.530 -0.459 1.00 97.75 404 TYR A CA 1
ATOM 3079 C C . TYR A 1 404 ? -0.187 1.462 -1.139 1.00 97.75 404 TYR A C 1
ATOM 3081 O O . TYR A 1 404 ? -0.029 0.774 -2.143 1.00 97.75 404 TYR A O 1
ATOM 3089 N N . VAL A 1 405 ? 0.790 2.204 -0.622 1.00 97.69 405 VAL A N 1
ATOM 3090 C CA . VAL A 1 405 ? 2.145 2.276 -1.176 1.00 97.69 405 VAL A CA 1
ATOM 3091 C C . VAL A 1 405 ? 3.088 1.449 -0.309 1.00 97.69 405 VAL A C 1
ATOM 3093 O O . VAL A 1 405 ? 3.418 1.865 0.798 1.00 97.69 405 VAL A O 1
ATOM 3096 N N . ALA A 1 406 ? 3.546 0.309 -0.815 1.00 96.31 406 ALA A N 1
ATOM 3097 C CA . ALA A 1 406 ? 4.573 -0.517 -0.196 1.00 96.31 406 ALA A CA 1
ATOM 3098 C C . ALA A 1 406 ? 5.963 -0.132 -0.726 1.00 96.31 406 ALA A C 1
ATOM 3100 O O . ALA A 1 406 ? 6.207 -0.172 -1.930 1.00 96.31 406 ALA A O 1
ATOM 3101 N N . ILE A 1 407 ? 6.865 0.245 0.179 1.00 96.12 407 ILE A N 1
ATOM 3102 C CA . ILE A 1 407 ? 8.194 0.788 -0.114 1.00 96.12 407 ILE A CA 1
ATOM 3103 C C . ILE A 1 407 ? 9.226 -0.090 0.583 1.00 96.12 407 ILE A C 1
ATOM 3105 O O . ILE A 1 407 ? 9.267 -0.126 1.811 1.00 96.12 407 ILE A O 1
ATOM 3109 N N . GLY A 1 408 ? 10.048 -0.807 -0.180 1.00 91.06 408 GLY A N 1
ATOM 3110 C CA . GLY A 1 408 ? 11.097 -1.677 0.355 1.00 91.06 408 GLY A CA 1
ATOM 3111 C C . GLY A 1 408 ? 10.563 -2.806 1.250 1.00 91.06 408 GLY A C 1
ATOM 3112 O O . GLY A 1 408 ? 11.278 -3.303 2.119 1.00 91.06 408 GLY A O 1
ATOM 3113 N N . GLN A 1 409 ? 9.291 -3.182 1.095 1.00 88.38 409 GLN A N 1
ATOM 3114 C CA . GLN A 1 409 ? 8.680 -4.268 1.863 1.00 88.38 409 GLN A CA 1
ATOM 3115 C C . GLN A 1 409 ? 9.037 -5.627 1.254 1.00 88.38 409 GLN A C 1
ATOM 3117 O O . GLN A 1 409 ? 9.360 -5.734 0.068 1.00 88.38 409 GLN A O 1
ATOM 3122 N N . LYS A 1 410 ? 8.952 -6.689 2.061 1.00 84.69 410 LYS A N 1
ATOM 3123 C CA . LYS A 1 410 ? 9.061 -8.065 1.554 1.00 84.69 410 LYS A CA 1
ATOM 3124 C C . LYS A 1 410 ? 7.885 -8.341 0.617 1.00 84.69 410 LYS A C 1
ATOM 3126 O O . LYS A 1 410 ? 6.748 -8.030 0.975 1.00 84.69 410 LYS A O 1
ATOM 3131 N N . ALA A 1 411 ? 8.150 -8.946 -0.541 1.00 77.69 411 ALA A N 1
ATOM 3132 C CA . ALA A 1 411 ? 7.118 -9.262 -1.530 1.00 77.69 411 ALA A CA 1
ATOM 3133 C C . ALA A 1 411 ? 5.968 -10.074 -0.910 1.00 77.69 411 ALA A C 1
ATOM 3135 O O . ALA A 1 411 ? 4.809 -9.699 -1.054 1.00 77.69 411 ALA A O 1
ATOM 3136 N N . SER A 1 412 ? 6.299 -11.093 -0.110 1.00 75.88 412 SER A N 1
ATOM 3137 C CA . SER A 1 412 ? 5.333 -11.920 0.625 1.00 75.88 412 SER A CA 1
ATOM 3138 C C . SER A 1 412 ? 4.442 -11.127 1.588 1.00 75.88 412 SER A C 1
ATOM 3140 O O . SER A 1 412 ? 3.248 -11.388 1.677 1.00 75.88 412 SER A O 1
ATOM 3142 N N . SER A 1 413 ? 4.977 -10.115 2.278 1.00 79.88 413 SER A N 1
ATOM 3143 C CA . SER A 1 413 ? 4.175 -9.256 3.160 1.00 79.88 413 SER A CA 1
ATOM 3144 C C . SER A 1 413 ? 3.191 -8.388 2.374 1.00 79.88 413 SER A C 1
ATOM 3146 O O . SER A 1 413 ? 2.052 -8.201 2.800 1.00 79.88 413 SER A O 1
ATOM 3148 N N . VAL A 1 414 ? 3.618 -7.842 1.231 1.00 82.81 414 VAL A N 1
ATOM 3149 C CA . VAL A 1 414 ? 2.743 -7.047 0.353 1.00 82.81 414 VAL A CA 1
ATOM 3150 C C . VAL A 1 414 ? 1.631 -7.921 -0.213 1.00 82.81 414 VAL A C 1
ATOM 3152 O O . VAL A 1 414 ? 0.469 -7.519 -0.212 1.00 82.81 414 VAL A O 1
ATOM 3155 N N . ALA A 1 415 ? 1.984 -9.125 -0.645 1.00 75.56 415 ALA A N 1
ATOM 3156 C CA . ALA A 1 415 ? 1.066 -10.100 -1.203 1.00 75.56 415 ALA A CA 1
ATOM 3157 C C . ALA A 1 415 ? -0.003 -10.515 -0.160 1.00 75.56 415 ALA A C 1
ATOM 3159 O O . ALA A 1 415 ? -1.204 -10.413 -0.427 1.00 75.56 415 ALA A O 1
ATOM 3160 N N . GLN A 1 416 ? 0.393 -10.744 1.099 1.00 78.38 416 GLN A N 1
ATOM 3161 C CA . GLN A 1 416 ? -0.538 -11.005 2.203 1.00 78.38 416 GLN A CA 1
ATOM 3162 C C . GLN A 1 416 ? -1.529 -9.847 2.447 1.00 78.38 416 GLN A C 1
ATOM 3164 O O . GLN A 1 416 ? -2.715 -10.080 2.720 1.00 78.38 416 GLN A O 1
ATOM 3169 N N . VAL A 1 417 ? -1.073 -8.591 2.342 1.00 84.88 417 VAL A N 1
ATOM 3170 C CA . VAL A 1 417 ? -1.950 -7.408 2.433 1.00 84.88 417 VAL A CA 1
ATOM 3171 C C . VAL A 1 417 ? -2.932 -7.381 1.262 1.00 84.88 417 VAL A C 1
ATOM 3173 O O . VAL A 1 417 ? -4.133 -7.238 1.489 1.00 84.88 417 VAL A O 1
ATOM 3176 N N . VAL A 1 418 ? -2.458 -7.580 0.027 1.00 85.75 418 VAL A N 1
ATOM 3177 C CA . VAL A 1 418 ? -3.307 -7.645 -1.178 1.00 85.75 418 VAL A CA 1
ATOM 3178 C C . VAL A 1 418 ? -4.366 -8.738 -1.037 1.00 85.75 418 VAL A C 1
ATOM 3180 O O . VAL A 1 418 ? -5.546 -8.479 -1.274 1.00 85.75 418 VAL A O 1
ATOM 3183 N N . THR A 1 419 ? -3.975 -9.926 -0.579 1.00 81.25 419 THR A N 1
ATOM 3184 C CA . THR A 1 419 ? -4.876 -11.057 -0.335 1.00 81.25 419 THR A CA 1
ATOM 3185 C C . THR A 1 419 ? -5.948 -10.697 0.692 1.00 81.25 419 THR A C 1
ATOM 3187 O O . THR A 1 419 ? -7.137 -10.869 0.424 1.00 81.25 419 THR A O 1
ATOM 3190 N N . THR A 1 420 ? -5.563 -10.092 1.820 1.00 81.88 420 THR A N 1
ATOM 3191 C CA . THR A 1 420 ? -6.509 -9.641 2.857 1.00 81.88 420 THR A CA 1
ATOM 3192 C C . THR A 1 420 ? -7.502 -8.610 2.313 1.00 81.88 420 THR A C 1
ATOM 3194 O O . THR A 1 420 ? -8.705 -8.697 2.570 1.00 81.88 420 THR A O 1
ATOM 3197 N N . LEU A 1 421 ? -7.020 -7.636 1.535 1.00 85.38 421 LEU A N 1
ATOM 3198 C CA . LEU A 1 421 ? -7.874 -6.634 0.898 1.00 85.38 421 LEU A CA 1
ATOM 3199 C C . LEU A 1 421 ? -8.817 -7.276 -0.126 1.00 85.38 421 LEU A C 1
ATOM 3201 O O . LEU A 1 421 ? -9.982 -6.892 -0.210 1.00 85.38 421 LEU A O 1
ATOM 3205 N N . GLN A 1 422 ? -8.351 -8.264 -0.888 1.00 84.56 422 GLN A N 1
ATOM 3206 C CA . GLN A 1 422 ? -9.151 -8.931 -1.911 1.00 84.56 422 GLN A CA 1
ATOM 3207 C C . GLN A 1 422 ? -10.241 -9.818 -1.298 1.00 84.56 422 GLN A C 1
ATOM 3209 O O . GLN A 1 422 ? -11.394 -9.726 -1.712 1.00 84.56 422 GLN A O 1
ATOM 3214 N N . GLU A 1 423 ? -9.915 -10.620 -0.280 1.00 83.06 423 GLU A N 1
ATOM 3215 C CA . GLU A 1 423 ? -10.873 -11.477 0.439 1.00 83.06 423 GLU A CA 1
ATOM 3216 C C . GLU A 1 423 ? -12.016 -10.682 1.077 1.00 83.06 423 GLU A C 1
ATOM 3218 O O . GLU A 1 423 ? -13.140 -11.169 1.199 1.00 83.06 423 GLU A O 1
ATOM 3223 N N . ARG A 1 424 ? -11.733 -9.444 1.485 1.00 82.56 424 ARG A N 1
ATOM 3224 C CA . ARG A 1 424 ? -12.705 -8.545 2.112 1.00 82.56 424 ARG A CA 1
ATOM 3225 C C . ARG A 1 424 ? -13.392 -7.597 1.124 1.00 82.56 424 ARG A C 1
ATOM 3227 O O . ARG A 1 424 ? -14.160 -6.751 1.567 1.00 82.56 424 ARG A O 1
ATOM 3234 N N . GLY A 1 425 ? -13.133 -7.724 -0.182 1.00 85.88 425 GLY A N 1
ATOM 3235 C CA . GLY A 1 425 ? -13.721 -6.872 -1.226 1.00 85.88 425 GLY A CA 1
ATOM 3236 C C . GLY A 1 425 ? -13.151 -5.449 -1.295 1.00 85.88 425 GLY A C 1
ATOM 3237 O O . GLY A 1 425 ? -13.617 -4.633 -2.083 1.00 85.88 425 GLY A O 1
ATOM 3238 N N . ALA A 1 426 ? -12.108 -5.145 -0.522 1.00 86.81 426 ALA A N 1
ATOM 3239 C CA . ALA A 1 426 ? -11.509 -3.818 -0.458 1.00 86.81 426 ALA A CA 1
ATOM 3240 C C . ALA A 1 426 ? -10.628 -3.471 -1.668 1.00 86.81 426 ALA A C 1
ATOM 3242 O O . ALA A 1 426 ? -10.377 -2.294 -1.935 1.00 86.81 426 ALA A O 1
ATOM 3243 N N . MET A 1 427 ? -10.181 -4.472 -2.438 1.00 90.19 427 MET A N 1
ATOM 3244 C CA . MET A 1 427 ? -9.446 -4.221 -3.683 1.00 90.19 427 MET A CA 1
ATOM 3245 C C . MET A 1 427 ? -10.284 -3.456 -4.719 1.00 90.19 427 MET A C 1
ATOM 3247 O O . MET A 1 427 ? -9.707 -2.720 -5.505 1.00 90.19 427 MET A O 1
ATOM 3251 N N . GLU A 1 428 ? -11.620 -3.526 -4.701 1.00 88.88 428 GLU A N 1
ATOM 3252 C CA . GLU A 1 428 ? -12.475 -2.820 -5.678 1.00 88.88 428 GLU A CA 1
ATOM 3253 C C . GLU A 1 428 ? -12.258 -1.297 -5.705 1.00 88.88 428 GLU A C 1
ATOM 3255 O O . GLU A 1 428 ? -12.412 -0.659 -6.745 1.00 88.88 428 GLU A O 1
ATOM 3260 N N . TYR A 1 429 ? -11.875 -0.713 -4.570 1.00 89.44 429 TYR A N 1
ATOM 3261 C CA . TYR A 1 429 ? -11.612 0.719 -4.423 1.00 89.44 429 TYR A CA 1
ATOM 3262 C C . TYR A 1 429 ? -10.170 1.020 -4.000 1.00 89.44 429 TYR A C 1
ATOM 3264 O O . TYR A 1 429 ? -9.877 2.162 -3.645 1.00 89.44 429 TYR A O 1
ATOM 3272 N N . THR A 1 430 ? -9.271 0.030 -4.040 1.00 94.62 430 THR A N 1
ATOM 3273 C CA . THR A 1 430 ? -7.874 0.189 -3.616 1.00 94.62 430 THR A CA 1
ATOM 3274 C C . THR A 1 430 ? -6.907 0.007 -4.781 1.00 94.62 430 THR A C 1
ATOM 3276 O O . THR A 1 430 ? -7.042 -0.917 -5.579 1.00 94.62 430 THR A O 1
ATOM 3279 N N . ILE A 1 431 ? -5.906 0.881 -4.866 1.00 95.81 431 ILE A N 1
ATOM 3280 C CA . ILE A 1 431 ? -4.734 0.735 -5.736 1.00 95.81 431 ILE A CA 1
ATOM 3281 C C . ILE A 1 431 ? -3.548 0.369 -4.855 1.00 95.81 431 ILE A C 1
ATOM 3283 O O . ILE A 1 431 ? -3.319 1.027 -3.840 1.00 95.81 431 ILE A O 1
ATOM 3287 N N . VAL A 1 432 ? -2.771 -0.638 -5.240 1.00 97.31 432 VAL A N 1
ATOM 3288 C CA . VAL A 1 432 ? -1.532 -0.983 -4.539 1.00 97.31 432 VAL A CA 1
ATOM 3289 C C . VAL A 1 432 ? -0.343 -0.579 -5.400 1.00 97.31 432 VAL A C 1
ATOM 3291 O O . VAL A 1 432 ? -0.204 -1.056 -6.520 1.00 97.31 432 VAL A O 1
ATOM 3294 N N . VAL A 1 433 ? 0.510 0.305 -4.888 1.00 97.12 433 VAL A N 1
ATOM 3295 C CA . VAL A 1 433 ? 1.805 0.639 -5.497 1.00 97.12 433 VAL A CA 1
ATOM 3296 C C . VAL A 1 433 ? 2.868 -0.118 -4.719 1.00 97.12 433 VAL A C 1
ATOM 3298 O O . VAL A 1 433 ? 3.017 0.123 -3.526 1.00 97.12 433 VAL A O 1
ATOM 3301 N N . ALA A 1 434 ? 3.586 -1.035 -5.352 1.00 94.88 434 ALA A N 1
ATOM 3302 C CA . ALA A 1 434 ? 4.527 -1.906 -4.667 1.00 94.88 434 ALA A CA 1
ATOM 3303 C C . ALA A 1 434 ? 5.917 -1.847 -5.297 1.00 94.88 434 ALA A C 1
ATOM 3305 O O . ALA A 1 434 ? 6.103 -2.185 -6.462 1.00 94.88 434 ALA A O 1
ATOM 3306 N N . GLU A 1 435 ? 6.884 -1.449 -4.475 1.00 94.19 435 GLU A N 1
ATOM 3307 C CA . GLU A 1 435 ? 8.316 -1.571 -4.726 1.00 94.19 435 GLU A CA 1
ATOM 3308 C C . GLU A 1 435 ? 8.923 -2.372 -3.582 1.00 94.19 435 GLU A C 1
ATOM 3310 O O . GLU A 1 435 ? 8.876 -1.960 -2.418 1.00 94.19 435 GLU A O 1
ATOM 3315 N N . THR A 1 436 ? 9.441 -3.553 -3.899 1.00 88.81 436 THR A N 1
ATOM 3316 C CA . THR A 1 436 ? 9.960 -4.492 -2.902 1.00 88.81 436 THR A CA 1
ATOM 3317 C C . THR A 1 436 ? 11.391 -4.140 -2.510 1.00 88.81 436 THR A C 1
ATOM 3319 O O . THR A 1 436 ? 12.031 -3.283 -3.121 1.00 88.81 436 THR A O 1
ATOM 3322 N N . ALA A 1 437 ? 11.914 -4.799 -1.476 1.00 84.50 437 ALA A N 1
ATOM 3323 C CA . ALA A 1 437 ? 13.299 -4.610 -1.036 1.00 84.50 437 ALA A CA 1
ATOM 3324 C C . ALA A 1 437 ? 14.341 -4.883 -2.142 1.00 84.50 437 ALA A C 1
ATOM 3326 O O . ALA A 1 437 ? 15.393 -4.246 -2.140 1.00 84.50 437 ALA A O 1
ATOM 3327 N N . ASP A 1 438 ? 14.028 -5.772 -3.089 1.00 83.88 438 ASP A N 1
ATOM 3328 C CA . ASP A 1 438 ? 14.910 -6.131 -4.209 1.00 83.88 438 ASP A CA 1
ATOM 3329 C C . ASP A 1 438 ? 14.894 -5.094 -5.340 1.00 83.88 438 ASP A C 1
ATOM 3331 O O . ASP A 1 438 ? 15.752 -5.109 -6.219 1.00 83.88 438 ASP A O 1
ATOM 3335 N N . SER A 1 439 ? 13.920 -4.180 -5.331 1.00 86.25 439 SER A N 1
ATOM 3336 C CA . SER A 1 439 ? 13.780 -3.166 -6.375 1.00 86.25 439 SER A CA 1
ATOM 3337 C C . SER A 1 439 ? 14.857 -2.079 -6.234 1.00 86.25 439 SER A C 1
ATOM 3339 O O . SER A 1 439 ? 15.219 -1.729 -5.104 1.00 86.25 439 SER A O 1
ATOM 3341 N N . PRO A 1 440 ? 15.342 -1.470 -7.336 1.00 87.56 440 PRO A N 1
ATOM 3342 C CA . PRO A 1 440 ? 16.318 -0.385 -7.277 1.00 87.56 440 PRO A CA 1
ATOM 3343 C C . PRO A 1 440 ? 15.895 0.753 -6.339 1.00 87.56 440 PRO A C 1
ATOM 3345 O O . PRO A 1 440 ? 14.725 1.150 -6.304 1.00 87.56 440 PRO A O 1
ATOM 3348 N N . ALA A 1 441 ? 16.864 1.350 -5.635 1.00 90.00 441 ALA A N 1
ATOM 3349 C CA . ALA A 1 441 ? 16.621 2.448 -4.690 1.00 90.00 441 ALA A CA 1
ATOM 3350 C C . ALA A 1 441 ? 15.843 3.614 -5.330 1.00 90.00 441 ALA A C 1
ATOM 3352 O O . ALA A 1 441 ? 15.020 4.257 -4.681 1.00 90.00 441 ALA A O 1
ATOM 3353 N N . THR A 1 442 ? 16.049 3.846 -6.625 1.00 87.88 442 THR A N 1
ATOM 3354 C CA . THR A 1 442 ? 15.312 4.824 -7.430 1.00 87.88 442 THR A CA 1
ATOM 3355 C C . THR A 1 442 ? 13.809 4.597 -7.410 1.00 87.88 442 THR A C 1
ATOM 3357 O O . THR A 1 442 ? 13.048 5.544 -7.216 1.00 87.88 442 THR A O 1
ATOM 3360 N N . LEU A 1 443 ? 13.370 3.352 -7.612 1.00 90.25 443 LEU A N 1
ATOM 3361 C CA . LEU A 1 443 ? 11.953 3.021 -7.667 1.00 90.25 443 LEU A CA 1
ATOM 3362 C C . LEU A 1 443 ? 11.335 3.098 -6.270 1.00 90.25 443 LEU A C 1
ATOM 3364 O O . LEU A 1 443 ? 10.293 3.731 -6.106 1.00 90.25 443 LEU A O 1
ATOM 3368 N N . GLN A 1 444 ? 12.038 2.605 -5.244 1.00 93.69 444 GLN A N 1
ATOM 3369 C CA . GLN A 1 444 ? 11.622 2.762 -3.844 1.00 93.69 444 GLN A CA 1
ATOM 3370 C C . GLN A 1 444 ? 11.459 4.245 -3.452 1.00 93.69 444 GLN A C 1
ATOM 3372 O O . GLN A 1 444 ? 10.489 4.626 -2.797 1.00 93.69 444 GLN A O 1
ATOM 3377 N N . TYR A 1 445 ? 12.372 5.115 -3.897 1.00 93.31 445 TYR A N 1
ATOM 3378 C CA . TYR A 1 445 ? 12.284 6.565 -3.702 1.00 93.31 445 TYR A CA 1
ATOM 3379 C C . TYR A 1 445 ? 11.063 7.191 -4.406 1.00 93.31 445 TYR A C 1
ATOM 3381 O O . TYR A 1 445 ? 10.456 8.121 -3.861 1.00 93.31 445 TYR A O 1
ATOM 3389 N N . LEU A 1 446 ? 10.676 6.684 -5.583 1.00 91.62 446 LEU A N 1
ATOM 3390 C CA . LEU A 1 446 ? 9.583 7.218 -6.407 1.00 91.62 446 LEU A CA 1
ATOM 3391 C C . LEU A 1 446 ? 8.198 6.654 -6.092 1.00 91.62 446 LEU A C 1
ATOM 3393 O O . LEU A 1 446 ? 7.204 7.331 -6.375 1.00 91.62 446 LEU A O 1
ATOM 3397 N N . ALA A 1 447 ? 8.099 5.463 -5.503 1.00 95.50 447 ALA A N 1
ATOM 3398 C CA . ALA A 1 447 ? 6.819 4.823 -5.200 1.00 95.50 447 ALA A CA 1
ATOM 3399 C C . ALA A 1 447 ? 5.842 5.751 -4.447 1.00 95.50 447 ALA A C 1
ATOM 3401 O O . ALA A 1 447 ? 4.681 5.846 -4.856 1.00 95.50 447 ALA A O 1
ATOM 3402 N N . PRO A 1 448 ? 6.271 6.544 -3.441 1.00 97.19 448 PRO A N 1
ATOM 3403 C CA . PRO A 1 448 ? 5.364 7.462 -2.751 1.00 97.19 448 PRO A CA 1
ATOM 3404 C C . PRO A 1 448 ? 4.863 8.600 -3.637 1.00 97.19 448 PRO A C 1
ATOM 3406 O O . PRO A 1 448 ? 3.693 8.968 -3.564 1.00 97.19 448 PRO A O 1
ATOM 3409 N N . TYR A 1 449 ? 5.710 9.131 -4.523 1.00 94.62 449 TYR A N 1
ATOM 3410 C CA . TYR A 1 449 ? 5.296 10.166 -5.474 1.00 94.62 449 TYR A CA 1
ATOM 3411 C C . TYR A 1 449 ? 4.299 9.632 -6.504 1.00 94.62 449 TYR A C 1
ATOM 3413 O O . TYR A 1 449 ? 3.383 10.363 -6.886 1.00 94.62 449 TYR A O 1
ATOM 3421 N N . THR A 1 450 ? 4.451 8.362 -6.884 1.00 93.50 450 THR A N 1
ATOM 3422 C CA . THR A 1 450 ? 3.538 7.609 -7.757 1.00 93.50 450 THR A CA 1
ATOM 3423 C C . THR A 1 450 ? 2.179 7.427 -7.109 1.00 93.50 450 THR A C 1
ATOM 3425 O O . THR A 1 450 ? 1.166 7.819 -7.687 1.00 93.50 450 THR A O 1
ATOM 3428 N N . GLY A 1 451 ? 2.152 6.916 -5.876 1.00 95.62 451 GLY A N 1
ATOM 3429 C CA . GLY A 1 451 ? 0.916 6.784 -5.111 1.00 95.62 451 GLY A CA 1
ATOM 3430 C C . GLY A 1 451 ? 0.217 8.128 -4.918 1.00 95.62 451 GLY A C 1
ATOM 3431 O O . GLY A 1 451 ? -0.990 8.229 -5.122 1.00 95.62 451 GLY A O 1
ATOM 3432 N N . ALA A 1 452 ? 0.973 9.183 -4.604 1.00 93.00 452 ALA A N 1
ATOM 3433 C CA . ALA A 1 452 ? 0.423 10.524 -4.451 1.00 93.00 452 ALA A CA 1
ATOM 3434 C C . ALA A 1 452 ? -0.174 11.069 -5.759 1.00 93.00 452 ALA A C 1
ATOM 3436 O O . ALA A 1 452 ? -1.262 11.630 -5.728 1.00 93.00 452 ALA A O 1
ATOM 3437 N N . ALA A 1 453 ? 0.472 10.855 -6.912 1.00 91.50 453 ALA A N 1
ATOM 3438 C CA . ALA A 1 453 ? -0.076 11.264 -8.209 1.00 91.50 453 ALA A CA 1
ATOM 3439 C C . ALA A 1 453 ? -1.379 10.515 -8.551 1.00 91.50 453 ALA A C 1
ATOM 3441 O O . ALA A 1 453 ? -2.339 11.118 -9.032 1.00 91.50 453 ALA A O 1
ATOM 3442 N N . LEU A 1 454 ? -1.438 9.212 -8.253 1.00 92.38 454 LEU A N 1
ATOM 3443 C CA . LEU A 1 454 ? -2.657 8.414 -8.399 1.00 92.38 454 LEU A CA 1
ATOM 3444 C C . LEU A 1 454 ? -3.772 8.921 -7.476 1.00 92.38 454 LEU A C 1
ATOM 3446 O O . LEU A 1 454 ? -4.909 9.057 -7.916 1.00 92.38 454 LEU A O 1
ATOM 3450 N N . ALA A 1 455 ? -3.461 9.252 -6.222 1.00 91.88 455 ALA A N 1
ATOM 3451 C CA . ALA A 1 455 ? -4.431 9.807 -5.280 1.00 91.88 455 ALA A CA 1
ATOM 3452 C C . ALA A 1 455 ? -4.926 11.203 -5.706 1.00 91.88 455 ALA A C 1
ATOM 3454 O O . ALA A 1 455 ? -6.128 11.469 -5.668 1.00 91.88 455 ALA A O 1
ATOM 3455 N N . GLU A 1 456 ? -4.031 12.082 -6.157 1.00 89.56 456 GLU A N 1
ATOM 3456 C CA . GLU A 1 456 ? -4.372 13.423 -6.642 1.00 89.56 456 GLU A CA 1
ATOM 3457 C C . GLU A 1 456 ? -5.301 13.389 -7.855 1.00 89.56 456 GLU A C 1
ATOM 3459 O O . GLU A 1 456 ? -6.209 14.213 -7.949 1.00 89.56 456 GLU A O 1
ATOM 3464 N N . TYR A 1 457 ? -5.131 12.417 -8.758 1.00 91.69 457 TYR A N 1
ATOM 3465 C CA . TYR A 1 457 ? -6.026 12.239 -9.903 1.00 91.69 457 TYR A CA 1
ATOM 3466 C C . TYR A 1 457 ? -7.496 12.125 -9.476 1.00 91.69 457 TYR A C 1
ATOM 3468 O O . TYR A 1 457 ? -8.366 12.759 -10.073 1.00 91.69 457 TYR A O 1
ATOM 3476 N N . PHE A 1 458 ? -7.780 11.351 -8.425 1.00 88.69 458 PHE A N 1
ATOM 3477 C CA . PHE A 1 458 ? -9.133 11.232 -7.882 1.00 88.69 458 PHE A CA 1
ATOM 3478 C C . PHE A 1 458 ? -9.511 12.448 -7.026 1.00 88.69 458 PHE A C 1
ATOM 3480 O O . PHE A 1 458 ? -10.649 12.908 -7.109 1.00 88.69 458 PHE A O 1
ATOM 3487 N N . MET A 1 459 ? -8.571 13.008 -6.256 1.00 87.94 459 MET A N 1
ATOM 3488 C CA . MET A 1 459 ? -8.795 14.215 -5.448 1.00 87.94 459 MET A CA 1
ATOM 3489 C C . MET A 1 459 ? -9.282 15.391 -6.307 1.00 87.94 459 MET A C 1
ATOM 3491 O O . MET A 1 459 ? -10.292 16.011 -5.989 1.00 87.94 459 MET A O 1
ATOM 3495 N N . TYR A 1 460 ? -8.620 15.667 -7.434 1.00 86.44 460 TYR A N 1
ATOM 3496 C CA . TYR A 1 460 ? -9.016 16.731 -8.365 1.00 86.44 460 TYR A CA 1
ATOM 3497 C C . TYR A 1 460 ? -10.270 16.401 -9.189 1.00 86.44 460 TYR A C 1
ATOM 3499 O O . TYR A 1 460 ? -10.787 17.262 -9.896 1.00 86.44 460 TYR A O 1
ATOM 3507 N N . ARG A 1 461 ? -10.787 15.173 -9.084 1.00 87.31 461 ARG A N 1
ATOM 3508 C CA . ARG A 1 461 ? -12.077 14.737 -9.639 1.00 87.31 461 ARG A CA 1
ATOM 3509 C C . ARG A 1 461 ? -13.166 14.658 -8.570 1.00 87.31 461 ARG A C 1
ATOM 3511 O O . ARG A 1 461 ? -14.067 13.829 -8.665 1.00 87.31 461 ARG A O 1
ATOM 3518 N N . GLU A 1 462 ? -13.066 15.508 -7.549 1.00 89.81 462 GLU A N 1
ATOM 3519 C CA . GLU A 1 462 ? -14.079 15.662 -6.495 1.00 89.81 462 GLU A CA 1
ATOM 3520 C C . GLU A 1 462 ? -14.267 14.401 -5.629 1.00 89.81 462 GLU A C 1
ATOM 3522 O O . GLU A 1 462 ? -15.262 14.259 -4.918 1.00 89.81 462 GLU A O 1
ATOM 3527 N N . ARG A 1 463 ? -13.318 13.455 -5.668 1.00 88.50 463 ARG A N 1
ATOM 3528 C CA . ARG A 1 463 ? -13.357 12.247 -4.836 1.00 88.50 463 ARG A CA 1
ATOM 3529 C C . ARG A 1 463 ? -12.565 12.448 -3.552 1.00 88.50 463 ARG A C 1
ATOM 3531 O O . ARG A 1 463 ? -11.635 13.250 -3.463 1.00 88.50 463 ARG A O 1
ATOM 3538 N N . HIS A 1 464 ? -12.920 11.652 -2.555 1.00 89.00 464 HIS A N 1
ATOM 3539 C CA . HIS A 1 464 ? -12.134 11.503 -1.343 1.00 89.00 464 HIS A CA 1
ATOM 3540 C C . HIS A 1 464 ? -11.161 10.340 -1.527 1.00 89.00 464 HIS A C 1
ATOM 3542 O O . HIS A 1 464 ? -11.556 9.264 -1.981 1.00 89.00 464 HIS A O 1
ATOM 3548 N N . THR A 1 465 ? -9.898 10.548 -1.176 1.00 87.94 465 THR A N 1
ATOM 3549 C CA . THR A 1 465 ? -8.851 9.537 -1.210 1.00 87.94 465 THR A CA 1
ATOM 3550 C C . THR A 1 465 ? -8.186 9.361 0.145 1.00 87.94 465 THR A C 1
ATOM 3552 O O . THR A 1 465 ? -8.080 10.289 0.952 1.00 87.94 465 THR A O 1
ATOM 3555 N N . LEU A 1 466 ? -7.732 8.137 0.378 1.00 90.19 466 LEU A N 1
ATOM 3556 C CA . LEU A 1 466 ? -6.892 7.737 1.492 1.00 90.19 466 LEU A CA 1
ATOM 3557 C C . LEU A 1 466 ? -5.614 7.133 0.915 1.00 90.19 466 LEU A C 1
ATOM 3559 O O . LEU A 1 466 ? -5.692 6.162 0.171 1.00 90.19 466 LEU A O 1
ATOM 3563 N N . ILE A 1 467 ? -4.453 7.671 1.270 1.00 93.88 467 ILE A N 1
ATOM 3564 C CA . ILE A 1 467 ? -3.156 7.112 0.899 1.00 93.88 467 ILE A CA 1
ATOM 3565 C C . ILE A 1 467 ? -2.400 6.626 2.131 1.00 93.88 467 ILE A C 1
ATOM 3567 O O . ILE A 1 467 ? -2.352 7.309 3.153 1.00 93.88 467 ILE A O 1
ATOM 3571 N N . ILE A 1 468 ? -1.789 5.453 2.027 1.00 91.94 468 ILE A N 1
ATOM 3572 C CA . ILE A 1 468 ? -0.942 4.851 3.056 1.00 91.94 468 ILE A CA 1
ATOM 3573 C C . ILE A 1 468 ? 0.459 4.676 2.483 1.00 91.94 468 ILE A C 1
ATOM 3575 O O . ILE A 1 468 ? 0.598 4.182 1.367 1.00 91.94 468 ILE A O 1
ATOM 3579 N N . TYR A 1 469 ? 1.485 5.052 3.247 1.00 94.81 469 TYR A N 1
ATOM 3580 C CA . TYR A 1 469 ? 2.886 4.853 2.866 1.00 94.81 469 TYR A CA 1
ATOM 3581 C C . TYR A 1 469 ? 3.570 3.893 3.845 1.00 94.81 469 TYR A C 1
ATOM 3583 O O . TYR A 1 469 ? 3.822 4.284 4.982 1.00 94.81 469 TYR A O 1
ATOM 3591 N N . ASP A 1 470 ? 3.878 2.669 3.413 1.00 91.88 470 ASP A N 1
ATOM 3592 C CA . ASP A 1 470 ? 4.479 1.585 4.205 1.00 91.88 470 ASP A CA 1
ATOM 3593 C C . ASP A 1 470 ? 5.860 1.173 3.642 1.00 91.88 470 ASP A C 1
ATOM 3595 O O . ASP A 1 470 ? 5.965 0.272 2.819 1.00 91.88 470 ASP A O 1
ATOM 3599 N N . ASP A 1 471 ? 6.977 1.792 4.018 1.00 87.44 471 ASP A N 1
ATOM 3600 C CA . ASP A 1 471 ? 7.103 2.880 4.989 1.00 87.44 471 ASP A CA 1
ATOM 3601 C C . ASP A 1 471 ? 8.037 4.000 4.488 1.00 87.44 471 ASP A C 1
ATOM 3603 O O . ASP A 1 471 ? 8.885 3.815 3.610 1.00 87.44 471 ASP A O 1
ATOM 3607 N N . LEU A 1 472 ? 7.875 5.206 5.039 1.00 91.94 472 LEU A N 1
ATOM 3608 C CA . LEU A 1 472 ? 8.667 6.371 4.629 1.00 91.94 472 LEU A CA 1
ATOM 3609 C C . LEU A 1 472 ? 10.111 6.332 5.145 1.00 91.94 472 LEU A C 1
ATOM 3611 O O . LEU A 1 472 ? 10.976 7.004 4.582 1.00 91.94 472 LEU A O 1
ATOM 3615 N N . SER A 1 473 ? 10.405 5.537 6.176 1.00 92.25 473 SER A N 1
ATOM 3616 C CA . SER A 1 473 ? 11.783 5.309 6.628 1.00 92.25 473 SER A CA 1
ATOM 3617 C C . SER A 1 473 ? 12.614 4.598 5.558 1.00 92.25 473 SER A C 1
ATOM 3619 O O . SER A 1 473 ? 13.753 4.998 5.315 1.00 92.25 473 SER A O 1
ATOM 3621 N N . LYS A 1 474 ? 12.043 3.611 4.863 1.00 94.56 474 LYS A N 1
ATOM 3622 C CA . LYS A 1 474 ? 12.662 2.915 3.731 1.00 94.56 474 LYS A CA 1
ATOM 3623 C C . LYS A 1 474 ? 12.810 3.841 2.524 1.00 94.56 474 LYS A C 1
ATOM 3625 O O . LYS A 1 474 ? 13.871 3.850 1.904 1.00 94.56 474 LYS A O 1
ATOM 3630 N N . GLN A 1 475 ? 11.845 4.735 2.273 1.00 96.12 475 GLN A N 1
ATOM 3631 C CA . GLN A 1 475 ? 12.021 5.801 1.271 1.00 96.12 475 GLN A CA 1
ATOM 3632 C C . GLN A 1 475 ? 13.226 6.702 1.602 1.00 96.12 475 GLN A C 1
ATOM 3634 O O . GLN A 1 475 ? 14.032 7.015 0.724 1.00 96.12 475 GLN A O 1
ATOM 3639 N N . ALA A 1 476 ? 13.377 7.116 2.866 1.00 95.00 476 ALA A N 1
ATOM 3640 C CA . ALA A 1 476 ? 14.503 7.943 3.294 1.00 95.00 476 ALA A CA 1
ATOM 3641 C C . ALA A 1 476 ? 15.843 7.208 3.131 1.00 95.00 476 ALA A C 1
ATOM 3643 O O . ALA A 1 476 ? 16.831 7.812 2.709 1.00 95.00 476 ALA A O 1
ATOM 3644 N N . GLN A 1 477 ? 15.888 5.910 3.447 1.00 95.12 477 GLN A N 1
ATOM 3645 C CA . GLN A 1 477 ? 17.076 5.071 3.261 1.00 95.12 477 GLN A CA 1
ATOM 3646 C C . GLN A 1 477 ? 17.446 4.927 1.780 1.00 95.12 477 GLN A C 1
ATOM 3648 O O . GLN A 1 477 ? 18.618 5.096 1.438 1.00 95.12 477 GLN A O 1
ATOM 3653 N N . ALA A 1 478 ? 16.462 4.706 0.906 1.00 94.06 478 ALA A N 1
ATOM 3654 C CA . ALA A 1 478 ? 16.659 4.668 -0.539 1.00 94.06 478 ALA A CA 1
ATOM 3655 C C . ALA A 1 478 ? 17.196 6.010 -1.067 1.00 94.06 478 ALA A C 1
ATOM 3657 O O . ALA A 1 478 ? 18.191 6.051 -1.794 1.00 94.06 478 ALA A O 1
ATOM 3658 N N . TYR A 1 479 ? 16.625 7.133 -0.613 1.00 94.56 479 TYR A N 1
ATOM 3659 C CA . TYR A 1 479 ? 17.112 8.465 -0.979 1.00 94.56 479 TYR A CA 1
ATOM 3660 C C . TYR A 1 479 ? 18.534 8.737 -0.468 1.00 94.56 479 TYR A C 1
ATOM 3662 O O . TYR A 1 479 ? 19.357 9.324 -1.173 1.00 94.56 479 TYR A O 1
ATOM 3670 N N . ARG A 1 480 ? 18.865 8.262 0.738 1.00 95.19 480 ARG A N 1
ATOM 3671 C CA . ARG A 1 480 ? 20.224 8.317 1.286 1.00 95.19 480 ARG A CA 1
ATOM 3672 C C . ARG A 1 480 ? 21.213 7.552 0.412 1.00 95.19 480 ARG A C 1
ATOM 3674 O O . ARG A 1 480 ? 22.266 8.096 0.093 1.00 95.19 480 ARG A O 1
ATOM 3681 N N . GLN A 1 481 ? 20.875 6.327 0.010 1.00 92.94 481 GLN A N 1
ATOM 3682 C CA . GLN A 1 481 ? 21.708 5.516 -0.878 1.00 92.94 481 GLN A CA 1
ATOM 3683 C C . GLN A 1 481 ? 21.951 6.238 -2.207 1.00 92.94 481 GLN A C 1
ATOM 3685 O O . GLN A 1 481 ? 23.104 6.438 -2.585 1.00 92.94 481 GLN A O 1
ATOM 3690 N N . MET A 1 482 ? 20.888 6.720 -2.858 1.00 90.62 482 MET A N 1
ATOM 3691 C CA . MET A 1 482 ? 20.992 7.503 -4.095 1.00 90.62 482 MET A CA 1
ATOM 3692 C C . MET A 1 482 ? 21.900 8.724 -3.919 1.00 90.62 482 MET A C 1
ATOM 3694 O O . MET A 1 482 ? 22.789 8.972 -4.729 1.00 90.62 482 MET A O 1
ATOM 3698 N N . SER A 1 483 ? 21.714 9.480 -2.837 1.00 91.19 483 SER A N 1
ATOM 3699 C CA . SER A 1 483 ? 22.492 10.685 -2.557 1.00 91.19 483 SER A CA 1
ATOM 3700 C C . SER A 1 483 ? 23.985 10.401 -2.358 1.00 91.19 483 SER A C 1
ATOM 3702 O O . SER A 1 483 ? 24.826 11.154 -2.853 1.00 91.19 483 SER A O 1
ATOM 3704 N N . LEU A 1 484 ? 24.327 9.321 -1.650 1.00 91.56 484 LEU A N 1
ATOM 3705 C CA . LEU A 1 484 ? 25.715 8.912 -1.422 1.00 91.56 484 LEU A CA 1
ATOM 3706 C C . LEU A 1 484 ? 26.387 8.440 -2.715 1.00 91.56 484 LEU A C 1
ATOM 3708 O O . LEU A 1 484 ? 27.529 8.814 -2.980 1.00 91.56 484 LEU A O 1
ATOM 3712 N N . LEU A 1 485 ? 25.669 7.687 -3.549 1.00 89.25 485 LEU A N 1
ATOM 3713 C CA . LEU A 1 485 ? 26.159 7.235 -4.854 1.00 89.25 485 LEU A CA 1
ATOM 3714 C C . LEU A 1 485 ? 26.341 8.412 -5.832 1.00 89.25 485 LEU A C 1
ATOM 3716 O O . LEU A 1 485 ? 27.329 8.472 -6.565 1.00 89.25 485 LEU A O 1
ATOM 3720 N N . LEU A 1 486 ? 25.467 9.423 -5.757 1.00 86.25 486 LEU A N 1
ATOM 3721 C CA . LEU A 1 486 ? 25.635 10.715 -6.437 1.00 86.25 486 LEU A CA 1
ATOM 3722 C C . LEU A 1 486 ? 26.758 11.580 -5.842 1.00 86.25 486 LEU A C 1
ATOM 3724 O O . LEU A 1 486 ? 27.015 12.673 -6.346 1.00 86.25 486 LEU A O 1
ATOM 3728 N N . ARG A 1 487 ? 27.430 11.114 -4.780 1.00 88.00 487 ARG A N 1
ATOM 3729 C CA . ARG A 1 487 ? 28.496 11.820 -4.054 1.00 88.00 487 ARG A CA 1
ATOM 3730 C C . ARG A 1 487 ? 28.068 13.184 -3.509 1.00 88.00 487 ARG A C 1
ATOM 3732 O O . ARG A 1 487 ? 28.890 14.092 -3.384 1.00 88.00 487 ARG A O 1
ATOM 3739 N N . ARG A 1 488 ? 26.789 13.338 -3.163 1.00 88.75 488 ARG A N 1
ATOM 3740 C CA . ARG A 1 488 ? 26.315 14.530 -2.454 1.00 88.75 488 ARG A CA 1
ATOM 3741 C C . ARG A 1 488 ? 26.815 14.493 -1.001 1.00 88.75 488 ARG A C 1
ATOM 3743 O O . ARG A 1 488 ? 26.830 13.417 -0.399 1.00 88.75 488 ARG A O 1
ATOM 3750 N N . PRO A 1 489 ? 27.196 15.640 -0.413 1.00 92.88 489 PRO A N 1
ATOM 3751 C CA . PRO A 1 489 ? 27.616 15.698 0.983 1.00 92.88 489 PRO A CA 1
ATOM 3752 C C . PRO A 1 489 ? 26.520 15.183 1.935 1.00 92.88 489 PRO A C 1
ATOM 3754 O O . PRO A 1 489 ? 25.392 15.683 1.883 1.00 92.88 489 PRO A O 1
ATOM 3757 N N . PRO A 1 490 ? 26.821 14.205 2.808 1.00 95.50 490 PRO A N 1
ATOM 3758 C CA . PRO A 1 490 ? 25.867 13.714 3.792 1.00 95.50 490 PRO A CA 1
ATOM 3759 C C . PRO A 1 490 ? 25.782 14.624 5.027 1.00 95.50 490 PRO A C 1
ATOM 3761 O O . PRO A 1 490 ? 26.718 15.348 5.360 1.00 95.50 490 PRO A O 1
ATOM 3764 N N . GLY A 1 491 ? 24.658 14.539 5.736 1.00 93.56 491 GLY A N 1
ATOM 3765 C CA . GLY A 1 491 ? 24.400 15.165 7.030 1.00 93.56 491 GLY A CA 1
ATOM 3766 C C . GLY A 1 491 ? 24.260 14.139 8.162 1.00 93.56 491 GLY A C 1
ATOM 3767 O O . GLY A 1 491 ? 24.987 13.145 8.229 1.00 93.56 491 GLY A O 1
ATOM 3768 N N . ARG A 1 492 ? 23.317 14.383 9.082 1.00 91.56 492 ARG A N 1
ATOM 3769 C CA . ARG A 1 492 ? 23.054 13.510 10.242 1.00 91.56 492 ARG A CA 1
ATOM 3770 C C . ARG A 1 492 ? 22.639 12.107 9.784 1.00 91.56 492 ARG A C 1
ATOM 3772 O O . ARG A 1 492 ? 21.832 11.971 8.871 1.00 91.56 492 ARG A O 1
ATOM 3779 N N . GLU A 1 493 ? 23.202 11.071 10.414 1.00 90.56 493 GLU A N 1
ATOM 3780 C CA . GLU A 1 493 ? 22.950 9.651 10.074 1.00 90.56 493 GLU A CA 1
ATOM 3781 C C . GLU A 1 493 ? 23.180 9.321 8.578 1.00 90.56 493 GLU A C 1
ATOM 3783 O O . GLU A 1 493 ? 22.578 8.406 8.008 1.00 90.56 493 GLU A O 1
ATOM 3788 N N . ALA A 1 494 ? 24.075 10.087 7.946 1.00 94.88 494 ALA A N 1
ATOM 3789 C CA . ALA A 1 494 ? 24.414 10.058 6.529 1.00 94.88 494 ALA A CA 1
ATOM 3790 C C . ALA A 1 494 ? 23.290 10.444 5.546 1.00 94.88 494 ALA A C 1
ATOM 3792 O O . ALA A 1 494 ? 23.496 10.347 4.339 1.00 94.88 494 ALA A O 1
ATOM 3793 N N . TYR A 1 495 ? 22.129 10.914 6.015 1.00 94.75 495 TYR A N 1
ATOM 3794 C CA . TYR A 1 495 ? 21.071 11.422 5.134 1.00 94.75 495 TYR A CA 1
ATOM 3795 C C . TYR A 1 495 ? 21.470 12.751 4.482 1.00 94.75 495 TYR A C 1
ATOM 3797 O O . TYR A 1 495 ? 22.177 13.543 5.108 1.00 94.75 495 TYR A O 1
ATOM 3805 N N . PRO A 1 496 ? 21.008 13.046 3.257 1.00 93.19 496 PRO A N 1
ATOM 3806 C CA . PRO A 1 496 ? 21.221 14.358 2.656 1.00 93.19 496 PRO A CA 1
ATOM 3807 C C . PRO A 1 496 ? 20.466 15.460 3.405 1.00 93.19 496 PRO A C 1
ATOM 3809 O O . PRO A 1 496 ? 19.442 15.213 4.045 1.00 93.19 496 PRO A O 1
ATOM 3812 N N . GLY A 1 497 ? 20.953 16.700 3.296 1.00 91.00 497 GLY A N 1
ATOM 3813 C CA . GLY A 1 497 ? 20.369 17.852 3.994 1.00 91.00 497 GLY A CA 1
ATOM 3814 C C . GLY A 1 497 ? 18.921 18.176 3.599 1.00 91.00 497 GLY A C 1
ATOM 3815 O O . GLY A 1 497 ? 18.205 18.810 4.367 1.00 91.00 497 GLY A O 1
ATOM 3816 N N . ASP A 1 498 ? 18.468 17.712 2.435 1.00 92.56 498 ASP A N 1
ATOM 3817 C CA . ASP A 1 498 ? 17.121 17.919 1.900 1.00 92.56 498 ASP A CA 1
ATOM 3818 C C . ASP A 1 498 ? 16.163 16.738 2.159 1.00 92.56 498 ASP A C 1
ATOM 3820 O O . ASP A 1 498 ? 15.040 16.741 1.657 1.00 92.56 498 ASP A O 1
ATOM 3824 N N . VAL A 1 499 ? 16.531 15.755 2.995 1.00 93.25 499 VAL A N 1
ATOM 3825 C CA . VAL A 1 499 ? 15.621 14.650 3.373 1.00 93.25 499 VAL A CA 1
ATOM 3826 C C . VAL A 1 499 ? 14.363 15.138 4.107 1.00 93.25 499 VAL A C 1
ATOM 3828 O O . VAL A 1 499 ? 13.309 14.515 4.036 1.00 93.25 499 VAL A O 1
ATOM 3831 N N . PHE A 1 500 ? 14.433 16.282 4.791 1.00 93.19 500 PHE A N 1
ATOM 3832 C CA . PHE A 1 500 ? 13.235 16.921 5.338 1.00 93.19 500 PHE A CA 1
ATOM 3833 C C . PHE A 1 500 ? 12.303 17.392 4.212 1.00 93.19 500 PHE A C 1
ATOM 3835 O O . PHE A 1 500 ? 11.105 17.113 4.231 1.00 93.19 500 PHE A O 1
ATOM 3842 N N . TYR A 1 501 ? 12.874 18.055 3.201 1.00 92.38 501 TYR A N 1
ATOM 3843 C CA . TYR A 1 501 ? 12.137 18.554 2.043 1.00 92.38 501 TYR A CA 1
ATOM 3844 C C . TYR A 1 501 ? 11.527 17.420 1.209 1.00 92.38 501 TYR A C 1
ATOM 3846 O O . TYR A 1 501 ? 10.427 17.568 0.682 1.00 92.38 501 TYR A O 1
ATOM 3854 N N . LEU A 1 502 ? 12.199 16.265 1.142 1.00 91.94 502 LEU A N 1
ATOM 3855 C CA . LEU A 1 502 ? 11.678 15.042 0.529 1.00 91.94 502 LEU A CA 1
ATOM 3856 C C . LEU A 1 502 ? 10.286 14.679 1.062 1.00 91.94 502 LEU A C 1
ATOM 3858 O O . LEU A 1 502 ? 9.359 14.455 0.278 1.00 91.94 502 LEU A O 1
ATOM 3862 N N . HIS A 1 503 ? 10.153 14.602 2.386 1.00 91.88 503 HIS A N 1
ATOM 3863 C CA . HIS A 1 503 ? 8.904 14.203 3.021 1.00 91.88 503 HIS A CA 1
ATOM 3864 C C . HIS A 1 503 ? 7.906 15.354 3.095 1.00 91.88 503 HIS A C 1
ATOM 3866 O O . HIS A 1 503 ? 6.720 15.106 2.904 1.00 91.88 503 HIS A O 1
ATOM 3872 N N . SER A 1 504 ? 8.346 16.602 3.295 1.00 89.50 504 SER A N 1
ATOM 3873 C CA . SER A 1 504 ? 7.413 17.733 3.341 1.00 89.50 504 SER A CA 1
ATOM 3874 C C . SER A 1 504 ? 6.741 17.955 1.988 1.00 89.50 504 SER A C 1
ATOM 3876 O O . SER A 1 504 ? 5.519 17.982 1.921 1.00 89.50 504 SER A O 1
ATOM 3878 N N . ARG A 1 505 ? 7.496 17.967 0.880 1.00 90.06 505 ARG A N 1
ATOM 3879 C CA . ARG A 1 505 ? 6.909 18.097 -0.467 1.00 90.06 505 ARG A CA 1
ATOM 3880 C C . ARG A 1 505 ? 6.007 16.918 -0.855 1.00 90.06 505 ARG A C 1
ATOM 3882 O O . ARG A 1 505 ? 5.199 17.051 -1.764 1.00 90.06 505 ARG A O 1
ATOM 3889 N N . LEU A 1 506 ? 6.193 15.747 -0.238 1.00 90.38 506 LEU A N 1
ATOM 3890 C CA . LEU A 1 506 ? 5.338 14.579 -0.455 1.00 90.38 506 LEU A CA 1
ATOM 3891 C C . LEU A 1 506 ? 4.036 14.702 0.343 1.00 90.38 506 LEU A C 1
ATOM 3893 O O . LEU A 1 506 ? 2.962 14.489 -0.207 1.00 90.38 506 LEU A O 1
ATOM 3897 N N . LEU A 1 507 ? 4.144 15.008 1.634 1.00 85.62 507 LEU A N 1
ATOM 3898 C CA . LEU A 1 507 ? 3.024 14.995 2.569 1.00 85.62 507 LEU A CA 1
ATOM 3899 C C . LEU A 1 507 ? 2.123 16.227 2.417 1.00 85.62 507 LEU A C 1
ATOM 3901 O O . LEU A 1 507 ? 0.911 16.082 2.486 1.00 85.62 507 LEU A O 1
ATOM 3905 N N . GLU A 1 508 ? 2.672 17.395 2.079 1.00 85.88 508 GLU A N 1
ATOM 3906 C CA . GLU A 1 508 ? 1.895 18.624 1.816 1.00 85.88 508 GLU A CA 1
ATOM 3907 C C . GLU A 1 508 ? 1.014 18.546 0.555 1.00 85.88 508 GLU A C 1
ATOM 3909 O O . GLU A 1 508 ? 0.165 19.404 0.321 1.00 85.88 508 GLU A O 1
ATOM 3914 N N . ARG A 1 509 ? 1.174 17.501 -0.268 1.00 85.38 509 ARG A N 1
ATOM 3915 C CA . ARG A 1 509 ? 0.245 17.198 -1.372 1.00 85.38 509 ARG A CA 1
ATOM 3916 C C . ARG A 1 509 ? -1.106 16.689 -0.864 1.00 85.38 509 ARG A C 1
ATOM 3918 O O . ARG A 1 509 ? -2.121 16.836 -1.541 1.00 85.38 509 ARG A O 1
ATOM 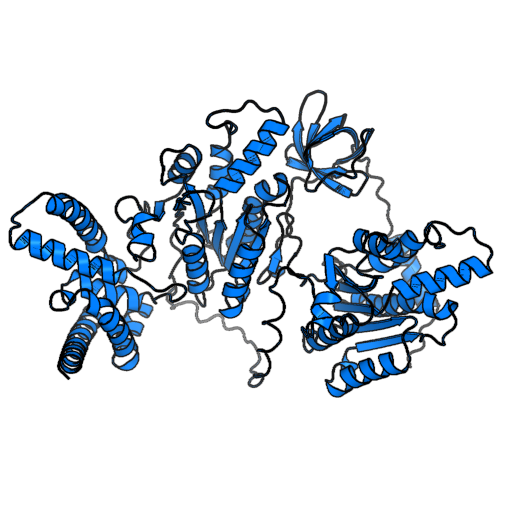3925 N N . ALA A 1 510 ? -1.128 16.086 0.325 1.00 82.69 510 ALA A N 1
ATOM 3926 C CA . ALA A 1 510 ? -2.336 15.566 0.940 1.00 82.69 510 ALA A CA 1
ATOM 3927 C C . ALA A 1 510 ? -3.115 16.700 1.622 1.00 82.69 510 ALA A C 1
ATOM 3929 O O . ALA A 1 510 ? -2.769 17.151 2.711 1.00 82.69 510 ALA A O 1
ATOM 3930 N N . ALA A 1 511 ? -4.184 17.165 0.975 1.00 83.12 511 ALA A N 1
ATOM 3931 C CA . ALA A 1 511 ? -5.006 18.263 1.471 1.00 83.12 511 ALA A CA 1
ATOM 3932 C C . ALA A 1 511 ? -6.497 18.048 1.177 1.00 83.12 511 ALA A C 1
ATOM 3934 O O . ALA A 1 511 ? -6.886 17.160 0.418 1.00 83.12 511 ALA A O 1
ATOM 3935 N N . LYS A 1 512 ? -7.353 18.893 1.764 1.00 82.56 512 LYS A N 1
ATOM 3936 C CA . LYS A 1 512 ? -8.745 19.052 1.332 1.00 82.56 512 LYS A CA 1
ATOM 3937 C C . LYS A 1 512 ? -8.842 20.284 0.439 1.00 82.56 512 LYS A C 1
ATOM 3939 O O . LYS A 1 512 ? -8.485 21.384 0.856 1.00 82.56 512 LYS A O 1
ATOM 3944 N N . LEU A 1 513 ? -9.336 20.087 -0.775 1.00 76.31 513 LEU A N 1
ATOM 3945 C CA . LEU A 1 513 ? -9.550 21.149 -1.743 1.00 76.31 513 LEU A CA 1
ATOM 3946 C C . LEU A 1 513 ? -10.702 22.063 -1.309 1.00 76.31 513 LEU A C 1
ATOM 3948 O O . LEU A 1 513 ? -11.625 21.659 -0.597 1.00 76.31 513 LEU A O 1
ATOM 3952 N N . SER A 1 514 ? -10.648 23.314 -1.756 1.00 84.44 514 SER A N 1
ATOM 3953 C CA . SER A 1 514 ? -11.727 24.279 -1.563 1.00 84.44 514 SER A CA 1
ATOM 3954 C C . SER A 1 514 ? -12.969 23.904 -2.379 1.00 84.44 514 SER A C 1
ATOM 3956 O O . SER A 1 514 ? -12.900 23.140 -3.344 1.00 84.44 514 SER A O 1
ATOM 3958 N N . SER A 1 515 ? -14.104 24.533 -2.066 1.00 86.38 515 SER A N 1
ATOM 3959 C CA . SER A 1 515 ? -15.338 24.388 -2.851 1.00 86.38 515 SER A CA 1
ATOM 3960 C C . SER A 1 515 ? -15.185 24.818 -4.311 1.00 86.38 515 SER A C 1
ATOM 3962 O O . SER A 1 515 ? -15.868 24.288 -5.179 1.00 86.38 515 SER A O 1
ATOM 3964 N N . SER A 1 516 ? -14.253 25.728 -4.614 1.00 88.81 516 SER A N 1
ATOM 3965 C CA . SER A 1 516 ? -13.943 26.135 -5.993 1.00 88.81 516 SER A CA 1
ATOM 3966 C C . SER A 1 516 ? -13.180 25.076 -6.795 1.00 88.81 516 SER A C 1
ATOM 3968 O O . SER A 1 516 ? -13.139 25.161 -8.016 1.00 88.81 516 SER A O 1
ATOM 3970 N N . LEU A 1 517 ? -12.548 24.117 -6.116 1.00 82.56 517 LEU A N 1
ATOM 3971 C CA . LEU A 1 517 ? -11.758 23.031 -6.699 1.00 82.56 517 LEU A CA 1
ATOM 3972 C C . LEU A 1 517 ? -12.442 21.663 -6.507 1.00 82.56 517 LEU A C 1
ATOM 3974 O O . LEU A 1 517 ? -11.793 20.631 -6.647 1.00 82.56 517 LEU A O 1
ATOM 3978 N N . GLY A 1 518 ? -13.739 21.653 -6.170 1.00 81.56 518 GLY A N 1
ATOM 3979 C CA . GLY A 1 518 ? -14.556 20.439 -6.111 1.00 81.56 518 GLY A CA 1
ATOM 3980 C C . GLY A 1 518 ? -14.566 19.695 -4.770 1.00 81.56 518 GLY A C 1
ATOM 3981 O O . GLY A 1 518 ? -15.068 18.581 -4.702 1.00 81.56 518 GLY A O 1
ATOM 3982 N N . GLU A 1 519 ? -14.015 20.275 -3.697 1.00 86.25 519 GLU A N 1
ATOM 3983 C CA . GLU A 1 519 ? -14.011 19.719 -2.323 1.00 86.25 519 GLU A CA 1
ATOM 3984 C C . GLU A 1 519 ? -13.411 18.316 -2.124 1.00 86.25 519 GLU A C 1
ATOM 3986 O O . GLU A 1 519 ? -13.505 17.762 -1.014 1.00 86.25 519 GLU A O 1
ATOM 3991 N N . GLY A 1 520 ? -12.756 17.765 -3.149 1.00 81.75 520 GLY A N 1
ATOM 3992 C CA . GLY A 1 520 ? -12.016 16.514 -3.058 1.00 81.75 520 GLY A CA 1
ATOM 3993 C C . GLY A 1 520 ? -10.951 16.576 -1.967 1.00 81.75 520 GLY A C 1
ATOM 3994 O O . GLY A 1 520 ? -10.492 17.649 -1.568 1.00 81.75 520 GLY A O 1
ATOM 3995 N N . SER A 1 521 ? -10.580 15.426 -1.421 1.00 82.50 521 SER A N 1
ATOM 3996 C CA . SER A 1 521 ? -9.624 15.383 -0.311 1.00 82.50 521 SER A CA 1
ATOM 3997 C C . SER A 1 521 ? -8.679 14.214 -0.435 1.00 82.50 521 SER A C 1
ATOM 3999 O O . SER A 1 521 ? -9.127 13.130 -0.779 1.00 82.50 521 SER A O 1
ATOM 4001 N N . MET A 1 522 ? -7.429 14.405 -0.044 1.00 88.31 522 MET A N 1
ATOM 4002 C CA . MET A 1 522 ? -6.433 13.354 0.083 1.00 88.31 522 MET A CA 1
ATOM 4003 C C . MET A 1 522 ? -5.971 13.272 1.535 1.00 88.31 522 MET A C 1
ATOM 4005 O O . MET A 1 522 ? -5.370 14.204 2.060 1.00 88.31 522 MET A O 1
ATOM 4009 N N . THR A 1 523 ? -6.285 12.159 2.195 1.00 83.06 523 THR A N 1
ATOM 4010 C CA . THR A 1 523 ? -5.865 11.874 3.575 1.00 83.06 523 THR A CA 1
ATOM 4011 C C . THR A 1 523 ? -4.639 10.975 3.542 1.00 83.06 523 THR A C 1
ATOM 4013 O O . THR A 1 523 ? -4.693 9.924 2.912 1.00 83.06 523 THR A O 1
ATOM 4016 N N . ALA A 1 524 ? -3.549 11.353 4.212 1.00 83.06 524 ALA A N 1
ATOM 4017 C CA . ALA A 1 524 ? -2.311 10.573 4.223 1.00 83.06 524 ALA A CA 1
ATOM 4018 C C . ALA A 1 524 ? -2.038 9.908 5.579 1.00 83.06 524 ALA A C 1
ATOM 4020 O O . ALA A 1 524 ? -2.064 10.561 6.621 1.00 83.06 524 ALA A O 1
ATOM 4021 N N . LEU A 1 525 ? -1.702 8.618 5.545 1.00 84.00 525 LEU A N 1
ATOM 4022 C CA . LEU A 1 525 ? -1.263 7.821 6.690 1.00 84.00 525 LEU A CA 1
ATOM 4023 C C . LEU A 1 525 ? 0.162 7.305 6.451 1.00 84.00 525 LEU A C 1
ATOM 4025 O O . LEU A 1 525 ? 0.352 6.175 5.990 1.00 84.00 525 LEU A O 1
ATOM 4029 N N . PRO A 1 526 ? 1.187 8.132 6.710 1.00 83.50 526 PRO A N 1
ATOM 4030 C CA . PRO A 1 526 ? 2.565 7.675 6.638 1.00 83.50 526 PRO A CA 1
ATOM 4031 C C . PRO A 1 526 ? 2.896 6.702 7.774 1.00 83.50 526 PRO A C 1
ATOM 4033 O O . PRO A 1 526 ? 2.579 6.945 8.938 1.00 83.50 526 PRO A O 1
ATOM 4036 N N . ILE A 1 527 ? 3.592 5.618 7.453 1.00 85.75 527 ILE A N 1
ATOM 4037 C CA . ILE A 1 527 ? 4.201 4.715 8.428 1.00 85.75 527 ILE A CA 1
ATOM 4038 C C . ILE A 1 527 ? 5.688 5.055 8.518 1.00 85.75 527 ILE A C 1
ATOM 4040 O O . ILE A 1 527 ? 6.347 5.293 7.504 1.00 85.75 527 ILE A O 1
ATOM 4044 N N . VAL A 1 528 ? 6.211 5.114 9.742 1.00 84.62 528 VAL A N 1
ATOM 4045 C CA . VAL A 1 528 ? 7.638 5.312 10.012 1.00 84.62 528 VAL A CA 1
ATOM 4046 C C . VAL A 1 528 ? 8.089 4.292 11.048 1.00 84.62 528 VAL A C 1
ATOM 4048 O O . VAL A 1 528 ? 7.537 4.207 12.150 1.00 84.62 528 VAL A O 1
ATOM 4051 N N . GLU A 1 529 ? 9.114 3.522 10.707 1.00 83.12 529 GLU A N 1
ATOM 4052 C CA . GLU A 1 529 ? 9.740 2.597 11.641 1.00 83.12 529 GLU A CA 1
ATOM 4053 C C . GLU A 1 529 ? 10.676 3.344 12.595 1.00 83.12 529 GLU A C 1
ATOM 4055 O O . GLU A 1 529 ? 11.456 4.213 12.196 1.00 83.12 529 GLU A O 1
ATOM 4060 N N . THR A 1 530 ? 10.608 2.992 13.879 1.00 78.62 530 THR A N 1
ATOM 4061 C CA . THR A 1 530 ? 11.539 3.480 14.899 1.00 78.62 530 THR A CA 1
ATOM 4062 C C . THR A 1 530 ? 12.444 2.346 15.365 1.00 78.62 530 THR A C 1
ATOM 4064 O O . THR A 1 530 ? 12.011 1.205 15.539 1.00 78.62 530 THR A O 1
ATOM 4067 N N . GLN A 1 531 ? 13.717 2.660 15.593 1.00 75.88 531 GLN A N 1
ATOM 4068 C CA . GLN A 1 531 ? 14.667 1.717 16.179 1.00 75.88 531 GLN A CA 1
ATOM 4069 C C . GLN A 1 531 ? 14.454 1.705 17.692 1.00 75.88 531 GLN A C 1
ATOM 4071 O O . GLN A 1 531 ? 14.597 2.738 18.340 1.00 75.88 531 GLN A O 1
ATOM 4076 N N . SER A 1 532 ? 14.036 0.566 18.250 1.00 73.38 532 SER A N 1
ATOM 4077 C CA . SER A 1 532 ? 13.805 0.394 19.697 1.00 73.38 532 SER A CA 1
ATOM 4078 C C . SER A 1 532 ? 12.903 1.453 20.356 1.00 73.38 532 SER A C 1
ATOM 4080 O O . SER A 1 532 ? 12.987 1.686 21.556 1.00 73.38 532 SER A O 1
ATOM 4082 N N . GLY A 1 533 ? 12.024 2.102 19.590 1.00 69.69 533 GLY A N 1
ATOM 4083 C CA . GLY A 1 533 ? 11.063 3.082 20.120 1.00 69.69 533 GLY A CA 1
ATOM 4084 C C . GLY A 1 533 ? 11.594 4.498 20.174 1.00 69.69 533 GLY A C 1
ATOM 4085 O O . GLY A 1 533 ? 10.882 5.382 20.645 1.00 69.69 533 GLY A O 1
ATOM 4086 N N . ASP A 1 534 ? 12.797 4.727 19.655 1.00 77.06 534 ASP A N 1
ATOM 4087 C CA . ASP A 1 534 ? 13.408 6.040 19.652 1.00 77.06 534 ASP A CA 1
ATOM 4088 C C . ASP A 1 534 ? 12.720 6.978 18.648 1.00 77.06 534 ASP A C 1
ATOM 4090 O O . ASP A 1 534 ? 12.938 6.926 17.435 1.00 77.06 534 ASP A O 1
ATOM 4094 N N . VAL A 1 535 ? 11.870 7.856 19.179 1.00 77.25 535 VAL A N 1
ATOM 4095 C CA . VAL A 1 535 ? 11.223 8.945 18.432 1.00 77.25 535 VAL A CA 1
ATOM 4096 C C . VAL A 1 535 ? 12.137 10.155 18.230 1.00 77.25 535 VAL A C 1
ATOM 4098 O O . VAL A 1 535 ? 11.776 11.053 17.476 1.00 77.25 535 VAL A O 1
ATOM 4101 N N . SER A 1 536 ? 13.305 10.192 18.883 1.00 81.06 536 SER A N 1
ATOM 4102 C CA . SER A 1 536 ? 14.297 11.271 18.762 1.00 81.06 536 SER A CA 1
ATOM 4103 C C . SER A 1 536 ? 15.293 11.061 17.613 1.00 81.06 536 SER A C 1
ATOM 4105 O O . SER A 1 536 ? 16.088 11.956 17.291 1.00 81.06 536 SER A O 1
ATOM 4107 N N . ALA A 1 537 ? 15.220 9.899 16.957 1.00 85.38 537 ALA A N 1
ATOM 4108 C CA . ALA A 1 537 ? 15.936 9.615 15.723 1.00 85.38 537 ALA A CA 1
ATOM 4109 C C . ALA A 1 537 ? 15.567 10.623 14.620 1.00 85.38 537 ALA A C 1
ATOM 4111 O O . ALA A 1 537 ? 14.481 11.221 14.617 1.00 85.38 537 ALA A O 1
ATOM 4112 N N . TYR A 1 538 ? 16.484 10.819 13.668 1.00 89.62 538 TYR A N 1
ATOM 4113 C CA . TYR A 1 538 ? 16.394 11.935 12.728 1.00 89.62 538 TYR A CA 1
ATOM 4114 C C . TYR A 1 538 ? 15.148 11.885 11.826 1.00 89.62 538 TYR A C 1
ATOM 4116 O O . TYR A 1 538 ? 14.423 12.876 11.724 1.00 89.62 538 TYR A O 1
ATOM 4124 N N . ILE A 1 539 ? 14.852 10.730 11.219 1.00 89.56 539 ILE A N 1
ATOM 4125 C CA . ILE A 1 539 ? 13.696 10.575 10.318 1.00 89.56 539 ILE A CA 1
ATOM 4126 C C . ILE A 1 539 ? 12.352 10.663 11.062 1.00 89.56 539 ILE A C 1
ATOM 4128 O O . ILE A 1 539 ? 11.524 11.476 10.643 1.00 89.56 539 ILE A O 1
ATOM 4132 N N . PRO A 1 540 ? 12.116 9.936 12.176 1.00 85.25 540 PRO A N 1
ATOM 4133 C CA . PRO A 1 540 ? 10.893 10.101 12.961 1.00 85.25 540 PRO A CA 1
ATOM 4134 C C . PRO A 1 540 ? 10.635 11.552 13.371 1.00 85.25 540 PRO A C 1
ATOM 4136 O O . PRO A 1 540 ? 9.527 12.044 13.174 1.00 85.25 540 PRO A O 1
ATOM 4139 N N . THR A 1 541 ? 11.661 12.266 13.848 1.00 87.81 541 THR A N 1
ATOM 4140 C CA . THR A 1 541 ? 11.534 13.678 14.246 1.00 87.81 541 THR A CA 1
ATOM 4141 C C . THR A 1 541 ? 11.076 14.558 13.079 1.00 87.81 541 THR A C 1
ATOM 4143 O O . THR A 1 541 ? 10.147 15.354 13.235 1.00 87.81 541 THR A O 1
ATOM 4146 N N . ASN A 1 542 ? 11.675 14.382 11.894 1.00 87.88 542 ASN A N 1
ATOM 4147 C CA . ASN A 1 542 ? 11.293 15.124 10.691 1.00 87.88 542 ASN A CA 1
ATOM 4148 C C . ASN A 1 542 ? 9.823 14.879 10.335 1.00 87.88 542 ASN A C 1
ATOM 4150 O O . ASN A 1 542 ? 9.053 15.831 10.223 1.00 87.88 542 ASN A O 1
ATOM 4154 N N . VAL A 1 543 ? 9.404 13.617 10.212 1.00 83.56 543 VAL A N 1
ATOM 4155 C CA . VAL A 1 543 ? 8.028 13.294 9.804 1.00 83.56 543 VAL A CA 1
ATOM 4156 C C . VAL A 1 543 ? 7.020 13.761 10.865 1.00 83.56 543 VAL A C 1
ATOM 4158 O O . VAL A 1 543 ? 6.002 14.361 10.512 1.00 83.56 543 VAL A O 1
ATOM 4161 N N . ILE A 1 544 ? 7.320 13.593 12.165 1.00 80.56 544 ILE A N 1
ATOM 4162 C CA . ILE A 1 544 ? 6.482 14.084 13.281 1.00 80.56 544 ILE A CA 1
ATOM 4163 C C . ILE A 1 544 ? 6.258 15.592 13.189 1.00 80.56 544 ILE A C 1
ATOM 4165 O O . ILE A 1 544 ? 5.168 16.062 13.517 1.00 80.56 544 ILE A O 1
ATOM 4169 N N . SER A 1 545 ? 7.254 16.358 12.748 1.00 84.19 545 SER A N 1
ATOM 4170 C CA . SER A 1 545 ? 7.111 17.809 12.596 1.00 84.19 545 SER A CA 1
ATOM 4171 C C . SER A 1 545 ? 6.292 18.241 11.372 1.00 84.19 545 SER A C 1
ATOM 4173 O O . SER A 1 545 ? 5.805 19.365 11.364 1.00 84.19 545 SER A O 1
ATOM 4175 N N . ILE A 1 546 ? 6.111 17.361 10.379 1.00 81.31 546 ILE A N 1
ATOM 4176 C CA . ILE A 1 546 ? 5.379 17.653 9.132 1.00 81.31 546 ILE A CA 1
ATOM 4177 C C . ILE A 1 546 ? 3.888 17.317 9.246 1.00 81.31 546 ILE A C 1
ATOM 4179 O O . ILE A 1 546 ? 3.045 18.046 8.748 1.00 81.31 546 ILE A O 1
ATOM 4183 N N . THR A 1 547 ? 3.553 16.184 9.858 1.00 76.44 547 THR A N 1
ATOM 4184 C CA . THR A 1 547 ? 2.163 15.686 9.899 1.00 76.44 547 THR A CA 1
ATOM 4185 C C . THR A 1 547 ? 1.248 16.486 10.830 1.00 76.44 547 THR A C 1
ATOM 4187 O O . THR A 1 547 ? 1.690 17.392 11.520 1.00 76.44 547 THR A O 1
ATOM 4190 N N . ASP A 1 548 ? -0.035 16.141 10.921 1.00 71.44 548 ASP A N 1
ATOM 4191 C CA . ASP A 1 548 ? -1.009 16.785 11.819 1.00 71.44 548 ASP A CA 1
ATOM 4192 C C . ASP A 1 548 ? -1.234 15.983 13.109 1.00 71.44 548 ASP A C 1
ATOM 4194 O O . ASP A 1 548 ? -2.196 16.194 13.854 1.00 71.44 548 ASP A O 1
ATOM 4198 N N . GLY A 1 549 ? -0.355 15.028 13.394 1.00 71.81 549 GLY A N 1
ATOM 4199 C CA . GLY A 1 549 ? -0.455 14.148 14.544 1.00 71.81 549 GLY A CA 1
ATOM 4200 C C . GLY A 1 549 ? 0.291 12.840 14.339 1.00 71.81 549 GLY A C 1
ATOM 4201 O O . GLY A 1 549 ? 0.769 12.508 13.254 1.00 71.81 549 GLY A O 1
ATOM 4202 N N . GLN A 1 550 ? 0.366 12.066 15.409 1.00 74.75 550 GLN A N 1
ATOM 4203 C CA . GLN A 1 550 ? 1.029 10.780 15.422 1.00 74.75 550 GLN A CA 1
ATOM 4204 C C . GLN A 1 550 ? 0.269 9.781 16.292 1.00 74.75 550 GLN A C 1
ATOM 4206 O O . GLN A 1 550 ? -0.209 10.102 17.380 1.00 74.75 550 GLN A O 1
ATOM 4211 N N . ILE A 1 551 ? 0.216 8.545 15.821 1.00 73.50 551 ILE A N 1
ATOM 4212 C CA . ILE A 1 551 ? -0.117 7.349 16.578 1.00 73.50 551 ILE A CA 1
ATOM 4213 C C . ILE A 1 551 ? 1.192 6.606 16.826 1.00 73.50 551 ILE A C 1
ATOM 4215 O O . ILE A 1 551 ? 1.901 6.225 15.896 1.00 73.50 551 ILE A O 1
ATOM 4219 N N . PHE A 1 552 ? 1.517 6.403 18.096 1.00 76.75 552 PHE A N 1
ATOM 4220 C CA . PHE A 1 552 ? 2.685 5.640 18.513 1.00 76.75 552 PHE A CA 1
ATOM 4221 C C . PHE A 1 552 ? 2.257 4.246 18.965 1.00 76.75 552 PHE A C 1
ATOM 4223 O O . PHE A 1 552 ? 1.456 4.114 19.891 1.00 76.75 552 PHE A O 1
ATOM 4230 N N . LEU A 1 553 ? 2.791 3.210 18.321 1.00 74.94 553 LEU A N 1
ATOM 4231 C CA . LEU A 1 553 ? 2.581 1.807 18.655 1.00 74.94 553 LEU A CA 1
ATOM 4232 C C . LEU A 1 553 ? 3.783 1.277 19.445 1.00 74.94 553 LEU A C 1
ATOM 4234 O O . LEU A 1 553 ? 4.910 1.257 18.949 1.00 74.94 553 LEU A O 1
ATOM 4238 N N . SER A 1 554 ? 3.538 0.840 20.679 1.00 75.44 554 SER A N 1
ATOM 4239 C CA . SER A 1 554 ? 4.575 0.318 21.579 1.00 75.44 554 SER A CA 1
ATOM 4240 C C . SER A 1 554 ? 4.644 -1.209 21.520 1.00 75.44 554 SER A C 1
ATOM 4242 O O . SER A 1 554 ? 3.618 -1.887 21.598 1.00 75.44 554 SER A O 1
ATOM 4244 N N . ALA A 1 555 ? 5.859 -1.762 21.444 1.00 77.62 555 ALA A N 1
ATOM 4245 C CA . ALA A 1 555 ? 6.069 -3.204 21.577 1.00 77.62 555 ALA A CA 1
ATOM 4246 C C . ALA A 1 555 ? 5.674 -3.727 22.966 1.00 77.62 555 ALA A C 1
ATOM 4248 O O . ALA A 1 555 ? 5.100 -4.808 23.057 1.00 77.62 555 ALA A O 1
ATOM 4249 N N . ASP A 1 556 ? 5.894 -2.958 24.034 1.00 78.81 556 ASP A N 1
ATOM 4250 C CA . ASP A 1 556 ? 5.552 -3.373 25.402 1.00 78.81 556 ASP A CA 1
ATOM 4251 C C . ASP A 1 556 ? 4.035 -3.541 25.572 1.00 78.81 556 ASP A C 1
ATOM 4253 O O . ASP A 1 556 ? 3.551 -4.525 26.140 1.00 78.81 556 ASP A O 1
ATOM 4257 N N . LEU A 1 557 ? 3.257 -2.613 25.002 1.00 75.94 557 LEU A N 1
ATOM 4258 C CA . LEU A 1 557 ? 1.795 -2.713 24.976 1.00 75.94 557 LEU A CA 1
ATOM 4259 C C . LEU A 1 557 ? 1.337 -3.910 24.129 1.00 75.94 557 LEU A C 1
ATOM 4261 O O . LEU A 1 557 ? 0.437 -4.649 24.526 1.00 75.94 557 LEU A O 1
ATOM 4265 N N . PHE A 1 558 ? 1.992 -4.153 22.993 1.00 77.81 558 PHE A N 1
ATOM 4266 C CA . PHE A 1 558 ? 1.673 -5.295 22.140 1.00 77.81 558 PHE A CA 1
ATOM 4267 C C . PHE A 1 558 ? 1.930 -6.637 22.845 1.00 77.81 558 PHE A C 1
ATOM 4269 O O . PHE A 1 558 ? 1.076 -7.530 22.815 1.00 77.81 558 PHE A O 1
ATOM 4276 N N . ASN A 1 559 ? 3.079 -6.760 23.515 1.00 79.19 559 ASN A N 1
ATOM 4277 C CA . ASN A 1 559 ? 3.512 -7.962 24.229 1.00 79.19 559 ASN A CA 1
ATOM 4278 C C . ASN A 1 559 ? 2.675 -8.229 25.489 1.00 79.19 559 ASN A C 1
ATOM 4280 O O . ASN A 1 559 ? 2.444 -9.384 25.835 1.00 79.19 559 ASN A O 1
ATOM 4284 N N . SER A 1 560 ? 2.141 -7.183 26.126 1.00 77.81 560 SER A N 1
ATOM 4285 C CA . SER A 1 560 ? 1.172 -7.296 27.232 1.00 77.81 560 SER A CA 1
ATOM 4286 C C . SER A 1 560 ? -0.267 -7.592 26.774 1.00 77.81 560 SER A C 1
ATOM 4288 O O . SER A 1 560 ? -1.195 -7.635 27.584 1.00 77.81 560 SER A O 1
ATOM 4290 N N . GLY A 1 561 ? -0.483 -7.829 25.474 1.00 80.19 561 GLY A N 1
ATOM 4291 C CA . GLY A 1 561 ? -1.775 -8.233 24.917 1.00 80.19 561 GLY A CA 1
ATOM 4292 C C . GLY A 1 561 ? -2.733 -7.077 24.607 1.00 80.19 561 GLY A C 1
ATOM 4293 O O . GLY A 1 561 ? -3.921 -7.320 24.360 1.00 80.19 561 GLY A O 1
ATOM 4294 N N . ILE A 1 562 ? -2.256 -5.826 24.607 1.00 77.19 562 ILE A N 1
ATOM 4295 C CA . ILE A 1 562 ? -3.015 -4.658 24.144 1.00 77.19 562 ILE A CA 1
ATOM 4296 C C . ILE A 1 562 ? -2.856 -4.540 22.626 1.00 77.19 562 ILE A C 1
ATOM 4298 O O . ILE A 1 562 ? -1.771 -4.293 22.105 1.00 77.19 562 ILE A O 1
ATOM 4302 N N . ARG A 1 563 ? -3.963 -4.727 21.903 1.00 77.75 563 ARG A N 1
ATOM 4303 C CA . ARG A 1 563 ? -4.031 -4.650 20.440 1.00 77.75 563 ARG A CA 1
ATOM 4304 C C . ARG A 1 563 ? -5.291 -3.860 20.053 1.00 77.75 563 ARG A C 1
ATOM 4306 O O . ARG A 1 563 ? -6.355 -4.236 20.544 1.00 77.75 563 ARG A O 1
ATOM 4313 N N . PRO A 1 564 ? -5.199 -2.788 19.241 1.00 74.62 564 PRO A N 1
ATOM 4314 C CA . PRO A 1 564 ? -3.970 -2.177 18.724 1.00 74.62 564 PRO A CA 1
ATOM 4315 C C . PRO A 1 564 ? -3.115 -1.558 19.845 1.00 74.62 564 PRO A C 1
ATOM 4317 O O . PRO A 1 564 ? -3.636 -1.043 20.832 1.00 74.62 564 PRO A O 1
ATOM 4320 N N . ALA A 1 565 ? -1.790 -1.616 19.699 1.00 77.50 565 ALA A N 1
ATOM 4321 C CA . ALA A 1 565 ? -0.826 -1.289 20.755 1.00 77.50 565 ALA A CA 1
ATOM 4322 C C . ALA A 1 565 ? -0.557 0.223 20.910 1.00 77.50 565 ALA A C 1
ATOM 4324 O O . ALA A 1 565 ? 0.591 0.660 20.998 1.00 77.50 565 ALA A O 1
ATOM 4325 N N . ILE A 1 566 ? -1.616 1.035 20.903 1.00 76.06 566 ILE A N 1
ATOM 4326 C CA . ILE A 1 566 ? -1.531 2.499 20.879 1.00 76.06 566 ILE A CA 1
ATOM 4327 C C . ILE A 1 566 ? -1.098 3.039 22.244 1.00 76.06 566 ILE A C 1
ATOM 4329 O O . ILE A 1 566 ? -1.804 2.898 23.243 1.00 76.06 566 ILE A O 1
ATOM 4333 N N . ASN A 1 567 ? 0.029 3.747 22.273 1.00 73.75 567 ASN A N 1
ATOM 4334 C CA . ASN A 1 567 ? 0.448 4.522 23.430 1.00 73.75 567 ASN A CA 1
ATOM 4335 C C . ASN A 1 567 ? -0.287 5.870 23.444 1.00 73.75 567 ASN A C 1
ATOM 4337 O O . ASN A 1 567 ? 0.067 6.802 22.720 1.00 73.75 567 ASN A O 1
ATOM 4341 N N . VAL A 1 568 ? -1.315 5.974 24.284 1.00 73.50 568 VAL A N 1
ATOM 4342 C CA . VAL A 1 568 ? -2.208 7.144 24.371 1.00 73.50 568 VAL A CA 1
ATOM 4343 C C . VAL A 1 568 ? -1.492 8.422 24.835 1.00 73.50 568 VAL A C 1
ATOM 4345 O O . VAL A 1 568 ? -1.930 9.520 24.474 1.00 73.50 568 VAL A O 1
ATOM 4348 N N . GLY A 1 569 ? -0.405 8.287 25.607 1.00 71.81 569 GLY A N 1
ATOM 4349 C CA . GLY A 1 569 ? 0.369 9.410 26.142 1.00 71.81 569 GLY A CA 1
ATOM 4350 C C . GLY A 1 569 ? 1.263 10.075 25.095 1.00 71.81 569 GLY A C 1
ATOM 4351 O O . GLY A 1 569 ? 1.331 11.298 25.038 1.00 71.81 569 GLY A O 1
ATOM 4352 N N . ILE A 1 570 ? 1.895 9.276 24.229 1.00 73.44 570 ILE A N 1
ATOM 4353 C CA . ILE A 1 570 ? 2.774 9.772 23.152 1.00 73.44 570 ILE A CA 1
ATOM 4354 C C . ILE A 1 570 ? 1.968 10.132 21.894 1.00 73.44 570 ILE A C 1
ATOM 4356 O O . ILE A 1 570 ? 2.345 11.030 21.138 1.00 73.44 570 ILE A O 1
ATOM 4360 N N . SER A 1 571 ? 0.846 9.443 21.665 1.00 74.06 571 SER A N 1
ATOM 4361 C CA . SER A 1 571 ? -0.010 9.685 20.504 1.00 74.06 571 SER A CA 1
ATOM 4362 C C . SER A 1 571 ? -0.762 11.011 20.631 1.00 74.06 571 SER A C 1
ATOM 4364 O O . SER A 1 571 ? -1.416 11.295 21.642 1.00 74.06 571 SER A O 1
ATOM 4366 N N . VAL A 1 572 ? -0.730 11.818 19.576 1.00 70.12 572 VAL A N 1
ATOM 4367 C CA . VAL A 1 572 ? -1.326 13.157 19.525 1.00 70.12 572 VAL A CA 1
ATOM 4368 C C . VAL A 1 572 ? -2.082 13.330 18.215 1.00 70.12 572 VAL A C 1
ATOM 4370 O O . VAL A 1 572 ? -1.648 12.868 17.171 1.00 70.12 572 VAL A O 1
ATOM 4373 N N . SER A 1 573 ? -3.203 14.044 18.267 1.00 68.69 573 SER A N 1
ATOM 4374 C CA . SER A 1 573 ? -3.858 14.602 17.085 1.00 68.69 573 SER A CA 1
ATOM 4375 C C . SER A 1 573 ? -3.891 16.117 17.255 1.00 68.69 573 SER A C 1
ATOM 4377 O O . SER A 1 573 ? -4.410 16.599 18.263 1.00 68.69 573 SER A O 1
ATOM 4379 N N . ARG A 1 574 ? -3.314 16.860 16.305 1.00 64.44 574 ARG A N 1
ATOM 4380 C CA . ARG A 1 574 ? -3.278 18.335 16.308 1.00 64.44 574 ARG A CA 1
ATOM 4381 C C . ARG A 1 574 ? -4.608 18.932 15.840 1.00 64.44 574 ARG A C 1
ATOM 4383 O O . ARG A 1 574 ? -4.958 20.031 16.249 1.00 64.44 574 ARG A O 1
ATOM 4390 N N . VAL A 1 575 ? -5.381 18.168 15.068 1.00 60.34 575 VAL A N 1
ATOM 4391 C CA . VAL A 1 575 ? -6.740 18.514 14.608 1.00 60.34 575 VAL A CA 1
ATOM 4392 C C . VAL A 1 575 ? -7.774 18.266 15.716 1.00 60.34 575 VAL A C 1
ATOM 4394 O O . VAL A 1 575 ? -8.735 19.020 15.894 1.00 60.34 575 VAL A O 1
ATOM 4397 N N . GLY A 1 576 ? -7.559 17.218 16.518 1.00 64.50 576 GLY A N 1
ATOM 4398 C CA . GLY A 1 576 ? -8.349 16.922 17.709 1.00 64.50 576 GLY A CA 1
ATOM 4399 C C . GLY A 1 576 ? -9.826 16.649 17.407 1.00 64.50 576 GLY A C 1
ATOM 4400 O O . GLY A 1 576 ? -10.178 15.959 16.455 1.00 64.50 576 GLY A O 1
ATOM 4401 N N . SER A 1 577 ? -10.716 17.189 18.245 1.00 65.00 577 SER A N 1
ATOM 4402 C CA . SER A 1 577 ? -12.166 16.939 18.154 1.00 65.00 577 SER A CA 1
ATOM 4403 C C . SER A 1 577 ? -12.861 17.578 16.947 1.00 65.00 577 SER A C 1
ATOM 4405 O O . SER A 1 577 ? -14.060 17.370 16.775 1.00 65.00 577 SER A O 1
ATOM 4407 N N . ALA A 1 578 ? -12.149 18.390 16.156 1.00 61.69 578 ALA A N 1
ATOM 4408 C CA . ALA A 1 578 ? -12.701 18.967 14.937 1.00 61.69 578 ALA A CA 1
ATOM 4409 C C . ALA A 1 578 ? -13.012 17.882 13.904 1.00 61.69 578 ALA A C 1
ATOM 4411 O O . ALA A 1 578 ? -14.027 18.007 13.248 1.00 61.69 578 ALA A O 1
ATOM 4412 N N . ALA A 1 579 ? -12.212 16.807 13.865 1.00 61.09 579 ALA A N 1
ATOM 4413 C CA . ALA A 1 579 ? -12.351 15.689 12.932 1.00 61.09 579 ALA A CA 1
ATOM 4414 C C . ALA A 1 579 ? -13.394 14.621 13.341 1.00 61.09 579 ALA A C 1
ATOM 4416 O O . ALA A 1 579 ? -13.437 13.518 12.789 1.00 61.09 579 ALA A O 1
ATOM 4417 N N . GLN A 1 580 ? -14.169 14.882 14.398 1.00 66.25 580 GLN A N 1
ATOM 4418 C CA . GLN A 1 580 ? -15.098 13.922 14.991 1.00 66.25 580 GLN A CA 1
ATOM 4419 C C . GLN A 1 580 ? -16.544 14.344 14.753 1.00 66.25 580 GLN A C 1
ATOM 4421 O O . GLN A 1 580 ? -16.902 15.516 14.887 1.00 66.25 580 GLN A O 1
ATOM 4426 N N . ILE A 1 581 ? -17.430 13.364 14.542 1.00 76.25 581 ILE A N 1
ATOM 4427 C CA . ILE A 1 581 ? -18.867 13.643 14.599 1.00 76.25 581 ILE A CA 1
ATOM 4428 C C . ILE A 1 581 ? -19.252 14.146 15.996 1.00 76.25 581 ILE A C 1
ATOM 4430 O O . ILE A 1 581 ? -18.674 13.735 17.008 1.00 76.25 581 ILE A O 1
ATOM 4434 N N . LYS A 1 582 ? -20.266 15.015 16.066 1.00 81.31 582 LYS A N 1
ATOM 4435 C CA . LYS A 1 582 ? -20.687 15.664 17.320 1.00 81.31 582 LYS A CA 1
ATOM 4436 C C . LYS A 1 582 ? -20.990 14.645 18.423 1.00 81.31 582 LYS A C 1
ATOM 4438 O O . LYS A 1 582 ? -20.617 14.882 19.567 1.00 81.31 582 LYS A O 1
ATOM 4443 N N . ALA A 1 583 ? -21.584 13.506 18.062 1.00 82.06 583 ALA A N 1
ATOM 4444 C CA . ALA A 1 583 ? -21.852 12.407 18.985 1.00 82.06 583 ALA A CA 1
ATOM 4445 C C . ALA A 1 583 ? -20.578 11.834 19.638 1.00 82.06 583 ALA A C 1
ATOM 4447 O O . ALA A 1 583 ? -20.514 11.701 20.857 1.00 82.06 583 ALA A O 1
ATOM 4448 N N . MET A 1 584 ? -19.534 11.559 18.848 1.00 80.31 584 MET A N 1
ATOM 4449 C CA . MET A 1 584 ? -18.257 11.046 19.356 1.00 80.31 584 MET A CA 1
ATOM 4450 C C . MET A 1 584 ? -17.570 12.073 20.257 1.00 80.31 584 MET A C 1
ATOM 4452 O O . MET A 1 584 ? -17.108 11.734 21.344 1.00 80.31 584 MET A O 1
ATOM 4456 N N . LYS A 1 585 ? -17.579 13.348 19.854 1.00 80.06 585 LYS A N 1
ATOM 4457 C CA . LYS A 1 585 ? -16.999 14.447 20.635 1.00 80.06 585 LYS A CA 1
ATOM 4458 C C . LYS A 1 585 ? -17.627 14.583 22.027 1.00 80.06 585 LYS A C 1
ATOM 4460 O O . LYS A 1 585 ? -16.910 14.838 22.993 1.00 80.06 585 LYS A O 1
ATOM 4465 N N . GLN A 1 586 ? -18.947 14.418 22.136 1.00 83.94 586 GLN A N 1
ATOM 4466 C CA . GLN A 1 586 ? -19.667 14.494 23.414 1.00 83.94 586 GLN A CA 1
ATOM 4467 C C . GLN A 1 586 ? -19.259 13.375 24.381 1.00 83.94 586 GLN A C 1
ATOM 4469 O O . GLN A 1 586 ? -19.150 13.616 25.580 1.00 83.94 586 GLN A O 1
ATOM 4474 N N . VAL A 1 587 ? -18.999 12.173 23.860 1.00 82.94 587 VAL A N 1
ATOM 4475 C CA . VAL A 1 587 ? -18.742 10.976 24.672 1.00 82.94 587 VAL A CA 1
ATOM 4476 C C . VAL A 1 587 ? -17.250 10.769 24.963 1.00 82.94 587 VAL A C 1
ATOM 4478 O O . VAL A 1 587 ? -16.872 10.472 26.095 1.00 82.94 587 VAL A O 1
ATOM 4481 N N . ALA A 1 588 ? -16.382 10.958 23.968 1.00 75.75 588 ALA A N 1
ATOM 4482 C CA . ALA A 1 588 ? -14.949 10.676 24.070 1.00 75.75 588 ALA A CA 1
ATOM 4483 C C . ALA A 1 588 ? -14.120 11.826 24.671 1.00 75.75 588 ALA A C 1
ATOM 4485 O O . ALA A 1 588 ? -12.936 11.641 24.950 1.00 75.75 588 ALA A O 1
ATOM 4486 N N . GLY A 1 589 ? -14.715 13.006 24.898 1.00 74.25 589 GLY A N 1
ATOM 4487 C CA . GLY A 1 589 ? -13.992 14.206 25.339 1.00 74.25 589 GLY A CA 1
ATOM 4488 C C . GLY A 1 589 ? -13.211 14.046 26.651 1.00 74.25 589 GLY A C 1
ATOM 4489 O O . GLY A 1 589 ? -12.173 14.682 26.819 1.00 74.25 589 GLY A O 1
ATOM 4490 N N . LYS A 1 590 ? -13.667 13.171 27.557 1.00 76.88 590 LYS A N 1
ATOM 4491 C CA . LYS A 1 590 ? -12.993 12.881 28.838 1.00 76.88 590 LYS A CA 1
ATOM 4492 C C . LYS A 1 590 ? -12.027 11.692 28.771 1.00 76.88 590 LYS A C 1
ATOM 4494 O O . LYS A 1 590 ? -11.093 11.627 29.563 1.00 76.88 590 LYS A O 1
ATOM 4499 N N . LEU A 1 591 ? -12.195 10.799 27.793 1.00 79.94 591 LEU A N 1
ATOM 4500 C CA . LEU A 1 591 ? -11.510 9.503 27.738 1.00 79.94 591 LEU A CA 1
ATOM 4501 C C . LEU A 1 591 ? -9.979 9.633 27.695 1.00 79.94 591 LEU A C 1
ATOM 4503 O O . LEU A 1 591 ? -9.278 8.923 28.410 1.00 79.94 591 LEU A O 1
ATOM 4507 N N . LYS A 1 592 ? -9.444 10.545 26.869 1.00 74.94 592 LYS A N 1
ATOM 4508 C CA . LYS A 1 592 ? -7.984 10.727 26.739 1.00 74.94 592 LYS A CA 1
ATOM 4509 C C . LYS A 1 592 ? -7.354 11.202 28.051 1.00 74.94 592 LYS A C 1
ATOM 4511 O O . LYS A 1 592 ? -6.286 10.720 28.412 1.00 74.94 592 LYS A O 1
ATOM 4516 N N . LEU A 1 593 ? -8.012 12.134 28.744 1.00 78.88 593 LEU A N 1
ATOM 4517 C CA . LEU A 1 593 ? -7.541 12.671 30.024 1.00 78.88 593 LEU A CA 1
ATOM 4518 C C . LEU A 1 593 ? -7.590 11.600 31.119 1.00 78.88 593 LEU A C 1
ATOM 4520 O O . LEU A 1 593 ? -6.611 11.437 31.838 1.00 78.88 593 LEU A O 1
ATOM 4524 N N . GLU A 1 594 ? -8.678 10.830 31.194 1.00 81.81 594 GLU A N 1
ATOM 4525 C CA . GLU A 1 594 ? -8.825 9.735 32.163 1.00 81.81 594 GLU A CA 1
ATOM 4526 C C . GLU A 1 594 ? -7.781 8.629 31.952 1.00 81.81 594 GLU A C 1
ATOM 4528 O O . GLU A 1 594 ? -7.179 8.161 32.914 1.00 81.81 594 GLU A O 1
ATOM 4533 N N . LEU A 1 595 ? -7.499 8.247 30.701 1.00 80.88 595 LEU A N 1
ATOM 4534 C CA . LEU A 1 595 ? -6.464 7.254 30.388 1.00 80.88 595 LEU A CA 1
ATOM 4535 C C . LEU A 1 595 ? -5.043 7.757 30.663 1.00 80.88 595 LEU A C 1
ATOM 4537 O O . LEU A 1 595 ? -4.191 6.965 31.065 1.00 80.88 595 LEU A O 1
ATOM 4541 N N . ALA A 1 596 ? -4.781 9.049 30.448 1.00 78.06 596 ALA A N 1
ATOM 4542 C CA . ALA A 1 596 ? -3.492 9.655 30.770 1.00 78.06 596 ALA A CA 1
ATOM 4543 C C . ALA A 1 596 ? -3.262 9.699 32.289 1.00 78.06 596 ALA A C 1
ATOM 4545 O O . ALA A 1 596 ? -2.220 9.244 32.754 1.00 78.06 596 ALA A O 1
ATOM 4546 N N . GLN A 1 597 ? -4.260 10.153 33.057 1.00 82.69 597 GLN A N 1
ATOM 4547 C CA . GLN A 1 597 ? -4.217 10.137 34.525 1.00 82.69 597 GLN A CA 1
ATOM 4548 C C . GLN A 1 597 ? -4.074 8.715 35.066 1.00 82.69 597 GLN A C 1
ATOM 4550 O O . GLN A 1 597 ? -3.283 8.474 35.972 1.00 82.69 597 GLN A O 1
ATOM 4555 N N . PHE A 1 598 ? -4.793 7.754 34.483 1.00 86.31 598 PHE A N 1
ATOM 4556 C CA . PHE A 1 598 ? -4.657 6.351 34.849 1.00 86.31 598 PHE A CA 1
ATOM 4557 C C . PHE A 1 598 ? -3.233 5.828 34.636 1.00 86.31 598 PHE A C 1
ATOM 4559 O O . PHE A 1 598 ? -2.706 5.162 35.519 1.00 86.31 598 PHE A O 1
ATOM 4566 N N . ALA A 1 599 ? -2.599 6.125 33.498 1.00 80.50 599 ALA A N 1
ATOM 4567 C CA . ALA A 1 599 ? -1.237 5.667 33.226 1.00 80.50 599 ALA A CA 1
ATOM 4568 C C . ALA A 1 599 ? -0.214 6.243 34.223 1.00 80.50 599 ALA A C 1
ATOM 4570 O O . ALA A 1 599 ? 0.697 5.535 34.645 1.00 80.50 599 ALA A O 1
ATOM 4571 N N . GLU A 1 600 ? -0.386 7.503 34.630 1.00 83.56 600 GLU A N 1
ATOM 4572 C CA . GLU A 1 600 ? 0.447 8.144 35.653 1.00 83.56 600 GLU A CA 1
ATOM 4573 C C . GLU A 1 600 ? 0.239 7.507 37.038 1.00 83.56 600 GLU A C 1
ATOM 4575 O O . GLU A 1 600 ? 1.202 7.140 37.714 1.00 83.56 600 GLU A O 1
ATOM 4580 N N . LEU A 1 601 ? -1.022 7.296 37.430 1.00 87.38 601 LEU A N 1
ATOM 4581 C CA . LEU A 1 601 ? -1.387 6.657 38.696 1.00 87.38 601 LEU A CA 1
ATOM 4582 C C . LEU A 1 601 ? -0.937 5.198 38.766 1.00 87.38 601 LEU A C 1
ATOM 4584 O O . LEU A 1 601 ? -0.513 4.745 39.823 1.00 87.38 601 LEU A O 1
ATOM 4588 N N . GLU A 1 602 ? -1.017 4.455 37.664 1.00 85.50 602 GLU A N 1
ATOM 4589 C CA . GLU A 1 602 ? -0.578 3.060 37.602 1.00 85.50 602 GLU A CA 1
ATOM 4590 C C . GLU A 1 602 ? 0.932 2.944 37.826 1.00 85.50 602 GLU A C 1
ATOM 4592 O O . GLU A 1 602 ? 1.368 2.079 38.584 1.00 85.50 602 GLU A O 1
ATOM 4597 N N . ALA A 1 603 ? 1.725 3.842 37.235 1.00 84.31 603 ALA A N 1
ATOM 4598 C CA . ALA A 1 603 ? 3.164 3.894 37.474 1.00 84.31 603 ALA A CA 1
ATOM 4599 C C . ALA A 1 603 ? 3.482 4.230 38.941 1.00 84.31 603 ALA A C 1
ATOM 4601 O O . ALA A 1 603 ? 4.366 3.619 39.535 1.00 84.31 603 ALA A O 1
ATOM 4602 N N . PHE A 1 604 ? 2.739 5.159 39.549 1.00 84.56 604 PHE A N 1
ATOM 4603 C CA . PHE A 1 604 ? 2.916 5.523 40.956 1.00 84.56 604 PHE A CA 1
ATOM 4604 C C . PHE A 1 604 ? 2.499 4.397 41.916 1.00 84.56 604 PHE A C 1
ATOM 4606 O O . PHE A 1 604 ? 3.184 4.122 42.901 1.00 84.56 604 PHE A O 1
ATOM 4613 N N . ALA A 1 605 ? 1.400 3.706 41.607 1.00 87.50 605 ALA A N 1
ATOM 4614 C CA . ALA A 1 605 ? 0.845 2.632 42.422 1.00 87.50 605 ALA A CA 1
ATOM 4615 C C . ALA A 1 605 ? 1.790 1.430 42.569 1.00 87.50 605 ALA A C 1
ATOM 4617 O O . ALA A 1 605 ? 1.717 0.733 43.575 1.00 87.50 605 ALA A O 1
ATOM 4618 N N . GLN A 1 606 ? 2.713 1.214 41.625 1.00 84.81 606 GLN A N 1
ATOM 4619 C CA . GLN A 1 606 ? 3.739 0.169 41.740 1.00 84.81 606 GLN A CA 1
ATOM 4620 C C . GLN A 1 606 ? 4.720 0.403 42.903 1.00 84.81 606 GLN A C 1
ATOM 4622 O O . GLN A 1 606 ? 5.350 -0.546 43.365 1.00 84.81 606 GLN A O 1
ATOM 4627 N N . PHE A 1 607 ? 4.843 1.643 43.389 1.00 85.38 607 PHE A N 1
ATOM 4628 C CA . PHE A 1 607 ? 5.761 2.022 44.468 1.00 85.38 607 PHE A CA 1
ATOM 4629 C C . PHE A 1 607 ? 5.064 2.270 45.816 1.00 85.38 607 PHE A C 1
ATOM 4631 O O . PHE A 1 607 ? 5.744 2.518 46.812 1.00 85.38 607 PHE A O 1
ATOM 4638 N N . ALA A 1 608 ? 3.730 2.214 45.869 1.00 82.31 608 ALA A N 1
ATOM 4639 C CA . ALA A 1 608 ? 2.941 2.486 47.069 1.00 82.31 608 ALA A CA 1
ATOM 4640 C C . ALA A 1 608 ? 2.399 1.188 47.690 1.00 82.31 608 ALA A C 1
ATOM 4642 O O . ALA A 1 608 ? 1.897 0.320 46.982 1.00 82.31 608 ALA A O 1
ATOM 4643 N N . SER A 1 609 ? 2.471 1.059 49.020 1.00 79.38 609 SER A N 1
ATOM 4644 C CA . SER A 1 609 ? 1.940 -0.112 49.738 1.00 79.38 609 SER A CA 1
ATOM 4645 C C . SER A 1 609 ? 0.438 -0.020 50.012 1.00 79.38 609 SER A C 1
ATOM 4647 O O . SER A 1 609 ? -0.255 -1.027 49.918 1.00 79.38 609 SER A O 1
ATOM 4649 N N . ASP A 1 610 ? -0.060 1.183 50.314 1.00 84.12 610 ASP A N 1
ATOM 4650 C CA . ASP A 1 610 ? -1.467 1.451 50.609 1.00 84.12 610 ASP A CA 1
ATOM 4651 C C . ASP A 1 610 ? -1.983 2.577 49.712 1.00 84.12 610 ASP A C 1
ATOM 4653 O O . ASP A 1 610 ? -1.402 3.662 49.643 1.00 84.12 610 ASP A O 1
ATOM 4657 N N . LEU A 1 611 ? -3.092 2.310 49.026 1.00 86.88 611 LEU A N 1
ATOM 4658 C CA . LEU A 1 611 ? -3.765 3.253 48.136 1.00 86.88 611 LEU A CA 1
ATOM 4659 C C . LEU A 1 611 ? -5.111 3.631 48.751 1.00 86.88 611 LEU A C 1
ATOM 4661 O O . LEU A 1 611 ? -5.850 2.762 49.220 1.00 86.88 611 LEU A O 1
ATOM 4665 N N . ASP A 1 612 ? -5.457 4.915 48.729 1.00 89.81 612 ASP A N 1
ATOM 4666 C CA . ASP A 1 612 ? -6.774 5.368 49.161 1.00 89.81 612 ASP A CA 1
ATOM 4667 C C . ASP A 1 612 ? -7.874 4.892 48.190 1.00 89.81 612 ASP A C 1
ATOM 4669 O O . ASP A 1 612 ? -7.631 4.554 47.026 1.00 89.81 612 ASP A O 1
ATOM 4673 N N . LYS A 1 613 ? -9.125 4.878 48.663 1.00 89.25 613 LYS A N 1
ATOM 4674 C CA . LYS A 1 613 ? -10.261 4.337 47.901 1.00 89.25 613 LYS A CA 1
ATOM 4675 C C . LYS A 1 613 ? -10.516 5.085 46.585 1.00 89.25 613 LYS A C 1
ATOM 4677 O O . LYS A 1 613 ? -10.993 4.470 45.632 1.00 89.25 613 LYS A O 1
ATOM 4682 N N . ALA A 1 614 ? -10.222 6.386 46.509 1.00 88.62 614 ALA A N 1
ATOM 4683 C CA . ALA A 1 614 ? -10.410 7.134 45.268 1.00 88.62 614 ALA A CA 1
ATOM 4684 C C . ALA A 1 614 ? -9.382 6.698 44.216 1.00 88.62 614 ALA A C 1
ATOM 4686 O O . ALA A 1 614 ? -9.768 6.413 43.081 1.00 88.62 614 ALA A O 1
ATOM 4687 N N . THR A 1 615 ? -8.119 6.536 44.618 1.00 87.44 615 THR A N 1
ATOM 4688 C CA . THR A 1 615 ? -7.055 6.015 43.749 1.00 87.44 615 THR A CA 1
ATOM 4689 C C . THR A 1 615 ? -7.336 4.581 43.298 1.00 87.44 615 THR A C 1
ATOM 4691 O O . THR A 1 615 ? -7.228 4.279 42.110 1.00 87.44 615 THR A O 1
ATOM 4694 N N . GLN A 1 616 ? -7.792 3.702 44.198 1.00 87.62 616 GLN A N 1
ATOM 4695 C CA . GLN A 1 616 ? -8.187 2.334 43.833 1.00 87.62 616 GLN A CA 1
ATOM 4696 C C . GLN A 1 616 ? -9.313 2.313 42.791 1.00 87.62 616 GLN A C 1
ATOM 4698 O O . GLN A 1 616 ? -9.224 1.587 41.802 1.00 87.62 616 GLN A O 1
ATOM 4703 N N . ASN A 1 617 ? -10.347 3.141 42.968 1.00 89.00 617 ASN A N 1
ATOM 4704 C CA . ASN A 1 617 ? -11.450 3.236 42.012 1.00 89.00 617 ASN A CA 1
ATOM 4705 C C . ASN A 1 617 ? -10.983 3.768 40.647 1.00 89.00 617 ASN A C 1
ATOM 4707 O O . ASN A 1 617 ? -11.433 3.278 39.612 1.00 89.00 617 ASN A O 1
ATOM 4711 N N . GLN A 1 618 ? -10.072 4.746 40.627 1.00 87.50 618 GLN A N 1
ATOM 4712 C CA . GLN A 1 618 ? -9.504 5.273 39.383 1.00 87.50 618 GLN A CA 1
ATOM 4713 C C . GLN A 1 618 ? -8.657 4.230 38.648 1.00 87.50 618 GLN A C 1
ATOM 4715 O O . GLN A 1 618 ? -8.809 4.078 37.436 1.00 87.50 618 GLN A O 1
ATOM 4720 N N . LEU A 1 619 ? -7.829 3.464 39.364 1.00 90.00 619 LEU A N 1
ATOM 4721 C CA . LEU A 1 619 ? -7.069 2.354 38.784 1.00 90.00 619 LEU A CA 1
ATOM 4722 C C . LEU A 1 619 ? -7.999 1.273 38.226 1.00 90.00 619 LEU A C 1
ATOM 4724 O O . LEU A 1 619 ? -7.836 0.834 37.088 1.00 90.00 619 LEU A O 1
ATOM 4728 N N . ALA A 1 620 ? -9.020 0.894 38.995 1.00 90.06 620 ALA A N 1
ATOM 4729 C CA . ALA A 1 620 ? -10.002 -0.106 38.603 1.00 90.06 620 ALA A CA 1
ATOM 4730 C C . ALA A 1 620 ? -10.780 0.323 37.344 1.00 90.06 620 ALA A C 1
ATOM 4732 O O . ALA A 1 620 ? -10.987 -0.482 36.431 1.00 90.06 620 ALA A O 1
ATOM 4733 N N . ARG A 1 621 ? -11.183 1.595 37.254 1.00 89.06 621 ARG A N 1
ATOM 4734 C CA . ARG A 1 621 ? -11.826 2.143 36.053 1.00 89.06 621 ARG A CA 1
ATOM 4735 C C . ARG A 1 621 ? -10.864 2.183 34.871 1.00 89.06 621 ARG A C 1
ATOM 4737 O O . ARG A 1 621 ? -11.217 1.753 33.777 1.00 89.06 621 ARG A O 1
ATOM 4744 N N . GLY A 1 622 ? -9.636 2.643 35.085 1.00 89.38 622 GLY A N 1
ATOM 4745 C CA . GLY A 1 622 ? -8.618 2.732 34.042 1.00 89.38 622 GLY A CA 1
ATOM 4746 C C . GLY A 1 622 ? -8.255 1.381 33.419 1.00 89.38 622 GLY A C 1
ATOM 4747 O O . GLY A 1 622 ? -8.139 1.280 32.196 1.00 89.38 622 GLY A O 1
ATOM 4748 N N . GLN A 1 623 ? -8.187 0.314 34.221 1.00 90.19 623 GLN A N 1
ATOM 4749 C CA . GLN A 1 623 ? -8.008 -1.058 33.728 1.00 90.19 623 GLN A CA 1
ATOM 4750 C C . GLN A 1 623 ? -9.149 -1.490 32.794 1.00 90.19 623 GLN A C 1
ATOM 4752 O O . GLN A 1 623 ? -8.901 -2.047 31.724 1.00 90.19 623 GLN A O 1
ATOM 4757 N N . ARG A 1 624 ? -10.402 -1.170 33.142 1.00 91.75 624 ARG A N 1
ATOM 4758 C CA . ARG A 1 624 ? -11.577 -1.465 32.303 1.00 91.75 624 ARG A CA 1
ATOM 4759 C C . ARG A 1 624 ? -11.601 -0.625 31.029 1.00 91.75 624 ARG A C 1
ATOM 4761 O O . ARG A 1 624 ? -11.913 -1.147 29.962 1.00 91.75 624 ARG A O 1
ATOM 4768 N N . LEU A 1 625 ? -11.213 0.649 31.114 1.00 87.44 625 LEU A N 1
ATOM 4769 C CA . LEU A 1 625 ? -11.050 1.512 29.942 1.00 87.44 625 LEU A CA 1
ATOM 4770 C C . LEU A 1 625 ? -9.951 0.990 29.000 1.00 87.44 625 LEU A C 1
ATOM 4772 O O . LEU A 1 625 ? -10.106 1.085 27.785 1.00 87.44 625 LEU A O 1
ATOM 4776 N N . ARG A 1 626 ? -8.873 0.382 29.517 1.00 85.06 626 ARG A N 1
ATOM 4777 C CA . ARG A 1 626 ? -7.883 -0.308 28.672 1.00 85.06 626 ARG A CA 1
ATOM 4778 C C . ARG A 1 626 ? -8.456 -1.546 27.989 1.00 85.06 626 ARG A C 1
ATOM 4780 O O . ARG A 1 626 ? -8.202 -1.732 26.801 1.00 85.06 626 ARG A O 1
ATOM 4787 N N . GLU A 1 627 ? -9.230 -2.373 28.693 1.00 88.12 627 GLU A N 1
ATOM 4788 C CA . GLU A 1 627 ? -9.902 -3.530 28.075 1.00 88.12 627 GLU A CA 1
ATOM 4789 C C . GLU A 1 627 ? -10.876 -3.125 26.973 1.00 88.12 627 GLU A C 1
ATOM 4791 O O . GLU A 1 627 ? -10.935 -3.774 25.931 1.00 88.12 627 GLU A O 1
ATOM 4796 N N . LEU A 1 628 ? -11.588 -2.021 27.179 1.00 87.62 628 LEU A N 1
ATOM 4797 C CA . LEU A 1 628 ? -12.527 -1.446 26.225 1.00 87.62 628 LEU A CA 1
ATOM 4798 C C . LEU A 1 628 ? -11.868 -1.052 24.894 1.00 87.62 628 LEU A C 1
ATOM 4800 O O . LEU A 1 628 ? -12.496 -1.169 23.843 1.00 87.62 628 LEU A O 1
ATOM 4804 N N . LEU A 1 629 ? -10.612 -0.598 24.926 1.00 82.56 629 LEU A N 1
ATOM 4805 C CA . LEU A 1 629 ? -9.865 -0.179 23.735 1.00 82.56 629 LEU A CA 1
ATOM 4806 C C . LEU A 1 629 ? -9.251 -1.338 22.942 1.00 82.56 629 LEU A C 1
ATOM 4808 O O . LEU A 1 629 ? -8.733 -1.119 21.846 1.00 82.56 629 LEU A O 1
ATOM 4812 N N . LYS A 1 630 ? -9.291 -2.564 23.470 1.00 84.50 630 LYS A N 1
ATOM 4813 C CA . LYS A 1 630 ? -8.762 -3.736 22.774 1.00 84.50 630 LYS A CA 1
ATOM 4814 C C . LYS A 1 630 ? -9.728 -4.175 21.672 1.00 84.50 630 LYS A C 1
ATOM 4816 O O . LYS A 1 630 ? -10.919 -4.365 21.907 1.00 84.50 630 LYS A O 1
ATOM 4821 N N . GLN A 1 631 ? -9.198 -4.368 20.472 1.00 77.38 631 GLN A N 1
ATOM 4822 C CA . GLN A 1 631 ? -9.945 -4.794 19.293 1.00 77.38 631 GLN A CA 1
ATOM 4823 C C . GLN A 1 631 ? -9.218 -5.940 18.592 1.00 77.38 631 GLN A C 1
ATOM 4825 O O . GLN A 1 631 ? -7.988 -5.977 18.529 1.00 77.38 631 GLN A O 1
ATOM 4830 N N . SER A 1 632 ? -9.994 -6.895 18.080 1.00 80.56 632 SER A N 1
ATOM 4831 C CA . SER A 1 632 ? -9.460 -7.955 17.227 1.00 80.56 632 SER A CA 1
ATOM 4832 C C . SER A 1 632 ? -9.082 -7.387 15.860 1.00 80.56 632 SER A C 1
ATOM 4834 O O . SER A 1 632 ? -9.751 -6.490 15.350 1.00 80.56 632 SER A O 1
ATOM 4836 N N . GLN A 1 633 ? -8.025 -7.932 15.265 1.00 75.00 633 GLN A N 1
ATOM 4837 C CA . GLN A 1 633 ? -7.560 -7.542 13.934 1.00 75.00 633 GLN A CA 1
ATOM 4838 C C . GLN A 1 633 ? -8.649 -7.784 12.879 1.00 75.00 633 GLN A C 1
ATOM 4840 O O . GLN A 1 633 ? -9.335 -8.809 12.914 1.00 75.00 633 GLN A O 1
ATOM 4845 N N . SER A 1 634 ? -8.811 -6.839 11.951 1.00 72.25 634 SER A N 1
ATOM 4846 C CA . SER A 1 634 ? -9.757 -6.928 10.829 1.00 72.25 634 SER A CA 1
ATOM 4847 C C . SER A 1 634 ? -11.218 -7.121 11.237 1.00 72.25 634 SER A C 1
ATOM 4849 O O . SER A 1 634 ? -12.019 -7.696 10.489 1.00 72.25 634 SER A O 1
ATOM 4851 N N . ALA A 1 635 ? -11.566 -6.600 12.416 1.00 74.56 635 ALA A N 1
ATOM 4852 C CA . ALA A 1 635 ? -12.922 -6.515 12.946 1.00 74.56 635 ALA A CA 1
ATOM 4853 C C . ALA A 1 635 ? -13.272 -5.052 13.300 1.00 74.56 635 ALA A C 1
ATOM 4855 O O . ALA A 1 635 ? -13.438 -4.730 14.482 1.00 74.56 635 ALA A O 1
ATOM 4856 N N . PRO A 1 636 ? -13.355 -4.147 12.302 1.00 77.25 636 PRO A N 1
ATOM 4857 C CA . PRO A 1 636 ? -13.658 -2.742 12.549 1.00 77.25 636 PRO A CA 1
ATOM 4858 C C . PRO A 1 636 ? -15.046 -2.576 13.181 1.00 77.25 636 PRO A C 1
ATOM 4860 O O . PRO A 1 636 ? -15.999 -3.279 12.841 1.00 77.25 636 PRO A O 1
ATOM 4863 N N . LEU A 1 637 ? -15.157 -1.620 14.105 1.00 79.69 637 LEU A N 1
ATOM 4864 C CA . LEU A 1 637 ? -16.424 -1.233 14.725 1.00 79.69 637 LEU A CA 1
ATOM 4865 C C . LEU A 1 637 ? -17.013 -0.021 14.011 1.00 79.69 637 LEU A C 1
ATOM 4867 O O . LEU A 1 637 ? -16.305 0.957 13.758 1.00 79.69 637 LEU A O 1
ATOM 4871 N N . THR A 1 638 ? -18.324 -0.036 13.784 1.00 83.62 638 THR A N 1
ATOM 4872 C CA . THR A 1 638 ? -19.053 1.138 13.289 1.00 83.62 638 THR A CA 1
ATOM 4873 C C . THR A 1 638 ? -18.986 2.289 14.297 1.00 83.62 638 THR A C 1
ATOM 4875 O O . THR A 1 638 ? -18.844 2.080 15.503 1.00 83.62 638 THR A O 1
ATOM 4878 N N . VAL A 1 639 ? -19.149 3.533 13.838 1.00 79.75 639 VAL A N 1
ATOM 4879 C CA . VAL A 1 639 ? -19.078 4.709 14.727 1.00 79.75 639 VAL A CA 1
ATOM 4880 C C . VAL A 1 639 ? -20.127 4.651 15.848 1.00 79.75 639 VAL A C 1
ATOM 4882 O O . VAL A 1 639 ? -19.837 5.035 16.979 1.00 79.75 639 VAL A O 1
ATOM 4885 N N . ALA A 1 640 ? -21.319 4.110 15.580 1.00 84.25 640 ALA A N 1
ATOM 4886 C CA . ALA A 1 640 ? -22.342 3.906 16.606 1.00 84.25 640 ALA A CA 1
ATOM 4887 C C . ALA A 1 640 ? -21.892 2.895 17.681 1.00 84.25 640 ALA A C 1
ATOM 4889 O O . ALA A 1 640 ? -22.046 3.155 18.876 1.00 84.25 640 ALA A O 1
ATOM 4890 N N . GLU A 1 641 ? -21.276 1.779 17.278 1.00 87.44 641 GLU A N 1
A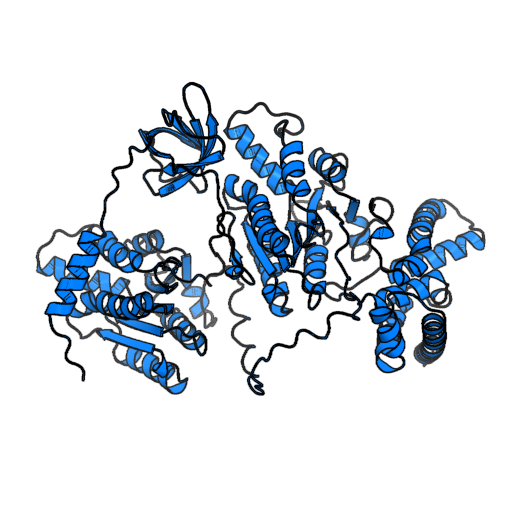TOM 4891 C CA . GLU A 1 641 ? -20.697 0.789 18.200 1.00 87.44 641 GLU A CA 1
ATOM 4892 C C . GLU A 1 641 ? -19.512 1.343 18.996 1.00 87.44 641 GLU A C 1
ATOM 4894 O O . GLU A 1 641 ? -19.315 0.973 20.152 1.00 87.44 641 GLU A O 1
ATOM 4899 N N . GLN A 1 642 ? -18.722 2.243 18.414 1.00 84.00 642 GLN A N 1
ATOM 4900 C CA . GLN A 1 642 ? -17.647 2.918 19.138 1.00 84.00 642 GLN A CA 1
ATOM 4901 C C . GLN A 1 642 ? -18.216 3.868 20.199 1.00 84.00 642 GLN A C 1
ATOM 4903 O O . GLN A 1 642 ? -17.791 3.821 21.352 1.00 84.00 642 GLN A O 1
ATOM 4908 N N . ILE A 1 643 ? -19.214 4.684 19.841 1.00 86.06 643 ILE A N 1
ATOM 4909 C CA . ILE A 1 643 ? -19.852 5.641 20.758 1.00 86.06 643 ILE A CA 1
ATOM 4910 C C . ILE A 1 643 ? -20.477 4.922 21.948 1.00 86.06 643 ILE A C 1
ATOM 4912 O O . ILE A 1 643 ? -20.204 5.299 23.086 1.00 86.06 643 ILE A O 1
ATOM 4916 N N . MET A 1 644 ? -21.271 3.873 21.711 1.00 90.81 644 MET A N 1
ATOM 4917 C CA . MET A 1 644 ? -21.879 3.121 22.813 1.00 90.81 644 MET A CA 1
ATOM 4918 C C . MET A 1 644 ? -20.819 2.471 23.703 1.00 90.81 644 MET A C 1
ATOM 4920 O O . MET A 1 644 ? -20.947 2.494 24.926 1.00 90.81 644 MET A O 1
ATOM 4924 N N . THR A 1 645 ? -19.743 1.942 23.111 1.00 90.44 645 THR A N 1
ATOM 4925 C CA . THR A 1 645 ? -18.656 1.294 23.853 1.00 90.44 645 THR A CA 1
ATOM 4926 C C . THR A 1 645 ? -17.988 2.301 24.782 1.00 90.44 645 THR A C 1
ATOM 4928 O O . THR A 1 645 ? -17.944 2.076 25.990 1.00 90.44 645 THR A O 1
ATOM 4931 N N . ILE A 1 646 ? -17.579 3.458 24.254 1.00 88.38 646 ILE A N 1
ATOM 4932 C CA . ILE A 1 646 ? -16.938 4.514 25.046 1.00 88.38 646 ILE A CA 1
ATOM 4933 C C . ILE A 1 646 ? -17.892 5.045 26.119 1.00 88.38 646 ILE A C 1
ATOM 4935 O O . ILE A 1 646 ? -17.477 5.165 27.267 1.00 88.38 646 ILE A O 1
ATOM 4939 N N . TYR A 1 647 ? -19.161 5.299 25.783 1.00 91.88 647 TYR A N 1
ATOM 4940 C CA . TYR A 1 647 ? -20.166 5.789 26.733 1.00 91.88 647 TYR A CA 1
ATOM 4941 C C . TYR A 1 647 ? -20.356 4.837 27.920 1.00 91.88 647 TYR A C 1
ATOM 4943 O O . TYR A 1 647 ? -20.503 5.281 29.059 1.00 91.88 647 TYR A O 1
ATOM 4951 N N . THR A 1 648 ? -20.323 3.527 27.659 1.00 92.69 648 THR A N 1
ATOM 4952 C CA . THR A 1 648 ? -20.464 2.497 28.696 1.00 92.69 648 THR A CA 1
ATOM 4953 C C . THR A 1 648 ? -19.289 2.540 29.681 1.00 92.69 648 THR A C 1
ATOM 4955 O O . THR A 1 648 ? -19.489 2.454 30.892 1.00 92.69 648 THR A O 1
ATOM 4958 N N . GLY A 1 649 ? -18.066 2.731 29.175 1.00 89.81 649 GLY A N 1
ATOM 4959 C CA . GLY A 1 649 ? -16.865 2.837 30.005 1.00 89.81 649 GLY A CA 1
ATOM 4960 C C . GLY A 1 649 ? -16.748 4.157 30.766 1.00 89.81 649 GLY A C 1
ATOM 4961 O O . GLY A 1 649 ? -16.485 4.147 31.966 1.00 89.81 649 GLY A O 1
ATOM 4962 N N . THR A 1 650 ? -16.966 5.296 30.103 1.00 87.56 650 THR A N 1
ATOM 4963 C CA . THR A 1 650 ? -16.754 6.627 30.706 1.00 87.56 650 THR A CA 1
ATOM 4964 C C . THR A 1 650 ? -17.774 6.969 31.790 1.00 87.56 650 THR A C 1
ATOM 4966 O O . THR A 1 650 ? -17.448 7.694 32.728 1.00 87.56 650 THR A O 1
ATOM 4969 N N . ASN A 1 651 ? -18.991 6.420 31.722 1.00 90.56 651 ASN A N 1
ATOM 4970 C CA . ASN A 1 651 ? -20.008 6.603 32.764 1.00 90.56 651 ASN A CA 1
ATOM 4971 C C . ASN A 1 651 ? -19.939 5.558 33.892 1.00 90.56 651 ASN A C 1
ATOM 4973 O O . ASN A 1 651 ? -20.792 5.565 34.776 1.00 90.56 651 ASN A O 1
ATOM 4977 N N . GLY A 1 652 ? -18.932 4.676 33.894 1.00 90.06 652 GLY A N 1
ATOM 4978 C CA . GLY A 1 652 ? -18.700 3.722 34.983 1.00 90.06 652 GLY A CA 1
ATOM 4979 C C . GLY A 1 652 ? -19.651 2.523 35.009 1.00 90.06 652 GLY A C 1
ATOM 4980 O O . GLY A 1 652 ? -19.673 1.790 35.993 1.00 90.06 652 GLY A O 1
ATOM 4981 N N . TYR A 1 653 ? -20.408 2.259 33.939 1.00 92.56 653 TYR A N 1
ATOM 4982 C CA . TYR A 1 653 ? -21.300 1.090 33.884 1.00 92.56 653 TYR A CA 1
ATOM 4983 C C . TYR A 1 653 ? -20.547 -0.246 33.845 1.00 92.56 653 TYR A C 1
ATOM 4985 O O . TYR A 1 653 ? -21.138 -1.289 34.089 1.00 92.56 653 TYR A O 1
ATOM 4993 N N . LEU A 1 654 ? -19.244 -0.223 33.558 1.00 92.19 654 LEU A N 1
ATOM 4994 C CA . LEU A 1 654 ? -18.381 -1.404 33.607 1.00 92.19 654 LEU A CA 1
ATOM 4995 C C . LEU A 1 654 ? -17.759 -1.633 34.993 1.00 92.19 654 LEU A C 1
ATOM 4997 O O . LEU A 1 654 ? -17.151 -2.680 35.199 1.00 92.19 654 LEU A O 1
ATOM 5001 N N . ASP A 1 655 ? -17.881 -0.690 35.936 1.00 91.06 655 ASP A N 1
ATOM 5002 C CA . ASP A 1 655 ? -17.167 -0.731 37.223 1.00 91.06 655 ASP A CA 1
ATOM 5003 C C . ASP A 1 655 ? -17.585 -1.932 38.097 1.00 91.06 655 ASP A C 1
ATOM 5005 O O . ASP A 1 655 ? -16.793 -2.397 38.917 1.00 91.06 655 ASP A O 1
ATOM 5009 N N . SER A 1 656 ? -18.793 -2.474 37.898 1.00 89.12 656 SER A N 1
ATOM 5010 C CA . SER A 1 656 ? -19.294 -3.678 38.576 1.00 89.12 656 SER A CA 1
ATOM 5011 C C . SER A 1 656 ? -18.753 -4.995 38.008 1.00 89.12 656 SER A C 1
ATOM 5013 O O . SER A 1 656 ? -18.797 -6.005 38.705 1.00 89.12 656 SER A O 1
ATOM 5015 N N . LEU A 1 657 ? -18.254 -5.002 36.768 1.00 91.00 657 LEU A N 1
ATOM 5016 C CA . LEU A 1 657 ? -17.765 -6.203 36.084 1.00 91.00 657 LEU A CA 1
ATOM 5017 C C . LEU A 1 657 ? -16.299 -6.475 36.405 1.00 91.00 657 LEU A C 1
ATOM 5019 O O . LEU A 1 657 ? -15.521 -5.537 36.588 1.00 91.00 657 LEU A O 1
ATOM 5023 N N . GLU A 1 658 ? -15.883 -7.739 36.394 1.00 91.62 658 GLU A N 1
ATOM 5024 C CA . GLU A 1 658 ? -14.463 -8.086 36.445 1.00 91.62 658 GLU A CA 1
ATOM 5025 C C . GLU A 1 658 ? -13.757 -7.750 35.123 1.00 91.62 658 GLU A C 1
ATOM 5027 O O . GLU A 1 658 ? -14.351 -7.780 34.044 1.00 91.62 658 GLU A O 1
ATOM 5032 N N . VAL A 1 659 ? -12.451 -7.465 35.179 1.00 89.50 659 VAL A N 1
ATOM 5033 C CA . VAL A 1 659 ? -11.658 -7.045 34.005 1.00 89.50 659 VAL A CA 1
ATOM 5034 C C . VAL A 1 659 ? -11.737 -8.072 32.864 1.00 89.50 659 VAL A C 1
ATOM 5036 O O . VAL A 1 659 ? -11.880 -7.692 31.702 1.00 89.50 659 VAL A O 1
ATOM 5039 N N . GLY A 1 660 ? -11.724 -9.372 33.180 1.00 89.31 660 GLY A N 1
ATOM 5040 C CA . GLY A 1 660 ? -11.836 -10.444 32.182 1.00 89.31 660 GLY A CA 1
ATOM 5041 C C . GLY A 1 660 ? -13.199 -10.516 31.478 1.00 89.31 660 GLY A C 1
ATOM 5042 O O . GLY A 1 660 ? -13.271 -10.933 30.321 1.00 89.31 660 GLY A O 1
ATOM 5043 N N . GLN A 1 661 ? -14.270 -10.057 32.131 1.00 92.19 661 GLN A N 1
ATOM 5044 C CA . GLN A 1 661 ? -15.640 -10.108 31.608 1.00 92.19 661 GLN A CA 1
ATOM 5045 C C . GLN A 1 661 ? -15.950 -8.957 30.641 1.00 92.19 661 GLN A C 1
ATOM 5047 O O . GLN A 1 661 ? -16.796 -9.107 29.756 1.00 92.19 661 GLN A O 1
ATOM 5052 N N . VAL A 1 662 ? -15.243 -7.824 30.758 1.00 92.44 662 VAL A N 1
ATOM 5053 C CA . VAL A 1 662 ? -15.512 -6.587 29.997 1.00 92.44 662 VAL A CA 1
ATOM 5054 C C . VAL A 1 662 ? -15.616 -6.840 28.492 1.00 92.44 662 VAL A C 1
ATOM 5056 O O . VAL A 1 662 ? -16.558 -6.384 27.845 1.00 92.44 662 VAL A O 1
ATOM 5059 N N . ARG A 1 663 ? -14.672 -7.589 27.912 1.00 90.12 663 ARG A N 1
ATOM 5060 C CA . ARG A 1 663 ? -14.657 -7.842 26.463 1.00 90.12 663 ARG A CA 1
ATOM 5061 C C . ARG A 1 663 ? -15.878 -8.635 26.002 1.00 90.12 663 ARG A C 1
ATOM 5063 O O . ARG A 1 663 ? -16.481 -8.276 24.991 1.00 90.12 663 ARG A O 1
ATOM 5070 N N . LYS A 1 664 ? -16.232 -9.696 26.734 1.00 92.25 664 LYS A N 1
ATOM 5071 C CA . LYS A 1 664 ? -17.377 -10.558 26.418 1.00 92.25 664 LYS A CA 1
ATOM 5072 C C . LYS A 1 664 ? -18.678 -9.760 26.513 1.00 92.25 664 LYS A C 1
ATOM 5074 O O . LYS A 1 664 ? -19.441 -9.732 25.550 1.00 92.25 664 LYS A O 1
ATOM 5079 N N . PHE A 1 665 ? -18.843 -9.003 27.598 1.00 94.81 665 PHE A N 1
ATOM 5080 C CA . PHE A 1 665 ? -19.984 -8.113 27.791 1.00 94.81 665 PHE A CA 1
ATOM 5081 C C . PHE A 1 665 ? -20.145 -7.108 26.639 1.00 94.81 665 PHE A C 1
ATOM 5083 O O . PHE A 1 665 ? -21.233 -6.967 26.090 1.00 94.81 665 PHE A O 1
ATOM 5090 N N . LEU A 1 666 ? -19.064 -6.443 26.210 1.00 92.31 666 LEU A N 1
ATOM 5091 C CA . LEU A 1 666 ? -19.130 -5.461 25.122 1.00 92.31 666 LEU A CA 1
ATOM 5092 C C . LEU A 1 666 ? -19.499 -6.088 23.766 1.00 92.31 666 LEU A C 1
ATOM 5094 O O . LEU A 1 666 ? -20.189 -5.451 22.971 1.00 92.31 666 LEU A O 1
ATOM 5098 N N . VAL A 1 667 ? -19.054 -7.317 23.476 1.00 92.38 667 VAL A N 1
ATOM 5099 C CA . VAL A 1 667 ? -19.447 -8.046 22.253 1.00 92.38 667 VAL A CA 1
ATOM 5100 C C . VAL A 1 667 ? -20.946 -8.344 22.261 1.00 92.38 667 VAL A C 1
ATOM 5102 O O . VAL A 1 667 ? -21.637 -8.096 21.267 1.00 92.38 667 VAL A O 1
ATOM 5105 N N . GLU A 1 668 ? -21.459 -8.835 23.384 1.00 94.00 668 GLU A N 1
ATOM 5106 C CA . GLU A 1 668 ? -22.878 -9.149 23.532 1.00 94.00 668 GLU A CA 1
ATOM 5107 C C . GLU A 1 668 ? -23.741 -7.886 23.519 1.00 94.00 668 GLU A C 1
ATOM 5109 O O . GLU A 1 668 ? -24.744 -7.851 22.813 1.00 94.00 668 GLU A O 1
ATOM 5114 N N . LEU A 1 669 ? -23.310 -6.809 24.182 1.00 93.69 669 LEU A N 1
ATOM 5115 C CA . LEU A 1 669 ? -24.005 -5.520 24.182 1.00 93.69 669 LEU A CA 1
ATOM 5116 C C . LEU A 1 669 ? -24.105 -4.913 22.776 1.00 93.69 669 LEU A C 1
ATOM 5118 O O . LEU A 1 669 ? -25.168 -4.424 22.394 1.00 93.69 669 LEU A O 1
ATOM 5122 N N . ARG A 1 670 ? -23.041 -4.995 21.963 1.00 92.44 670 ARG A N 1
ATOM 5123 C CA . ARG A 1 670 ? -23.098 -4.573 20.550 1.00 92.44 670 ARG A CA 1
ATOM 5124 C C . ARG A 1 670 ? -24.114 -5.390 19.752 1.00 92.44 670 ARG A C 1
ATOM 5126 O O . ARG A 1 670 ? -24.855 -4.835 18.941 1.00 92.44 670 ARG A O 1
ATOM 5133 N N . THR A 1 671 ? -24.164 -6.697 19.992 1.00 93.00 671 THR A N 1
ATOM 5134 C CA . THR A 1 671 ? -25.102 -7.612 19.322 1.00 93.00 671 THR A CA 1
ATOM 5135 C C . THR A 1 671 ? -26.546 -7.351 19.761 1.00 93.00 671 THR A C 1
ATOM 5137 O O . THR A 1 671 ? -27.456 -7.318 18.928 1.00 93.00 671 THR A O 1
ATOM 5140 N N . TYR A 1 672 ? -26.747 -7.086 21.052 1.00 93.19 672 TYR A N 1
ATOM 5141 C CA . TYR A 1 672 ? -28.032 -6.727 21.636 1.00 93.19 672 TYR A CA 1
ATOM 5142 C C . TYR A 1 672 ? -28.564 -5.419 21.053 1.00 93.19 672 TYR A C 1
ATOM 5144 O O . TYR A 1 672 ? -29.686 -5.378 20.558 1.00 93.19 672 TYR A O 1
ATOM 5152 N N . LEU A 1 673 ? -27.741 -4.368 21.010 1.00 91.12 673 LEU A N 1
ATOM 5153 C CA . LEU A 1 673 ? -28.125 -3.083 20.422 1.00 91.12 673 LEU A CA 1
ATOM 5154 C C . LEU A 1 673 ? -28.504 -3.210 18.943 1.00 91.12 673 LEU A C 1
ATOM 5156 O O . LEU A 1 673 ? -29.513 -2.641 18.533 1.00 91.12 673 LEU A O 1
ATOM 5160 N N . LYS A 1 674 ? -27.752 -3.996 18.159 1.00 89.50 674 LYS A N 1
ATOM 5161 C CA . LYS A 1 674 ? -28.081 -4.269 16.747 1.00 89.50 674 LYS A CA 1
ATOM 5162 C C . LYS A 1 674 ? -29.450 -4.925 16.572 1.00 89.50 674 LYS A C 1
ATOM 5164 O O . LYS A 1 674 ? -30.156 -4.603 15.624 1.00 89.50 674 LYS A O 1
ATOM 5169 N N . THR A 1 675 ? -29.809 -5.846 17.463 1.00 91.56 675 THR A N 1
ATOM 5170 C CA . THR A 1 675 ? -31.007 -6.684 17.310 1.00 91.56 675 THR A CA 1
ATOM 5171 C C . THR A 1 675 ? -32.243 -6.045 17.940 1.00 91.56 675 THR A C 1
ATOM 5173 O O . THR A 1 675 ? -33.314 -6.031 17.341 1.00 91.56 675 THR A O 1
ATOM 5176 N N . ASN A 1 676 ? -32.105 -5.515 19.155 1.00 92.56 676 ASN A N 1
ATOM 5177 C CA . ASN A 1 676 ? -33.222 -5.088 19.993 1.00 92.56 676 ASN A CA 1
ATOM 5178 C C . ASN A 1 676 ? -33.484 -3.582 19.933 1.00 92.56 676 ASN A C 1
ATOM 5180 O O . ASN A 1 676 ? -34.631 -3.175 20.103 1.00 92.56 676 ASN A O 1
ATOM 5184 N N . LYS A 1 677 ? -32.457 -2.755 19.690 1.00 91.94 677 LYS A N 1
ATOM 5185 C CA . LYS A 1 677 ? -32.595 -1.288 19.612 1.00 91.94 677 LYS A CA 1
ATOM 5186 C C . LYS A 1 677 ? -31.881 -0.700 18.379 1.00 91.94 677 LYS A C 1
ATOM 5188 O O . LYS A 1 677 ? -31.032 0.183 18.534 1.00 91.94 677 LYS A O 1
ATOM 5193 N N . PRO A 1 678 ? -32.239 -1.121 17.144 1.00 90.94 678 PRO A N 1
ATOM 5194 C CA . PRO A 1 678 ? -31.612 -0.615 15.914 1.00 90.94 678 PRO A CA 1
ATOM 5195 C C . PRO A 1 678 ? -31.795 0.901 15.727 1.00 90.94 678 PRO A C 1
ATOM 5197 O O . PRO A 1 678 ? -30.935 1.560 15.145 1.00 90.94 678 PRO A O 1
ATOM 5200 N N . GLN A 1 679 ? -32.853 1.470 16.318 1.00 90.88 679 GLN A N 1
ATOM 5201 C CA . GLN A 1 679 ? -33.130 2.911 16.358 1.00 90.88 679 GLN A CA 1
ATOM 5202 C C . GLN A 1 679 ? -31.933 3.735 16.856 1.00 90.88 679 GLN A C 1
ATOM 5204 O O . GLN A 1 679 ? -31.685 4.828 16.354 1.00 90.88 679 GLN A O 1
ATOM 5209 N N . PHE A 1 680 ? -31.129 3.202 17.785 1.00 90.38 680 PHE A N 1
ATOM 5210 C CA . PHE A 1 680 ? -29.912 3.876 18.239 1.00 90.38 680 PHE A CA 1
ATOM 5211 C C . PHE A 1 680 ? -28.930 4.124 17.082 1.00 90.38 680 PHE A C 1
ATOM 5213 O O . PHE A 1 680 ? -28.383 5.219 16.943 1.00 90.38 680 PHE A O 1
ATOM 5220 N N . GLN A 1 681 ? -28.721 3.128 16.217 1.00 87.56 681 GLN A N 1
ATOM 5221 C CA . GLN A 1 681 ? -27.811 3.248 15.075 1.00 87.56 681 GLN A CA 1
ATOM 5222 C C . GLN A 1 681 ? -28.363 4.202 14.011 1.00 87.56 681 GLN A C 1
ATOM 5224 O O . GLN A 1 681 ? -27.605 4.986 13.433 1.00 87.56 681 GLN A O 1
ATOM 5229 N N . GLU A 1 682 ? -29.677 4.193 13.790 1.00 88.88 682 GLU A N 1
ATOM 5230 C CA . GLU A 1 682 ? -30.354 5.111 12.868 1.00 88.88 682 GLU A CA 1
ATOM 5231 C C . GLU A 1 682 ? -30.240 6.571 13.328 1.00 88.88 682 GLU A C 1
ATOM 5233 O O . GLU A 1 682 ? -29.886 7.446 12.533 1.00 88.88 682 GLU A O 1
ATOM 5238 N N . ILE A 1 683 ? -30.445 6.849 14.620 1.00 89.88 683 ILE A N 1
ATOM 5239 C CA . ILE A 1 683 ? -30.320 8.206 15.172 1.00 89.88 683 ILE A CA 1
ATOM 5240 C C . ILE A 1 683 ? -28.882 8.712 15.033 1.00 89.88 683 ILE A C 1
ATOM 5242 O O . ILE A 1 683 ? -28.661 9.830 14.560 1.00 89.88 683 ILE A O 1
ATOM 5246 N N . ILE A 1 684 ? -27.890 7.898 15.407 1.00 87.06 684 ILE A N 1
ATOM 5247 C CA . ILE A 1 684 ? -26.479 8.305 15.358 1.00 87.06 684 ILE A CA 1
ATOM 5248 C C . ILE A 1 684 ? -25.999 8.509 13.917 1.00 87.06 684 ILE A C 1
ATOM 5250 O O . ILE A 1 684 ? -25.278 9.473 13.653 1.00 87.06 684 ILE A O 1
ATOM 5254 N N . SER A 1 685 ? -26.402 7.648 12.981 1.00 83.19 685 SER A N 1
ATOM 5255 C CA . SER A 1 685 ? -26.002 7.762 11.571 1.00 83.19 685 SER A CA 1
ATOM 5256 C C . SER A 1 685 ? -26.639 8.968 10.871 1.00 83.19 685 SER A C 1
ATOM 5258 O O . SER A 1 685 ? -25.942 9.694 10.160 1.00 83.19 685 SER A O 1
ATOM 5260 N N . SER A 1 686 ? -27.926 9.233 11.117 1.00 86.44 686 SER A N 1
ATOM 5261 C CA . SER A 1 686 ? -28.665 10.334 10.486 1.00 86.44 686 SER A CA 1
ATOM 5262 C C . SER A 1 686 ? -28.350 11.699 11.106 1.00 86.44 686 SER A C 1
ATOM 5264 O O . SER A 1 686 ? -27.970 12.640 10.406 1.00 86.44 686 SER A O 1
ATOM 5266 N N . THR A 1 687 ? -28.468 11.828 12.430 1.00 86.94 687 THR A N 1
ATOM 5267 C CA . THR A 1 687 ? -28.335 13.121 13.122 1.00 86.94 687 THR A CA 1
ATOM 5268 C C . THR A 1 687 ? -26.886 13.494 13.421 1.00 86.94 687 THR A C 1
ATOM 5270 O O . THR A 1 687 ? -26.581 14.674 13.629 1.00 86.94 687 THR A O 1
ATOM 5273 N N . LYS A 1 688 ? -25.989 12.496 13.476 1.00 84.44 688 LYS A N 1
ATOM 5274 C CA . LYS A 1 688 ? -24.575 12.625 13.873 1.00 84.44 688 LYS A CA 1
ATOM 5275 C C . LYS A 1 688 ? -24.361 13.252 15.257 1.00 84.44 688 LYS A C 1
ATOM 5277 O O . LYS A 1 688 ? -23.260 13.723 15.564 1.00 84.44 688 LYS A O 1
ATOM 5282 N N . LYS A 1 689 ? -25.399 13.282 16.096 1.00 88.31 689 LYS A N 1
ATOM 5283 C CA . LYS A 1 689 ? -25.407 13.849 17.452 1.00 88.31 689 LYS A CA 1
ATOM 5284 C C . LYS A 1 689 ? -25.831 12.780 18.453 1.00 88.31 689 LYS A C 1
ATOM 5286 O O . LYS A 1 689 ? -26.645 11.928 18.128 1.00 88.31 689 LYS A O 1
ATOM 5291 N N . PHE A 1 690 ? -25.296 12.849 19.668 1.00 89.88 690 PHE A N 1
ATOM 5292 C CA . PHE A 1 690 ? -25.748 12.004 20.766 1.00 89.88 690 PHE A CA 1
ATOM 5293 C C . PHE A 1 690 ? -26.911 12.724 21.460 1.00 89.88 690 PHE A C 1
ATOM 5295 O O . PHE A 1 690 ? -26.707 13.607 22.292 1.00 89.88 690 PHE A O 1
ATOM 5302 N N . THR A 1 691 ? -28.128 12.461 20.986 1.00 92.75 691 THR A N 1
ATOM 5303 C CA . THR A 1 691 ? -29.373 13.068 21.484 1.00 92.75 691 THR A CA 1
ATOM 5304 C C . THR A 1 691 ? -29.846 12.397 22.772 1.00 92.75 691 THR A C 1
ATOM 5306 O O . THR A 1 691 ? -29.526 11.236 23.009 1.00 92.75 691 THR A O 1
ATOM 5309 N N . GLU A 1 692 ? -30.683 13.080 23.556 1.00 92.69 692 GLU A N 1
ATOM 5310 C CA . GLU A 1 692 ? -31.253 12.528 24.800 1.00 92.69 692 GLU A CA 1
ATOM 5311 C C . GLU A 1 692 ? -32.020 11.215 24.572 1.00 92.69 692 GLU A C 1
ATOM 5313 O O . GLU A 1 692 ? -31.907 10.290 25.368 1.00 92.69 692 GLU A O 1
ATOM 5318 N N . GLU A 1 693 ? -32.727 11.087 23.445 1.00 92.75 693 GLU A N 1
ATOM 5319 C CA . GLU A 1 693 ? -33.407 9.843 23.056 1.00 92.75 693 GLU A CA 1
ATOM 5320 C C . GLU A 1 693 ? -32.419 8.684 22.833 1.00 92.75 693 GLU A C 1
ATOM 5322 O O . GLU A 1 693 ? -32.616 7.583 23.343 1.00 92.75 693 GLU A O 1
ATOM 5327 N N . ALA A 1 694 ? -31.308 8.940 22.135 1.00 92.00 694 ALA A N 1
ATOM 5328 C CA . ALA A 1 694 ? -30.264 7.943 21.905 1.00 92.00 694 ALA A CA 1
ATOM 5329 C C . ALA A 1 694 ? -29.564 7.559 23.216 1.00 92.00 694 ALA A C 1
ATOM 5331 O O . ALA A 1 694 ? -29.211 6.397 23.413 1.00 92.00 694 ALA A O 1
ATOM 5332 N N . GLU A 1 695 ? -29.391 8.520 24.126 1.00 94.06 695 GLU A N 1
ATOM 5333 C CA . GLU A 1 695 ? -28.851 8.275 25.459 1.00 94.06 695 GLU A CA 1
ATOM 5334 C C . GLU A 1 695 ? -29.791 7.411 26.309 1.00 94.06 695 GLU A C 1
ATOM 5336 O O . GLU A 1 695 ? -29.329 6.465 26.946 1.00 94.06 695 GLU A O 1
ATOM 5341 N N . ALA A 1 696 ? -31.098 7.691 26.303 1.00 94.25 696 ALA A N 1
ATOM 5342 C CA . ALA A 1 696 ? -32.094 6.905 27.028 1.00 94.25 696 ALA A CA 1
ATOM 5343 C C . ALA A 1 696 ? -32.139 5.455 26.522 1.00 94.25 696 ALA A C 1
ATOM 5345 O O . ALA A 1 696 ? -31.994 4.523 27.316 1.00 94.25 696 ALA A O 1
ATOM 5346 N N . LEU A 1 697 ? -32.218 5.266 25.198 1.00 93.25 697 LEU A N 1
ATOM 5347 C CA . LEU A 1 697 ? -32.190 3.942 24.569 1.00 93.25 697 LEU A CA 1
ATOM 5348 C C . LEU A 1 697 ? -30.929 3.159 24.949 1.00 93.25 697 LEU A C 1
ATOM 5350 O O . LEU A 1 697 ? -31.008 1.964 25.250 1.00 93.25 697 LEU A O 1
ATOM 5354 N N . LEU A 1 698 ? -29.773 3.831 24.956 1.00 93.75 698 LEU A N 1
ATOM 5355 C CA . LEU A 1 698 ? -28.504 3.213 25.314 1.00 93.75 698 LEU A CA 1
ATOM 5356 C C . LEU A 1 698 ? -28.441 2.845 26.803 1.00 93.75 698 LEU A C 1
ATOM 5358 O O . LEU A 1 698 ? -28.022 1.736 27.119 1.00 93.75 698 LEU A O 1
ATOM 5362 N N . LYS A 1 699 ? -28.879 3.722 27.717 1.00 95.06 699 LYS A N 1
ATOM 5363 C CA . LYS A 1 699 ? -28.922 3.425 29.162 1.00 95.06 699 LYS A CA 1
ATOM 5364 C C . LYS A 1 699 ? -29.795 2.218 29.467 1.00 95.06 699 LYS A C 1
ATOM 5366 O O . LYS A 1 699 ? -29.368 1.320 30.188 1.00 95.06 699 LYS A O 1
ATOM 5371 N N . GLU A 1 700 ? -30.989 2.177 28.889 1.00 94.44 700 GLU A N 1
ATOM 5372 C CA . GLU A 1 700 ? -31.887 1.037 29.041 1.00 94.44 700 GLU A CA 1
ATOM 5373 C C . GLU A 1 700 ? -31.264 -0.247 28.470 1.00 94.44 700 GLU A C 1
ATOM 5375 O O . GLU A 1 700 ? -31.309 -1.285 29.118 1.00 94.44 700 GLU A O 1
ATOM 5380 N N . ALA A 1 701 ? -30.632 -0.186 27.288 1.00 93.94 701 ALA A N 1
ATOM 5381 C CA . ALA A 1 701 ? -29.975 -1.354 26.696 1.00 93.94 701 ALA A CA 1
ATOM 5382 C C . ALA A 1 701 ? -28.805 -1.871 27.543 1.00 93.94 701 ALA A C 1
ATOM 5384 O O . ALA A 1 701 ? -28.622 -3.081 27.660 1.00 93.94 701 ALA A O 1
ATOM 5385 N N . ILE A 1 702 ? -28.018 -0.964 28.130 1.00 94.44 702 ILE A N 1
ATOM 5386 C CA . ILE A 1 702 ? -26.925 -1.318 29.040 1.00 94.44 702 ILE A CA 1
ATOM 5387 C C . ILE A 1 702 ? -27.486 -2.029 30.270 1.00 94.44 702 ILE A C 1
ATOM 5389 O O . ILE A 1 702 ? -26.962 -3.077 30.632 1.00 94.44 702 ILE A O 1
ATOM 5393 N N . GLN A 1 703 ? -28.550 -1.499 30.883 1.00 93.88 703 GLN A N 1
ATOM 5394 C CA . GLN A 1 703 ? -29.158 -2.103 32.069 1.00 93.88 703 GLN A CA 1
ATOM 5395 C C . GLN A 1 703 ? -29.732 -3.493 31.764 1.00 93.88 703 GLN A C 1
ATOM 5397 O O . GLN A 1 703 ? -29.386 -4.461 32.433 1.00 93.88 703 GLN A O 1
ATOM 5402 N N . GLU A 1 704 ? -30.537 -3.611 30.705 1.00 93.44 704 GLU A N 1
ATOM 5403 C CA . GLU A 1 704 ? -31.140 -4.880 30.283 1.00 93.44 704 GLU A CA 1
ATOM 5404 C C . GLU A 1 704 ? -30.079 -5.945 29.968 1.00 93.44 704 GLU A C 1
ATOM 5406 O O . GLU A 1 704 ? -30.240 -7.113 30.331 1.00 93.44 704 GLU A O 1
ATOM 5411 N N . GLN A 1 705 ? -28.988 -5.563 29.296 1.00 93.81 705 GLN A N 1
ATOM 5412 C CA . GLN A 1 705 ? -27.906 -6.493 28.984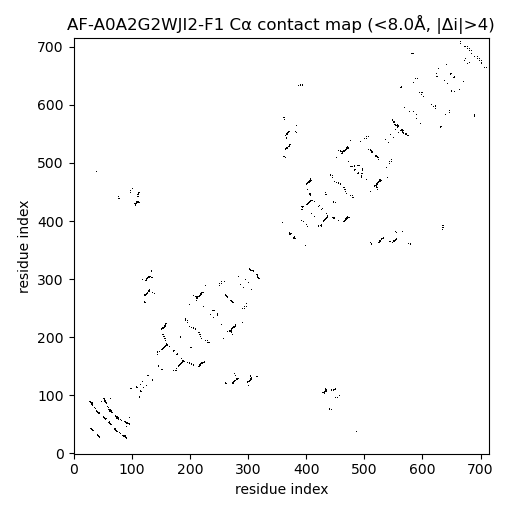 1.00 93.81 705 GLN A CA 1
ATOM 5413 C C . GLN A 1 705 ? -27.058 -6.826 30.215 1.00 93.81 705 GLN A C 1
ATOM 5415 O O . GLN A 1 705 ? -26.596 -7.958 30.330 1.00 93.81 705 GLN A O 1
ATOM 5420 N N . MET A 1 706 ? -26.859 -5.881 31.138 1.00 92.19 706 MET A N 1
ATOM 5421 C CA . MET A 1 706 ? -26.152 -6.127 32.397 1.00 92.19 706 MET A CA 1
ATOM 5422 C C . MET A 1 706 ? -26.888 -7.169 33.239 1.00 92.19 706 MET A C 1
ATOM 5424 O O . MET A 1 706 ? -26.274 -8.137 33.683 1.00 92.19 706 MET A O 1
ATOM 5428 N N . ASP A 1 707 ? -28.208 -7.031 33.377 1.00 91.94 707 ASP A N 1
ATOM 5429 C CA . ASP A 1 707 ? -29.033 -7.984 34.121 1.00 91.94 707 ASP A CA 1
ATOM 5430 C C . ASP A 1 707 ? -28.961 -9.387 33.489 1.00 91.94 707 ASP A C 1
ATOM 5432 O O . ASP A 1 707 ? -28.798 -10.387 34.189 1.00 91.94 707 ASP A O 1
ATOM 5436 N N . ARG A 1 708 ? -28.991 -9.475 32.149 1.00 91.19 708 ARG A N 1
ATOM 5437 C CA . ARG A 1 708 ? -28.816 -10.746 31.419 1.00 91.19 708 ARG A CA 1
ATOM 5438 C C . ARG A 1 708 ? -27.434 -11.358 31.617 1.00 91.19 708 ARG A C 1
ATOM 5440 O O . ARG A 1 708 ? -27.335 -12.570 31.786 1.00 91.19 708 ARG A O 1
ATOM 5447 N N . PHE A 1 709 ? -26.385 -10.543 31.577 1.00 91.69 709 PHE A N 1
ATOM 5448 C CA . PHE A 1 709 ? -25.007 -11.009 31.693 1.00 91.69 709 PHE A CA 1
ATOM 5449 C C . PHE A 1 709 ? -24.714 -11.552 33.098 1.00 91.69 709 PHE A C 1
ATOM 5451 O O . PHE A 1 709 ? -24.137 -12.628 33.233 1.00 91.69 709 PHE A O 1
ATOM 5458 N N . ILE A 1 710 ? -25.191 -10.868 34.144 1.00 87.88 710 ILE A N 1
ATOM 5459 C CA . ILE A 1 710 ? -25.050 -11.324 35.536 1.00 87.88 710 ILE A CA 1
ATOM 5460 C C . ILE A 1 710 ? -25.778 -12.658 35.750 1.00 87.88 710 ILE A C 1
ATOM 5462 O O . ILE A 1 710 ? -25.235 -13.553 36.394 1.00 87.88 710 ILE A O 1
ATOM 5466 N N . LEU A 1 711 ? -26.975 -12.826 35.177 1.00 85.75 711 LEU A N 1
ATOM 5467 C CA . LEU A 1 711 ? -27.718 -14.089 35.255 1.00 85.75 711 LEU A CA 1
ATOM 5468 C C . LEU A 1 711 ? -26.999 -15.252 34.551 1.00 85.75 711 LEU A C 1
ATOM 5470 O O . LEU A 1 711 ? -27.135 -16.390 34.987 1.00 85.75 711 LEU A O 1
ATOM 5474 N N . GLN A 1 712 ? -26.243 -14.984 33.483 1.00 82.50 712 GLN A N 1
ATOM 5475 C CA . GLN A 1 712 ? -25.470 -16.002 32.761 1.00 82.50 712 GLN A CA 1
ATOM 5476 C C . GLN A 1 712 ? -24.171 -16.402 33.465 1.00 82.50 712 GLN A C 1
ATOM 5478 O O . GLN A 1 712 ? -23.732 -17.529 33.296 1.00 82.50 712 GLN A O 1
ATOM 5483 N N . GLU A 1 713 ? -23.543 -15.500 34.221 1.00 74.69 713 GLU A N 1
ATOM 5484 C CA . GLU A 1 713 ? -22.337 -15.806 35.010 1.00 74.69 713 GLU A CA 1
ATOM 5485 C C . GLU A 1 713 ? -22.669 -16.535 36.326 1.00 74.69 713 GLU A C 1
ATOM 5487 O O . GLU A 1 713 ? -21.807 -17.190 36.906 1.00 74.69 713 GLU A O 1
ATOM 5492 N N . GLN A 1 714 ? -23.912 -16.425 36.808 1.00 62.88 714 GLN A N 1
ATOM 5493 C CA . GLN A 1 714 ? -24.396 -17.125 38.006 1.00 62.88 714 GLN A CA 1
ATOM 5494 C C . GLN A 1 714 ? -24.952 -18.534 37.729 1.00 62.88 714 GLN A C 1
ATOM 5496 O O . GLN A 1 714 ? -25.178 -19.281 38.685 1.00 62.88 714 GLN A O 1
ATOM 5501 N N . ALA A 1 715 ? -25.199 -18.878 36.461 1.00 49.97 715 ALA A N 1
ATOM 5502 C CA . ALA A 1 715 ? -25.719 -20.170 36.001 1.00 49.97 715 ALA A CA 1
ATOM 5503 C C . ALA A 1 715 ? -24.591 -21.060 35.469 1.00 49.97 715 ALA A C 1
ATOM 5505 O O . ALA A 1 715 ? -24.658 -22.286 35.721 1.00 49.97 715 ALA A O 1
#

InterPro domains:
  IPR000194 ATPase, F1/V1/A1 complex, alpha/beta subunit, nucleotide-binding domain [PF00006] (120-320)
  IPR000194 ATPase, F1/V1/A1 complex, alpha/beta subunit, nucleotide-binding domain [PF00006] (381-573)
  IPR000793 ATP synthase, alpha subunit, C-terminal [PF00306] (580-704)
  IPR000793 ATP synthase, alpha subunit, C-terminal [cd18113] (320-381)
  IPR000793 ATP synthase, alpha subunit, C-terminal [cd18113] (584-709)
  IPR004100 ATPase, F1/V1/A1 complex, alpha/beta subunit, N-terminal domain [PF02874] (29-93)
  IPR005294 ATP synthase, F1 complex, alpha subunit [MF_01346] (2-710)
  IPR005294 ATP synthase, F1 complex, alpha subunit [PTHR48082] (381-710)
  IPR005294 ATP synthase, F1 complex, alpha subunit [TIGR00962] (381-709)
  IPR020003 ATPase, alpha/beta subunit, nucleotide-binding domain, active site [PS00152] (564-573)
  IPR023366 ATP synthase subunit alpha, N-terminal domain-like superfamily [G3DSA:2.40.30.20] (1-94)
  IPR027417 P-loop containing nucleoside triphosphate hydrolase [G3DSA:3.40.50.300] (377-580)
  IPR027417 P-loop containing nucleoside triphosphate hydrolase [SSF52540] (97-320)
  IPR027417 P-loop containing nucleoside triphosphate hydrolase [SSF52540] (381-579)
  IPR033732 ATP synthase, F1 complex, alpha subunit nucleotide-binding domain [cd01132] (95-321)
  IPR033732 ATP synthase, F1 complex, alpha subunit nucleotide-binding domain [cd01132] (381-576)
  IPR036121 ATPase, F1/V1/A1 complex, alpha/beta subunit, N-terminal domain superfamily [SSF50615] (11-95)
  IPR038376 ATP synthase, alpha subunit, C-terminal domain superfamily [G3DSA:1.20.150.20] (581-709)